Protein AF-A0ABD5T4C9-F1 (afdb_monomer_lite)

Secondary structure (DSSP, 8-state):
-----------SPPPTTS-SS---THHHHHHHHHHHGGG-TTS-----PPPSS-HHHHHT-SEES-HHHHHHHHHT--GGGS--SSEEEEE-TTS-EEEE-TTS--TTS-SEEEETTEEEETTTTEEE-HHHHHHHHHTSSSSTT----HHHHHHHHHHHHHTT---PEE--------S-S---TTS---HHHHHHHHTTT-S--TTS-HHHHHHHHHHHHHHHHHHHHHHHHTT--HHHHHHHHHHHHHHHHTT-S-TT-HHHHHHHHHHHHHHHTT----HHHHHHHHT--HHHHHHHHHHHHHHSGGGGT--GGGGS--GGGGHHHHHHHTT-TT-HHHHHHHHHHHHHS---TTS-HHHHHHHHHHHHHHH-TT----HHHHHHHTTS-HHHHHHHHHHHH---

Organism: NCBI:txid1526114

InterPro domains:
  IPR000812 Transcription factor TFIIB [PR00685] (267-286)
  IPR000812 Transcription factor TFIIB [PR00685] (326-344)
  IPR000812 Transcription factor TFIIB [PR00685] (359-375)
  IPR000812 Transcription factor TFIIB [PR00685] (392-406)
  IPR000812 Transcription factor TFIIB [PTHR11618] (221-402)
  IPR013150 Transcription factor TFIIB, cyclin-like domain [PF00382] (320-403)
  IPR036915 Cyclin-like superfamily [SSF47954] (230-308)
  IPR036915 Cyclin-like superfamily [SSF47954] (320-403)

Structure (mmCIF, N/CA/C/O backbone):
data_AF-A0ABD5T4C9-F1
#
_entry.id   AF-A0ABD5T4C9-F1
#
loop_
_atom_site.group_PDB
_atom_site.id
_atom_site.type_symbol
_atom_site.label_atom_id
_atom_site.label_alt_id
_atom_site.label_comp_id
_atom_site.label_asym_id
_atom_site.label_entity_id
_atom_site.label_seq_id
_atom_site.pdbx_PDB_ins_code
_atom_site.Cartn_x
_atom_site.Cartn_y
_atom_site.Cartn_z
_atom_site.occupancy
_atom_site.B_iso_or_equiv
_atom_site.auth_seq_id
_atom_site.auth_comp_id
_atom_site.auth_asym_id
_atom_site.auth_atom_id
_atom_site.pdbx_PDB_model_num
ATOM 1 N N . MET A 1 1 ? 26.851 -26.178 -22.116 1.00 41.12 1 MET A N 1
ATOM 2 C CA . MET A 1 1 ? 27.928 -26.749 -22.956 1.00 41.12 1 MET A CA 1
ATOM 3 C C . MET A 1 1 ? 27.397 -26.965 -24.368 1.00 41.12 1 MET A C 1
ATOM 5 O O . MET A 1 1 ? 26.832 -28.011 -24.641 1.00 41.12 1 MET A O 1
ATOM 9 N N . TYR A 1 2 ? 27.491 -25.952 -25.228 1.00 26.88 2 TYR A N 1
ATOM 10 C CA . TYR A 1 2 ? 28.411 -25.995 -26.364 1.00 26.88 2 TYR A CA 1
ATOM 11 C C . TYR A 1 2 ? 28.770 -24.563 -26.750 1.00 26.88 2 TYR A C 1
ATOM 13 O O . TYR A 1 2 ? 27.918 -23.743 -27.073 1.00 26.88 2 TYR A O 1
ATOM 21 N N . ASP A 1 3 ? 30.064 -24.333 -26.636 1.00 40.03 3 ASP A N 1
ATOM 22 C CA . ASP A 1 3 ? 30.852 -23.213 -27.096 1.00 40.03 3 ASP A CA 1
ATOM 23 C C . ASP A 1 3 ? 30.907 -23.247 -28.636 1.00 40.03 3 ASP A C 1
ATOM 25 O O . ASP A 1 3 ? 31.167 -24.302 -29.229 1.00 40.03 3 ASP A O 1
ATOM 29 N N . ARG A 1 4 ? 30.614 -22.132 -29.307 1.00 34.62 4 ARG A N 1
ATOM 30 C CA . ARG A 1 4 ? 30.875 -21.981 -30.747 1.00 34.62 4 ARG A CA 1
ATOM 31 C C . ARG A 1 4 ? 31.739 -20.748 -30.956 1.00 34.62 4 ARG A C 1
ATOM 33 O O . ARG A 1 4 ? 31.255 -19.692 -31.353 1.00 34.62 4 ARG A O 1
ATOM 40 N N . ASN A 1 5 ? 33.036 -20.945 -30.736 1.00 37.22 5 ASN A N 1
ATOM 41 C CA . ASN A 1 5 ? 34.108 -20.095 -31.238 1.00 37.22 5 ASN A CA 1
ATOM 42 C C . ASN A 1 5 ? 33.865 -19.744 -32.714 1.00 37.22 5 ASN A C 1
ATOM 44 O O . ASN A 1 5 ? 33.895 -20.611 -33.593 1.00 37.22 5 ASN A O 1
ATOM 48 N N . ARG A 1 6 ? 33.613 -18.462 -32.993 1.00 39.16 6 ARG A N 1
ATOM 49 C CA . ARG A 1 6 ? 33.669 -17.917 -34.352 1.00 39.16 6 ARG A CA 1
ATOM 50 C C . ARG A 1 6 ? 35.143 -17.749 -34.720 1.00 39.16 6 ARG A C 1
ATOM 52 O O . ARG A 1 6 ? 35.836 -16.926 -34.136 1.00 39.16 6 ARG A O 1
ATOM 59 N N . PHE A 1 7 ? 35.614 -18.529 -35.688 1.00 38.50 7 PHE A N 1
ATOM 60 C CA . PHE A 1 7 ? 36.943 -18.366 -36.275 1.00 38.50 7 PHE A CA 1
ATOM 61 C C . PHE A 1 7 ? 36.871 -17.375 -37.439 1.00 38.50 7 PHE A C 1
ATOM 63 O O . PHE A 1 7 ? 36.056 -17.545 -38.346 1.00 38.50 7 PHE A O 1
ATOM 70 N N . VAL A 1 8 ? 37.747 -16.372 -37.438 1.00 40.69 8 VAL A N 1
ATOM 71 C CA . VAL A 1 8 ? 38.009 -15.520 -38.604 1.00 40.69 8 VAL A CA 1
ATOM 72 C C . VAL A 1 8 ? 39.353 -15.950 -39.181 1.00 40.69 8 VAL A C 1
ATOM 74 O O . VAL A 1 8 ? 40.381 -15.824 -38.523 1.00 40.69 8 VAL A O 1
ATOM 77 N N . ALA A 1 9 ? 39.347 -16.488 -40.400 1.00 37.34 9 ALA A N 1
ATOM 78 C CA . ALA A 1 9 ? 40.564 -16.795 -41.142 1.00 37.34 9 ALA A CA 1
ATOM 79 C C . ALA A 1 9 ? 40.826 -15.671 -42.150 1.00 37.34 9 ALA A C 1
ATOM 81 O O . ALA A 1 9 ? 40.001 -15.417 -43.026 1.00 37.34 9 ALA A O 1
ATOM 82 N N . VAL A 1 10 ? 41.972 -15.004 -42.025 1.00 46.62 10 VAL A N 1
ATOM 83 C CA . VAL A 1 10 ? 42.439 -13.998 -42.986 1.00 46.62 10 VAL A CA 1
ATOM 84 C C . VAL A 1 10 ? 43.487 -14.657 -43.877 1.00 46.62 10 VAL A C 1
ATOM 86 O O . VAL A 1 10 ? 44.472 -15.198 -43.381 1.00 46.62 10 VAL A O 1
ATOM 89 N N . THR A 1 11 ? 43.279 -14.649 -45.193 1.00 41.16 11 THR A N 1
ATOM 90 C CA . THR A 1 11 ? 44.239 -15.196 -46.161 1.00 41.16 11 THR A CA 1
ATOM 91 C C . THR A 1 11 ? 45.181 -14.099 -46.655 1.00 41.16 11 THR A C 1
ATOM 93 O O . THR A 1 11 ? 44.733 -13.170 -47.327 1.00 41.16 11 THR A O 1
ATOM 96 N N . GLY A 1 12 ? 46.475 -14.222 -46.350 1.00 52.56 12 GLY A N 1
ATOM 97 C CA . GLY A 1 12 ? 47.552 -13.340 -46.813 1.00 52.56 12 GLY A CA 1
ATOM 98 C C . GLY A 1 12 ? 48.921 -13.800 -46.297 1.00 52.56 12 GLY A C 1
ATOM 99 O O . GLY A 1 12 ? 48.985 -14.599 -45.362 1.00 52.56 12 GLY A O 1
ATOM 100 N N . ASP A 1 13 ? 50.007 -13.324 -46.915 1.00 59.91 13 ASP A N 1
ATOM 101 C CA . ASP A 1 13 ? 51.371 -13.653 -46.485 1.00 59.91 13 ASP A CA 1
ATOM 102 C C . ASP A 1 13 ? 51.652 -13.086 -45.085 1.00 59.91 13 ASP A C 1
ATOM 104 O O . ASP A 1 13 ? 51.400 -11.914 -44.795 1.00 59.91 13 ASP A O 1
ATOM 108 N N . HIS A 1 14 ? 52.174 -13.938 -44.204 1.00 53.47 14 HIS A N 1
ATOM 109 C CA . HIS A 1 14 ? 52.452 -13.600 -42.813 1.00 53.47 14 HIS A CA 1
ATOM 110 C C . HIS A 1 14 ? 53.600 -12.586 -42.719 1.00 53.47 14 HIS A C 1
ATOM 112 O O . HIS A 1 14 ? 54.727 -12.862 -43.135 1.00 53.47 14 HIS A O 1
ATOM 118 N N . LEU A 1 15 ? 53.329 -11.415 -42.139 1.00 61.78 15 LEU A N 1
ATOM 119 C CA . LEU A 1 15 ? 54.334 -10.372 -41.941 1.00 61.78 15 LEU A CA 1
ATOM 120 C C . LEU A 1 15 ? 55.406 -10.845 -40.940 1.00 61.78 15 LEU A C 1
ATOM 122 O O . LEU A 1 15 ? 55.096 -11.369 -39.864 1.00 61.78 15 LEU A O 1
ATOM 126 N N . GLU A 1 16 ? 56.685 -10.663 -41.280 1.00 57.56 16 GLU A N 1
ATOM 127 C CA . GLU A 1 16 ? 57.795 -10.994 -40.381 1.00 57.56 16 GLU A CA 1
ATOM 128 C C . GLU A 1 16 ? 57.679 -10.198 -39.072 1.00 57.56 16 GLU A C 1
ATOM 130 O O . GLU A 1 16 ? 57.516 -8.979 -39.085 1.00 57.56 16 GLU A O 1
ATOM 135 N N . ARG A 1 17 ? 57.839 -10.901 -37.939 1.00 52.91 17 ARG A N 1
ATOM 136 C CA . ARG A 1 17 ? 57.728 -10.411 -36.545 1.00 52.91 17 ARG A CA 1
ATOM 137 C C . ARG A 1 17 ? 56.309 -10.300 -35.968 1.00 52.91 17 ARG A C 1
ATOM 139 O O . ARG A 1 17 ? 56.179 -9.844 -34.833 1.00 52.91 17 ARG A O 1
ATOM 146 N N . THR A 1 18 ? 55.282 -10.764 -36.674 1.00 49.31 18 THR A N 1
ATOM 147 C CA . THR A 1 18 ? 53.936 -10.957 -36.095 1.00 49.31 18 THR A CA 1
ATOM 148 C C . THR A 1 18 ? 53.818 -12.349 -35.441 1.00 49.31 18 THR A C 1
ATOM 150 O O . THR A 1 18 ? 54.514 -13.268 -35.878 1.00 49.31 18 THR A O 1
ATOM 153 N N . PRO A 1 19 ? 53.024 -12.536 -34.366 1.00 55.25 19 PRO A N 1
ATOM 154 C CA . PRO A 1 19 ? 52.881 -13.837 -33.707 1.00 55.25 19 PRO A CA 1
ATOM 155 C C . PRO A 1 19 ? 52.179 -14.865 -34.607 1.00 55.25 19 PRO A C 1
ATOM 157 O O . PRO A 1 19 ? 51.154 -14.562 -35.208 1.00 55.25 19 PRO A O 1
ATOM 160 N N . ALA A 1 20 ? 52.710 -16.090 -34.655 1.00 57.88 20 ALA A N 1
ATOM 161 C CA . ALA A 1 20 ? 52.196 -17.175 -35.501 1.00 57.88 20 ALA A CA 1
ATOM 162 C C . ALA A 1 20 ? 51.073 -18.011 -34.846 1.00 57.88 20 ALA A C 1
ATOM 164 O O . ALA A 1 20 ? 50.560 -18.943 -35.462 1.00 57.88 20 ALA A O 1
ATOM 165 N N . GLU A 1 21 ? 50.699 -17.694 -33.603 1.00 52.97 21 GLU A N 1
ATOM 166 C CA . GLU A 1 21 ? 49.638 -18.363 -32.847 1.00 52.97 21 GLU A CA 1
ATOM 167 C C . GLU A 1 21 ? 48.502 -17.377 -32.553 1.00 52.97 21 GLU A C 1
ATOM 169 O O . GLU A 1 21 ? 48.738 -16.224 -32.185 1.00 52.97 21 GLU A O 1
ATOM 174 N N . ILE A 1 22 ? 47.260 -17.833 -32.725 1.00 54.00 22 ILE A N 1
ATOM 175 C CA . ILE A 1 22 ? 46.065 -17.051 -32.401 1.00 54.00 22 ILE A CA 1
ATOM 176 C C . ILE A 1 22 ? 45.846 -17.145 -30.890 1.00 54.00 22 ILE A C 1
ATOM 178 O O . ILE A 1 22 ? 45.484 -18.202 -30.375 1.00 54.00 22 ILE A O 1
ATOM 182 N N . THR A 1 23 ? 46.047 -16.040 -30.177 1.00 54.28 23 THR A N 1
ATOM 183 C CA . THR A 1 23 ? 45.624 -15.913 -28.776 1.00 54.28 23 THR A CA 1
ATOM 184 C C . THR A 1 23 ? 44.095 -15.849 -28.724 1.00 54.28 23 THR A C 1
ATOM 186 O O . THR A 1 23 ? 43.500 -15.098 -29.498 1.00 54.28 23 THR A O 1
ATOM 189 N N . SER A 1 24 ? 43.448 -16.605 -27.824 1.00 52.41 24 SER A N 1
ATOM 190 C CA . SER A 1 24 ? 41.998 -16.491 -27.590 1.00 52.41 24 SER A CA 1
ATOM 191 C C . SER A 1 24 ? 41.605 -15.030 -27.370 1.00 52.41 24 SER A C 1
ATOM 193 O O . SER A 1 24 ? 42.239 -14.320 -26.582 1.00 52.41 24 SER A O 1
ATOM 195 N N . GLY A 1 25 ? 40.557 -14.599 -28.080 1.00 46.34 25 GLY A N 1
ATOM 196 C CA . GLY A 1 25 ? 40.079 -13.214 -28.123 1.00 46.34 25 GLY A CA 1
ATOM 197 C C . GLY A 1 25 ? 39.742 -12.621 -26.757 1.00 46.34 25 GLY A C 1
ATOM 198 O O . GLY A 1 25 ? 39.713 -11.404 -26.634 1.00 46.34 25 GLY A O 1
ATOM 199 N N . ASP A 1 26 ? 39.586 -13.455 -25.729 1.00 53.69 26 ASP A N 1
ATOM 200 C CA . ASP A 1 26 ? 39.309 -13.066 -24.347 1.00 53.69 26 ASP A CA 1
ATOM 201 C C . ASP A 1 26 ? 40.321 -12.063 -23.798 1.00 53.69 26 ASP A C 1
ATOM 203 O O . ASP A 1 26 ? 39.951 -11.158 -23.064 1.00 53.69 26 ASP A O 1
ATOM 207 N N . ARG A 1 27 ? 41.608 -12.164 -24.160 1.00 48.03 27 ARG A N 1
ATOM 208 C CA . ARG A 1 27 ? 42.608 -11.223 -23.631 1.00 48.03 27 ARG A CA 1
ATOM 209 C C . ARG A 1 27 ? 42.515 -9.843 -24.278 1.00 48.03 27 ARG A C 1
ATOM 211 O O . ARG A 1 27 ? 42.666 -8.852 -23.579 1.00 48.03 27 ARG A O 1
ATOM 218 N N . LEU A 1 28 ? 42.243 -9.795 -25.583 1.00 46.97 28 LEU A N 1
ATOM 219 C CA . LEU A 1 28 ? 42.035 -8.551 -26.328 1.00 46.97 28 LEU A CA 1
ATOM 220 C C . LEU A 1 28 ? 40.697 -7.907 -25.940 1.00 46.97 28 LEU A C 1
ATOM 222 O O . LEU A 1 28 ? 40.636 -6.697 -25.786 1.00 46.97 28 LEU A O 1
ATOM 226 N N . LEU A 1 29 ? 39.649 -8.716 -25.749 1.00 47.28 29 LEU A N 1
ATOM 227 C CA . LEU A 1 29 ? 38.352 -8.278 -25.237 1.00 47.28 29 LEU A CA 1
ATOM 228 C C . LEU A 1 29 ? 38.482 -7.730 -23.818 1.00 47.28 29 LEU A C 1
ATOM 230 O O . LEU A 1 29 ? 38.033 -6.622 -23.594 1.00 47.28 29 LEU A O 1
ATOM 234 N N . ASN A 1 30 ? 39.175 -8.420 -22.908 1.00 50.69 30 ASN A N 1
ATOM 235 C CA . ASN A 1 30 ? 39.406 -7.927 -21.547 1.00 50.69 30 ASN A CA 1
ATOM 236 C C . ASN A 1 30 ? 40.303 -6.677 -21.515 1.00 50.69 30 ASN A C 1
ATOM 238 O O . ASN A 1 30 ? 40.123 -5.819 -20.657 1.00 50.69 30 ASN A O 1
ATOM 242 N N . GLU A 1 31 ? 41.281 -6.558 -22.422 1.00 49.88 31 GLU A N 1
ATOM 243 C CA . GLU A 1 31 ? 42.115 -5.354 -22.551 1.00 49.88 31 GLU A CA 1
ATOM 244 C C . GLU A 1 31 ? 41.306 -4.176 -23.129 1.00 49.88 31 GLU A C 1
ATOM 246 O O . GLU A 1 31 ? 41.387 -3.080 -22.584 1.00 49.88 31 GLU A O 1
ATOM 251 N N . LEU A 1 32 ? 40.457 -4.399 -24.142 1.00 47.56 32 LEU A N 1
ATOM 252 C CA . LEU A 1 32 ? 39.535 -3.392 -24.689 1.00 47.56 32 LEU A CA 1
ATOM 253 C C . LEU A 1 32 ? 38.435 -3.009 -23.693 1.00 47.56 32 LEU A C 1
ATOM 255 O O . LEU A 1 32 ? 38.072 -1.844 -23.599 1.00 47.56 32 LEU A O 1
ATOM 259 N N . GLU A 1 33 ? 37.916 -3.964 -22.930 1.00 45.28 33 GLU A N 1
ATOM 260 C CA . GLU A 1 33 ? 36.950 -3.733 -21.861 1.00 45.28 33 GLU A CA 1
ATOM 261 C C . GLU A 1 33 ? 37.620 -2.940 -20.733 1.00 45.28 33 GLU A C 1
ATOM 263 O O . GLU A 1 33 ? 37.086 -1.933 -20.296 1.00 45.28 33 GLU A O 1
ATOM 268 N N . ALA A 1 34 ? 38.855 -3.253 -20.341 1.00 51.44 34 ALA A N 1
ATOM 269 C CA . ALA A 1 34 ? 39.591 -2.435 -19.377 1.00 51.44 34 ALA A CA 1
ATOM 270 C C . ALA A 1 34 ? 39.925 -1.020 -19.901 1.00 51.44 34 ALA A C 1
ATOM 272 O O . ALA A 1 34 ? 39.903 -0.060 -19.128 1.00 51.44 34 ALA A O 1
ATOM 273 N N . GLU A 1 35 ? 40.226 -0.874 -21.194 1.00 41.91 35 GLU A N 1
ATOM 274 C CA . GLU A 1 35 ? 40.602 0.399 -21.824 1.00 41.91 35 GLU A CA 1
ATOM 275 C C . GLU A 1 35 ? 39.385 1.296 -22.126 1.00 41.91 35 GLU A C 1
ATOM 277 O O . GLU A 1 35 ? 39.465 2.514 -21.963 1.00 41.91 35 GLU A O 1
ATOM 282 N N . TYR A 1 36 ? 38.235 0.713 -22.481 1.00 41.19 36 TYR A N 1
ATOM 283 C CA . TYR A 1 36 ? 37.038 1.441 -22.921 1.00 41.19 36 TYR A CA 1
ATOM 284 C C . TYR A 1 36 ? 35.813 1.313 -21.998 1.00 41.19 36 TYR A C 1
ATOM 286 O O . TYR A 1 36 ? 34.901 2.131 -22.128 1.00 41.19 36 TYR A O 1
ATOM 294 N N . ALA A 1 37 ? 35.773 0.401 -21.013 1.00 37.88 37 ALA A N 1
ATOM 295 C CA . ALA A 1 37 ? 34.649 0.332 -20.060 1.00 37.88 37 ALA A CA 1
ATOM 296 C C . ALA A 1 37 ? 34.523 1.608 -19.218 1.00 37.88 37 ALA A C 1
ATOM 298 O O . ALA A 1 37 ? 33.428 1.966 -18.794 1.00 37.88 37 ALA A O 1
ATOM 299 N N . SER A 1 38 ? 35.616 2.353 -19.030 1.00 36.34 38 SER A N 1
ATOM 300 C CA . SER A 1 38 ? 35.589 3.634 -18.313 1.00 36.34 38 SER A CA 1
ATOM 301 C C . SER A 1 38 ? 35.089 4.825 -19.146 1.00 36.34 38 SER A C 1
ATOM 303 O O . SER A 1 38 ? 34.844 5.888 -18.578 1.00 36.34 38 SER A O 1
ATOM 305 N N . VAL A 1 39 ? 34.879 4.662 -20.461 1.00 32.00 39 VAL A N 1
ATOM 306 C CA . VAL A 1 39 ? 34.369 5.726 -21.353 1.00 32.00 39 VAL A CA 1
ATOM 307 C C . VAL A 1 39 ? 32.834 5.697 -21.474 1.00 32.00 39 VAL A C 1
ATOM 309 O O . VAL A 1 39 ? 32.239 6.649 -21.971 1.00 32.00 39 VAL A O 1
ATOM 312 N N . SER A 1 40 ? 32.162 4.664 -20.954 1.00 33.25 40 SER A N 1
ATOM 313 C CA . SER A 1 40 ? 30.691 4.550 -20.989 1.00 33.25 40 SER A CA 1
ATOM 314 C C . SER A 1 40 ? 29.979 4.965 -19.693 1.00 33.25 40 SER A C 1
ATOM 316 O O . SER A 1 40 ? 28.759 4.882 -19.615 1.00 33.25 40 SER A O 1
ATOM 318 N N . SER A 1 41 ? 30.696 5.491 -18.695 1.00 29.70 41 SER A N 1
ATOM 319 C CA . SER A 1 41 ? 30.136 5.823 -17.372 1.00 29.70 41 SER A CA 1
ATOM 320 C C . SER A 1 41 ? 29.087 6.952 -17.349 1.00 29.70 41 SER A C 1
ATOM 322 O O . SER A 1 41 ? 28.572 7.277 -16.283 1.00 29.70 41 SER A O 1
ATOM 324 N N . GLU A 1 42 ? 28.729 7.528 -18.500 1.00 30.14 42 GLU A N 1
ATOM 325 C CA . GLU A 1 42 ? 27.687 8.559 -18.626 1.00 30.14 42 GLU A CA 1
ATOM 326 C C . GLU A 1 42 ? 26.520 8.183 -19.556 1.00 30.14 42 GLU A C 1
ATOM 328 O O . GLU A 1 42 ? 25.694 9.042 -19.861 1.00 30.14 42 GLU A O 1
ATOM 333 N N . THR A 1 43 ? 26.415 6.930 -20.009 1.00 31.94 43 THR A N 1
ATOM 334 C CA . THR A 1 43 ? 25.206 6.455 -20.707 1.00 31.94 43 THR A CA 1
ATOM 335 C C . THR A 1 43 ? 24.672 5.252 -19.939 1.00 31.94 43 THR A C 1
ATOM 337 O O . THR A 1 43 ? 25.426 4.296 -19.768 1.00 31.94 43 THR A O 1
ATOM 340 N N . PRO A 1 44 ? 23.431 5.277 -19.421 1.00 29.20 44 PRO A N 1
ATOM 341 C CA . PRO A 1 44 ? 22.874 4.111 -18.757 1.00 29.20 44 PRO A CA 1
ATOM 342 C C . PRO A 1 44 ? 22.858 2.970 -19.769 1.00 29.20 44 PRO A C 1
ATOM 344 O O . PRO A 1 44 ? 22.235 3.091 -20.823 1.00 29.20 44 PRO A O 1
ATOM 347 N N . ASP A 1 45 ? 23.567 1.894 -19.450 1.00 29.80 45 ASP A N 1
ATOM 348 C CA . ASP A 1 45 ? 23.542 0.639 -20.187 1.00 29.80 45 ASP A CA 1
ATOM 349 C C . ASP A 1 45 ? 22.120 0.068 -20.068 1.00 29.80 45 ASP A C 1
ATOM 351 O O . ASP A 1 45 ? 21.771 -0.629 -19.114 1.00 29.80 45 ASP A O 1
ATOM 355 N N . ARG A 1 46 ? 21.224 0.505 -20.959 1.00 42.22 46 ARG A N 1
ATOM 356 C CA . ARG A 1 46 ? 19.862 -0.016 -21.054 1.00 42.22 46 ARG A CA 1
ATOM 357 C C . ARG A 1 46 ? 19.915 -1.200 -21.999 1.00 42.22 46 ARG A C 1
ATOM 359 O O . ARG A 1 46 ? 20.075 -1.053 -23.208 1.00 42.22 46 ARG A O 1
ATOM 366 N N . THR A 1 47 ? 19.793 -2.378 -21.405 1.00 33.50 47 THR A N 1
ATOM 367 C CA . THR A 1 47 ? 19.560 -3.647 -22.080 1.00 33.50 47 THR A CA 1
ATOM 368 C C . THR A 1 47 ? 18.476 -3.476 -23.147 1.00 33.50 47 THR A C 1
ATOM 370 O O . THR A 1 47 ? 17.325 -3.168 -22.846 1.00 33.50 47 THR A O 1
ATOM 373 N N . ILE A 1 48 ? 18.851 -3.670 -24.412 1.00 38.62 48 ILE A N 1
ATOM 374 C CA . ILE A 1 48 ? 17.911 -3.857 -25.520 1.00 38.62 48 ILE A CA 1
ATOM 375 C C . ILE A 1 48 ? 17.191 -5.179 -25.225 1.00 38.62 48 ILE A C 1
ATOM 377 O O . ILE A 1 48 ? 17.696 -6.253 -25.547 1.00 38.62 48 ILE A O 1
ATOM 381 N N . ALA A 1 49 ? 16.069 -5.120 -24.508 1.00 42.72 49 ALA A N 1
ATOM 382 C CA . ALA A 1 49 ? 15.232 -6.286 -24.271 1.00 42.72 49 ALA A CA 1
ATOM 383 C C . ALA A 1 49 ? 14.603 -6.715 -25.604 1.00 42.72 49 ALA A C 1
ATOM 385 O O . ALA A 1 49 ? 14.068 -5.879 -26.335 1.00 42.72 49 ALA A O 1
ATOM 386 N N . GLU A 1 50 ? 14.689 -8.006 -25.936 1.00 46.22 50 GLU A N 1
ATOM 387 C CA . GLU A 1 50 ? 13.995 -8.537 -27.110 1.00 46.22 50 GLU A CA 1
ATOM 388 C C . GLU A 1 50 ? 12.478 -8.374 -26.910 1.00 46.22 50 GLU A C 1
ATOM 390 O O . GLU A 1 50 ? 11.976 -8.718 -25.834 1.00 46.22 50 GLU A O 1
ATOM 395 N N . PRO A 1 51 ? 11.746 -7.845 -27.907 1.00 52.28 51 PRO A N 1
ATOM 396 C CA . PRO A 1 51 ? 10.315 -7.615 -27.779 1.00 52.28 51 PRO A CA 1
ATOM 397 C C . PRO A 1 51 ? 9.561 -8.930 -27.542 1.00 52.28 51 PRO A C 1
ATOM 399 O O . PRO A 1 51 ? 9.833 -9.940 -28.195 1.00 52.28 51 PRO A O 1
ATOM 402 N N . GLN A 1 52 ? 8.606 -8.921 -26.610 1.00 56.19 52 GLN A N 1
ATOM 403 C CA . GLN A 1 52 ? 7.839 -10.100 -26.191 1.00 56.19 52 GLN A CA 1
ATOM 404 C C . GLN A 1 52 ? 6.751 -10.477 -27.198 1.00 56.19 52 GLN A C 1
ATOM 406 O O . GLN A 1 52 ? 6.415 -11.656 -27.331 1.00 56.19 52 GLN A O 1
ATOM 411 N N . ARG A 1 53 ? 6.209 -9.485 -27.913 1.00 67.38 53 ARG A N 1
ATOM 412 C CA . ARG A 1 53 ? 5.312 -9.687 -29.056 1.00 67.38 53 ARG A CA 1
ATOM 413 C C . ARG A 1 53 ? 5.962 -9.262 -30.351 1.00 67.38 53 ARG A C 1
ATOM 415 O O . ARG A 1 53 ? 6.659 -8.249 -30.423 1.00 67.38 53 ARG A O 1
ATOM 422 N N . SER A 1 54 ? 5.685 -10.025 -31.399 1.00 77.88 54 SER A N 1
ATOM 423 C CA . SER A 1 54 ? 6.096 -9.638 -32.737 1.00 77.88 54 SER A CA 1
ATOM 424 C C . SER A 1 54 ? 5.368 -8.370 -33.177 1.00 77.88 54 SER A C 1
ATOM 426 O O . SER A 1 54 ? 4.245 -8.072 -32.763 1.00 77.88 54 SER A O 1
ATOM 428 N N . ARG A 1 55 ? 6.013 -7.628 -34.070 1.00 77.25 55 ARG A N 1
ATOM 429 C CA . ARG A 1 55 ? 5.448 -6.432 -34.685 1.00 77.25 55 ARG A CA 1
ATOM 430 C C . ARG A 1 55 ? 4.061 -6.672 -35.295 1.00 77.25 55 ARG A C 1
ATOM 432 O O . ARG A 1 55 ? 3.194 -5.820 -35.140 1.00 77.25 55 ARG A O 1
ATOM 439 N N . ASP A 1 56 ? 3.844 -7.813 -35.949 1.00 78.31 56 ASP A N 1
ATOM 440 C CA . ASP A 1 56 ? 2.555 -8.144 -36.572 1.00 78.31 56 ASP A CA 1
ATOM 441 C C . ASP A 1 56 ? 1.451 -8.338 -35.520 1.00 78.31 56 ASP A C 1
ATOM 443 O O . ASP A 1 56 ? 0.355 -7.809 -35.681 1.00 78.31 56 ASP A O 1
ATOM 447 N N . GLU A 1 57 ? 1.756 -9.000 -34.400 1.00 77.62 57 GLU A N 1
ATOM 448 C CA . GLU A 1 57 ? 0.812 -9.177 -33.286 1.00 77.62 57 GLU A CA 1
ATOM 449 C C . GLU A 1 57 ? 0.445 -7.838 -32.629 1.00 77.62 57 GLU A C 1
ATOM 451 O O . GLU A 1 57 ? -0.712 -7.613 -32.289 1.00 77.62 57 GLU A O 1
ATOM 456 N N . LEU A 1 58 ? 1.403 -6.917 -32.487 1.00 80.00 58 LEU A N 1
ATOM 457 C CA . LEU A 1 58 ? 1.151 -5.581 -31.928 1.00 80.00 58 LEU A CA 1
ATOM 458 C C . LEU A 1 58 ? 0.351 -4.680 -32.877 1.00 80.00 58 LEU A C 1
ATOM 460 O O . LEU A 1 58 ? -0.359 -3.784 -32.418 1.00 80.00 58 LEU A O 1
ATOM 464 N N . HIS A 1 59 ? 0.436 -4.911 -34.189 1.00 81.75 59 HIS A N 1
ATOM 465 C CA . HIS A 1 59 ? -0.369 -4.202 -35.184 1.00 81.75 59 HIS A CA 1
ATOM 466 C C . HIS A 1 59 ? -1.860 -4.565 -35.131 1.00 81.75 59 HIS A C 1
ATOM 468 O O . HIS A 1 59 ? -2.687 -3.778 -35.587 1.00 81.75 59 HIS A O 1
ATOM 474 N N . GLU A 1 60 ? -2.218 -5.718 -34.562 1.00 81.00 60 GLU A N 1
ATOM 475 C CA . GLU A 1 60 ? -3.614 -6.146 -34.404 1.00 81.00 60 GLU A CA 1
ATOM 476 C C . GLU A 1 60 ? -4.277 -5.587 -33.132 1.00 81.00 60 GLU A C 1
ATOM 478 O O . GLU A 1 60 ? -5.491 -5.705 -32.958 1.00 81.00 60 GLU A O 1
ATOM 483 N N . ILE A 1 61 ? -3.501 -4.958 -32.244 1.00 81.50 61 ILE A N 1
ATOM 484 C CA . ILE A 1 61 ? -3.956 -4.510 -30.926 1.00 81.50 61 ILE A CA 1
ATOM 485 C C . ILE A 1 61 ? -4.171 -2.996 -30.931 1.00 81.50 61 ILE A C 1
ATOM 487 O O . ILE A 1 61 ? -3.227 -2.212 -31.009 1.00 81.50 61 ILE A O 1
ATOM 491 N N . GLU A 1 62 ? -5.424 -2.561 -30.789 1.00 82.12 62 GLU A N 1
ATOM 492 C CA . GLU A 1 62 ? -5.747 -1.131 -30.685 1.00 82.12 62 GLU A CA 1
ATOM 493 C C . GLU A 1 62 ? -5.583 -0.587 -29.256 1.00 82.12 62 GLU A C 1
ATOM 495 O O . GLU A 1 62 ? -5.129 0.548 -29.069 1.00 82.12 62 GLU A O 1
ATOM 500 N N . THR A 1 63 ? -5.931 -1.384 -28.242 1.00 81.00 63 THR A N 1
ATOM 501 C CA . THR A 1 63 ? -5.853 -1.028 -26.817 1.00 81.00 63 THR A CA 1
ATOM 502 C C . THR A 1 63 ? -5.245 -2.168 -25.999 1.00 81.00 63 THR A C 1
ATOM 504 O O . THR A 1 63 ? -5.422 -3.341 -26.321 1.00 81.00 63 THR A O 1
ATOM 507 N N . THR A 1 64 ? -4.499 -1.833 -24.947 1.00 74.19 64 THR A N 1
ATOM 508 C CA . THR A 1 64 ? -3.827 -2.801 -24.070 1.00 74.19 64 THR A CA 1
ATOM 509 C C . THR A 1 64 ? -3.823 -2.330 -22.619 1.00 74.19 64 THR A C 1
ATOM 511 O O . THR A 1 64 ? -3.709 -1.138 -22.345 1.00 74.19 64 THR A O 1
ATOM 514 N N . SER A 1 65 ? -3.917 -3.272 -21.682 1.00 70.00 65 SER A N 1
ATOM 515 C CA . SER A 1 65 ? -3.686 -3.039 -20.252 1.00 70.00 65 SER A CA 1
ATOM 516 C C . SER A 1 65 ? -2.272 -3.424 -19.808 1.00 70.00 65 SER A C 1
ATOM 518 O O . SER A 1 65 ? -1.939 -3.287 -18.631 1.00 70.00 65 SER A O 1
ATOM 520 N N . ASP A 1 66 ? -1.451 -3.945 -20.724 1.00 69.69 66 ASP A N 1
ATOM 521 C CA . ASP A 1 66 ? -0.060 -4.307 -20.478 1.00 69.69 66 ASP A CA 1
ATOM 522 C C . ASP A 1 66 ? 0.863 -3.206 -21.006 1.00 69.69 66 ASP A C 1
ATOM 524 O O . ASP A 1 66 ? 0.865 -2.869 -22.188 1.00 69.69 66 ASP A O 1
ATOM 528 N N . ILE A 1 67 ? 1.667 -2.627 -20.117 1.00 71.19 67 ILE A N 1
ATOM 529 C CA . ILE A 1 67 ? 2.610 -1.575 -20.495 1.00 71.19 67 ILE A CA 1
ATOM 530 C C . ILE A 1 67 ? 3.752 -2.122 -21.367 1.00 71.19 67 ILE A C 1
ATOM 532 O O . ILE A 1 67 ? 4.352 -1.360 -22.121 1.00 71.19 67 ILE A O 1
ATOM 536 N N . GLN A 1 68 ? 4.038 -3.430 -21.310 1.00 69.69 68 GLN A N 1
ATOM 537 C CA . GLN A 1 68 ? 5.064 -4.052 -22.152 1.00 69.69 68 GLN A CA 1
ATOM 538 C C . GLN A 1 68 ? 4.703 -3.988 -23.636 1.00 69.69 68 GLN A C 1
ATOM 540 O O . GLN A 1 68 ? 5.581 -3.725 -24.447 1.00 69.69 68 GLN A O 1
ATOM 545 N N . ASP A 1 69 ? 3.419 -4.074 -23.991 1.00 74.94 69 ASP A N 1
ATOM 546 C CA . ASP A 1 69 ? 2.968 -3.902 -25.379 1.00 74.94 69 ASP A CA 1
ATOM 547 C C . ASP A 1 69 ? 3.318 -2.511 -25.936 1.00 74.94 69 ASP A C 1
ATOM 549 O O . ASP A 1 69 ? 3.588 -2.352 -27.127 1.00 74.94 69 ASP A O 1
ATOM 553 N N . ILE A 1 70 ? 3.335 -1.489 -25.072 1.00 75.00 70 ILE A N 1
ATOM 554 C CA . ILE A 1 70 ? 3.730 -0.126 -25.441 1.00 75.00 70 ILE A CA 1
ATOM 555 C C . ILE A 1 70 ? 5.240 -0.062 -25.684 1.00 75.00 70 ILE A C 1
ATOM 557 O O . ILE A 1 70 ? 5.668 0.474 -26.706 1.00 75.00 70 ILE A O 1
ATOM 561 N N . PHE A 1 71 ? 6.045 -0.626 -24.779 1.00 75.00 71 PHE A N 1
ATOM 562 C CA . PHE A 1 71 ? 7.505 -0.654 -24.916 1.00 75.00 71 PHE A CA 1
ATOM 563 C C . PHE A 1 71 ? 7.963 -1.486 -26.117 1.00 75.00 71 PHE A C 1
ATOM 565 O O . PHE A 1 71 ? 8.822 -1.039 -26.876 1.00 75.00 71 PHE A O 1
ATOM 572 N N . ASP A 1 72 ? 7.351 -2.644 -26.350 1.00 77.38 72 ASP A N 1
ATOM 573 C CA . ASP A 1 72 ? 7.655 -3.502 -27.493 1.00 77.38 72 ASP A CA 1
ATOM 574 C C . ASP A 1 72 ? 7.303 -2.826 -28.819 1.00 77.38 72 ASP A C 1
ATOM 576 O O . ASP A 1 72 ? 8.057 -2.942 -29.788 1.00 77.38 72 ASP A O 1
ATOM 580 N N . ALA A 1 73 ? 6.185 -2.094 -28.871 1.00 84.12 73 ALA A N 1
ATOM 581 C CA . ALA A 1 73 ? 5.803 -1.327 -30.053 1.00 84.12 73 ALA A CA 1
ATOM 582 C C . ALA A 1 73 ? 6.794 -0.185 -30.333 1.00 84.12 73 ALA A C 1
ATOM 584 O O . ALA A 1 73 ? 7.167 0.044 -31.485 1.00 84.12 73 ALA A O 1
ATOM 585 N N . ILE A 1 74 ? 7.274 0.501 -29.289 1.00 82.88 74 ILE A N 1
ATOM 586 C CA . ILE A 1 74 ? 8.300 1.548 -29.409 1.00 82.88 74 ILE A CA 1
ATOM 587 C C . ILE A 1 74 ? 9.624 0.955 -29.905 1.00 82.88 74 ILE A C 1
ATOM 589 O O . ILE A 1 74 ? 10.171 1.444 -30.892 1.00 82.88 74 ILE A O 1
ATOM 593 N N . ASN A 1 75 ? 10.102 -0.126 -29.284 1.00 80.44 75 ASN A N 1
ATOM 594 C CA . ASN A 1 75 ? 11.368 -0.778 -29.636 1.00 80.44 75 ASN A CA 1
ATOM 595 C C . ASN A 1 75 ? 11.375 -1.343 -31.063 1.00 80.44 75 ASN A C 1
ATOM 597 O O . ASN A 1 75 ? 12.424 -1.421 -31.696 1.00 80.44 75 ASN A O 1
ATOM 601 N N . GLN A 1 76 ? 10.210 -1.733 -31.584 1.00 83.06 76 GLN A N 1
ATOM 602 C CA . GLN A 1 76 ? 10.060 -2.259 -32.944 1.00 83.06 76 GLN A CA 1
ATOM 603 C C . GLN A 1 76 ? 9.718 -1.188 -33.988 1.00 83.06 76 GLN A C 1
ATOM 605 O O . GLN A 1 76 ? 9.551 -1.516 -35.169 1.00 83.06 76 GLN A O 1
ATOM 610 N N . THR A 1 77 ? 9.620 0.081 -33.577 1.00 88.25 77 THR A N 1
ATOM 611 C CA . THR A 1 77 ? 9.379 1.204 -34.484 1.00 88.25 77 THR A CA 1
ATOM 612 C C . THR A 1 77 ? 10.644 1.508 -35.279 1.00 88.25 77 THR A C 1
ATOM 614 O O . THR A 1 77 ? 11.673 1.883 -34.721 1.00 88.25 77 THR A O 1
ATOM 617 N N . ARG A 1 78 ? 10.556 1.384 -36.604 1.00 88.19 78 ARG A N 1
ATOM 618 C CA . ARG A 1 78 ? 11.666 1.628 -37.531 1.00 88.19 78 ARG A CA 1
ATOM 619 C C . ARG A 1 78 ? 11.644 3.056 -38.075 1.00 88.19 78 ARG A C 1
ATOM 621 O O . ARG A 1 78 ? 10.583 3.686 -38.109 1.00 88.19 78 ARG A O 1
ATOM 628 N N . PRO A 1 79 ? 12.765 3.550 -38.631 1.00 85.88 79 PRO A N 1
ATOM 629 C CA . PRO A 1 79 ? 12.814 4.829 -39.339 1.00 85.88 79 PRO A CA 1
ATOM 630 C C . PRO A 1 79 ? 11.766 4.998 -40.442 1.00 85.88 79 PRO A C 1
ATOM 632 O O . PRO A 1 79 ? 11.276 6.104 -40.651 1.00 85.88 79 PRO A O 1
ATOM 635 N N . SER A 1 80 ? 11.374 3.914 -41.115 1.00 86.69 80 SER A N 1
ATOM 636 C CA . SER A 1 80 ? 10.324 3.933 -42.142 1.00 86.69 80 SER A CA 1
ATOM 637 C C . SER A 1 80 ? 8.911 4.147 -41.597 1.00 86.69 80 SER A C 1
ATOM 639 O O . SER A 1 80 ? 8.017 4.517 -42.356 1.00 86.69 80 SER A O 1
ATOM 641 N N . ASP A 1 81 ? 8.695 3.881 -40.309 1.00 88.56 81 ASP A N 1
ATOM 642 C CA . ASP A 1 81 ? 7.363 3.850 -39.701 1.00 88.56 81 ASP A CA 1
ATOM 643 C C . ASP A 1 81 ? 6.917 5.232 -39.218 1.00 88.56 81 ASP A C 1
ATOM 645 O O . ASP A 1 81 ? 5.741 5.443 -38.920 1.00 88.56 81 ASP A O 1
ATOM 649 N N . ILE A 1 82 ? 7.848 6.188 -39.150 1.00 92.94 82 ILE A N 1
ATOM 650 C CA . ILE A 1 82 ? 7.605 7.511 -38.586 1.00 92.94 82 ILE A CA 1
ATOM 651 C C . ILE A 1 82 ? 8.098 8.630 -39.491 1.00 92.94 82 ILE A C 1
ATOM 653 O O . ILE A 1 82 ? 9.071 8.514 -40.231 1.00 92.94 82 ILE A O 1
ATOM 657 N N . ARG A 1 83 ? 7.437 9.781 -39.391 1.00 93.06 83 ARG A N 1
ATOM 658 C CA . ARG A 1 83 ? 7.899 11.025 -40.011 1.00 93.06 83 ARG A CA 1
ATOM 659 C C . ARG A 1 83 ? 8.894 11.735 -39.091 1.00 93.06 83 ARG A C 1
ATOM 661 O O . ARG A 1 83 ? 8.549 12.102 -37.964 1.00 93.06 83 ARG A O 1
ATOM 668 N N . MET A 1 84 ? 10.100 11.973 -39.601 1.00 92.12 84 MET A N 1
ATOM 669 C CA . MET A 1 84 ? 11.141 12.767 -38.937 1.00 92.12 84 MET A CA 1
ATOM 670 C C . MET A 1 84 ? 11.020 14.252 -39.312 1.00 92.12 84 MET A C 1
ATOM 672 O O . MET A 1 84 ? 10.676 14.581 -40.450 1.00 92.12 84 MET A O 1
ATOM 676 N N . ARG A 1 85 ? 11.310 15.157 -38.368 1.00 91.50 85 ARG A N 1
ATOM 677 C CA . ARG A 1 85 ? 11.470 16.602 -38.632 1.00 91.50 85 ARG A CA 1
ATOM 678 C C . ARG A 1 85 ? 12.888 16.947 -39.067 1.00 91.50 85 ARG A C 1
ATOM 680 O O . ARG A 1 85 ? 13.086 17.929 -39.783 1.00 91.50 85 ARG A O 1
ATOM 687 N N . SER A 1 86 ? 13.864 16.157 -38.633 1.00 90.75 86 SER A N 1
ATOM 688 C CA . SER A 1 86 ? 15.254 16.286 -39.054 1.00 90.75 86 SER A CA 1
ATOM 689 C C . SER A 1 86 ? 15.364 16.166 -40.573 1.00 90.75 86 SER A C 1
ATOM 691 O O . SER A 1 86 ? 14.751 15.298 -41.194 1.00 90.75 86 SER A O 1
ATOM 693 N N . THR A 1 87 ? 16.139 17.055 -41.193 1.00 91.00 87 THR A N 1
ATOM 694 C CA . THR A 1 87 ? 16.216 17.147 -42.659 1.00 91.00 87 THR A CA 1
ATOM 695 C C . THR A 1 87 ? 17.307 16.228 -43.185 1.00 91.00 87 THR A C 1
ATOM 697 O O . THR A 1 87 ? 18.452 16.343 -42.761 1.00 91.00 87 THR A O 1
ATOM 700 N N . GLN A 1 88 ? 16.993 15.337 -44.127 1.00 90.31 88 GLN A N 1
ATOM 701 C CA . GLN A 1 88 ? 18.007 14.498 -44.769 1.00 90.31 88 GLN A CA 1
ATOM 702 C C . GLN A 1 88 ? 18.971 15.370 -45.586 1.00 90.31 88 GLN A C 1
ATOM 704 O O . GLN A 1 88 ? 18.555 16.097 -46.486 1.00 90.31 88 GLN A O 1
ATOM 709 N N . THR A 1 89 ? 20.265 15.299 -45.283 1.00 88.00 89 THR A N 1
ATOM 710 C CA . THR A 1 89 ? 21.306 16.113 -45.931 1.00 88.00 89 THR A CA 1
ATOM 711 C C . THR A 1 89 ? 22.219 15.306 -46.838 1.00 88.00 89 THR A C 1
ATOM 713 O O . THR A 1 89 ? 22.774 15.862 -47.788 1.00 88.00 89 THR A O 1
ATOM 716 N N . ARG A 1 90 ? 22.413 14.011 -46.555 1.00 83.56 90 ARG A N 1
ATOM 717 C CA . ARG A 1 90 ? 23.248 13.116 -47.367 1.00 83.56 90 ARG A CA 1
ATOM 718 C C . ARG A 1 90 ? 22.680 11.707 -47.410 1.00 83.56 90 ARG A C 1
ATOM 720 O O . ARG A 1 90 ? 22.145 11.213 -46.421 1.00 83.56 90 ARG A O 1
ATOM 727 N N . GLU A 1 91 ? 22.895 11.064 -48.543 1.00 85.12 91 GLU A N 1
ATOM 728 C CA . GLU A 1 91 ? 22.698 9.637 -48.770 1.00 85.12 91 GLU A CA 1
ATOM 729 C C . GLU A 1 91 ? 24.053 9.050 -49.164 1.00 85.12 91 GLU A C 1
ATOM 731 O O . GLU A 1 91 ? 24.773 9.632 -49.982 1.00 85.12 91 GLU A O 1
ATOM 736 N N . HIS A 1 92 ? 24.434 7.947 -48.531 1.00 77.12 92 HIS A N 1
ATOM 737 C CA . HIS A 1 92 ? 25.709 7.280 -48.770 1.00 77.12 92 HIS A CA 1
ATOM 738 C C . HIS A 1 92 ? 25.486 6.005 -49.585 1.00 77.12 92 HIS A C 1
ATOM 740 O O . HIS A 1 92 ? 24.432 5.378 -49.523 1.00 77.12 92 HIS A O 1
ATOM 746 N N . GLY A 1 93 ? 26.494 5.601 -50.362 1.00 66.19 93 GLY A N 1
ATOM 747 C CA . GLY A 1 93 ? 26.404 4.425 -51.240 1.00 66.19 93 GLY A CA 1
ATOM 748 C C . GLY A 1 93 ? 26.311 3.077 -50.510 1.00 66.19 93 GLY A C 1
ATOM 749 O O . GLY A 1 93 ? 26.150 2.054 -51.168 1.00 66.19 93 GLY A O 1
ATOM 750 N N . ASP A 1 94 ? 26.428 3.075 -49.181 1.00 69.12 94 ASP A N 1
ATOM 751 C CA . ASP A 1 94 ? 26.274 1.920 -48.291 1.00 69.12 94 ASP A CA 1
ATOM 752 C C . ASP A 1 94 ? 24.847 1.774 -47.727 1.00 69.12 94 ASP A C 1
ATOM 754 O O . ASP A 1 94 ? 24.596 0.867 -46.939 1.00 69.12 94 ASP A O 1
ATOM 758 N N . GLY A 1 95 ? 23.910 2.640 -48.137 1.00 69.44 95 GLY A N 1
ATOM 759 C CA . GLY A 1 95 ? 22.526 2.633 -47.658 1.00 69.44 95 GLY A CA 1
ATOM 760 C C . GLY A 1 95 ? 22.307 3.415 -46.361 1.00 69.44 95 GLY A C 1
ATOM 761 O O . GLY A 1 95 ? 21.192 3.416 -45.845 1.00 69.44 95 GLY A O 1
ATOM 762 N N . THR A 1 96 ? 23.331 4.105 -45.842 1.00 75.31 96 THR A N 1
ATOM 763 C CA . THR A 1 96 ? 23.177 4.988 -44.681 1.00 75.31 96 THR A CA 1
ATOM 764 C C . THR A 1 96 ? 22.710 6.383 -45.070 1.00 75.31 96 THR A C 1
ATOM 766 O O . THR A 1 96 ? 23.103 6.960 -46.091 1.00 75.31 96 THR A O 1
ATOM 769 N N . TYR A 1 97 ? 21.912 6.982 -44.192 1.00 82.56 97 TYR A N 1
ATOM 770 C CA . TYR A 1 97 ? 21.393 8.333 -44.372 1.00 82.56 97 TYR A CA 1
ATOM 771 C C . TYR A 1 97 ? 21.935 9.255 -43.285 1.00 82.56 97 TYR A C 1
ATOM 773 O O . TYR A 1 97 ? 22.133 8.859 -42.137 1.00 82.56 97 TYR A O 1
ATOM 781 N N . SER A 1 98 ? 22.218 10.505 -43.646 1.00 86.56 98 SER A N 1
ATOM 782 C CA . SER A 1 98 ? 22.588 11.551 -42.690 1.00 86.56 98 SER A CA 1
ATOM 783 C C . SER A 1 98 ? 21.540 12.650 -42.684 1.00 86.56 98 SER A C 1
ATOM 785 O O . SER A 1 98 ? 21.076 13.081 -43.739 1.00 86.56 98 SER A O 1
ATOM 787 N N . TYR A 1 99 ? 21.228 13.121 -41.486 1.00 90.38 99 TYR A N 1
ATOM 788 C CA . TYR A 1 99 ? 20.218 14.118 -41.202 1.00 90.38 99 TYR A CA 1
ATOM 789 C C . TYR A 1 99 ? 20.816 15.274 -40.394 1.00 90.38 99 TYR A C 1
ATOM 791 O O . TYR A 1 99 ? 21.721 15.089 -39.564 1.00 90.38 99 TYR A O 1
ATOM 799 N N . ASP A 1 100 ? 20.280 16.466 -40.637 1.00 90.06 100 ASP A N 1
ATOM 800 C CA . ASP A 1 100 ? 20.464 17.636 -39.792 1.00 90.06 100 ASP A CA 1
ATOM 801 C C . ASP A 1 100 ? 19.389 17.616 -38.694 1.00 90.06 100 ASP A C 1
ATOM 803 O O . ASP A 1 100 ? 18.201 17.743 -39.022 1.00 90.06 100 ASP A O 1
ATOM 807 N N . PRO A 1 101 ? 19.767 17.371 -37.424 1.00 91.88 101 PRO A N 1
ATOM 808 C CA . PRO A 1 101 ? 18.813 17.245 -36.329 1.00 91.88 101 PRO A CA 1
ATOM 809 C C . PRO A 1 101 ? 18.056 18.555 -36.097 1.00 91.88 101 PRO A C 1
ATOM 811 O O . PRO A 1 101 ? 18.665 19.610 -35.932 1.00 91.88 101 PRO A O 1
ATOM 814 N N . SER A 1 102 ? 16.725 18.504 -36.022 1.00 92.12 102 SER A N 1
ATOM 815 C CA . SER A 1 102 ? 15.917 19.729 -35.891 1.00 92.12 102 SER A CA 1
ATOM 816 C C . SER A 1 102 ? 16.048 20.429 -34.530 1.00 92.12 102 SER A C 1
ATOM 818 O O . SER A 1 102 ? 15.665 21.590 -34.406 1.00 92.12 102 SER A O 1
ATOM 820 N N . TRP A 1 103 ? 16.565 19.737 -33.510 1.00 90.31 103 TRP A N 1
ATOM 821 C CA . TRP A 1 103 ? 16.679 20.239 -32.135 1.00 90.31 103 TRP A CA 1
ATOM 822 C C . TRP A 1 103 ? 18.020 20.917 -31.828 1.00 90.31 103 TRP A C 1
ATOM 824 O O . TRP A 1 103 ? 18.156 21.579 -30.801 1.00 90.31 103 TRP A O 1
ATOM 834 N N . VAL A 1 104 ? 19.028 20.785 -32.699 1.00 88.44 104 VAL A N 1
ATOM 835 C CA . VAL A 1 104 ? 20.359 21.352 -32.452 1.00 88.44 104 VAL A CA 1
ATOM 836 C C . VAL A 1 104 ? 21.022 21.819 -33.739 1.00 88.44 104 VAL A C 1
ATOM 838 O O . VAL A 1 104 ? 21.039 21.124 -34.747 1.00 88.44 104 VAL A O 1
ATOM 841 N N . HIS A 1 105 ? 21.661 22.988 -33.697 1.00 81.88 105 HIS A N 1
ATOM 842 C CA . HIS A 1 105 ? 22.372 23.506 -34.860 1.00 81.88 105 HIS A CA 1
ATOM 843 C C . HIS A 1 105 ? 23.630 22.683 -35.178 1.00 81.88 105 HIS A C 1
ATOM 845 O O . HIS A 1 105 ? 24.567 22.643 -34.370 1.00 81.88 105 HIS A O 1
ATOM 851 N N . SER A 1 106 ? 23.684 22.066 -36.362 1.00 82.25 106 SER A N 1
ATOM 852 C CA . SER A 1 106 ? 24.843 21.325 -36.864 1.00 82.25 106 SER A CA 1
ATOM 853 C C . SER A 1 106 ? 25.525 22.035 -38.033 1.00 82.25 106 SER A C 1
ATOM 855 O O . SER A 1 106 ? 25.008 22.041 -39.144 1.00 82.25 106 SER A O 1
ATOM 857 N N . GLU A 1 107 ? 26.753 22.521 -37.835 1.00 77.62 107 GLU A N 1
ATOM 858 C CA . GLU A 1 107 ? 27.543 23.137 -38.919 1.00 77.62 107 GLU A CA 1
ATOM 859 C C . GLU A 1 107 ? 27.769 22.192 -40.111 1.00 77.62 107 GLU A C 1
ATOM 861 O O . GLU A 1 107 ? 27.800 22.627 -41.259 1.00 77.62 107 GLU A O 1
ATOM 866 N N . SER A 1 108 ? 27.909 20.886 -39.855 1.00 80.75 108 SER A N 1
ATOM 867 C CA . SER A 1 108 ? 28.076 19.886 -40.913 1.00 80.75 108 SER A CA 1
ATOM 868 C C . SER A 1 108 ? 26.755 19.384 -41.500 1.00 80.75 108 S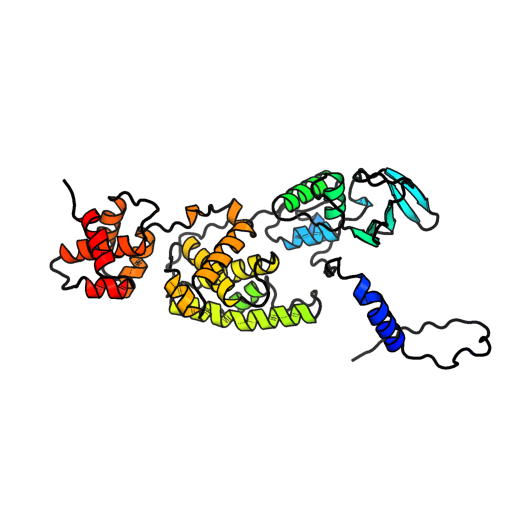ER A C 1
ATOM 870 O O . SER A 1 108 ? 26.785 18.718 -42.533 1.00 80.75 108 SER A O 1
ATOM 872 N N . GLY A 1 109 ? 25.620 19.634 -40.831 1.00 85.38 109 GLY A N 1
ATOM 873 C CA . GLY A 1 109 ? 24.305 19.078 -41.175 1.00 85.38 109 GLY A CA 1
ATOM 874 C C . GLY A 1 109 ? 24.188 17.547 -41.101 1.00 85.38 109 GLY A C 1
ATOM 875 O O . GLY A 1 109 ? 23.255 16.988 -41.659 1.00 85.38 109 GLY A O 1
ATOM 876 N N . THR A 1 110 ? 25.139 16.834 -40.485 1.00 87.00 110 THR A N 1
ATOM 877 C CA . THR A 1 110 ? 25.196 15.353 -40.511 1.00 87.00 110 THR A CA 1
ATOM 878 C C . THR A 1 110 ? 25.292 14.726 -39.119 1.00 87.00 110 THR A C 1
ATOM 880 O O . THR A 1 110 ? 26.003 13.732 -38.943 1.00 87.00 110 THR A O 1
ATOM 883 N N . ARG A 1 111 ? 24.711 15.358 -38.096 1.00 86.44 111 ARG A N 1
ATOM 884 C CA . ARG A 1 111 ? 24.860 14.911 -36.698 1.00 86.44 111 ARG A CA 1
ATOM 885 C C . ARG A 1 111 ? 23.973 13.730 -36.341 1.00 86.44 111 ARG A C 1
ATOM 887 O O . ARG A 1 111 ? 24.339 12.985 -35.438 1.00 86.44 111 ARG A O 1
ATOM 894 N N . LEU A 1 112 ? 22.879 13.540 -37.064 1.00 88.12 112 LEU A N 1
ATOM 895 C CA . LEU A 1 112 ? 22.018 12.380 -36.926 1.00 88.12 112 LEU A CA 1
ATOM 896 C C . LEU A 1 112 ? 22.270 11.438 -38.106 1.00 88.12 112 LEU A C 1
ATOM 898 O O . LEU A 1 112 ? 22.271 11.860 -39.261 1.00 88.12 112 LEU A O 1
ATOM 902 N N . GLY A 1 113 ? 22.554 10.176 -37.821 1.00 85.00 113 GLY A N 1
ATOM 903 C CA . GLY A 1 113 ? 22.670 9.115 -38.813 1.00 85.00 113 GLY A CA 1
ATOM 904 C C . GLY A 1 113 ? 21.535 8.116 -38.657 1.00 85.00 113 GLY A C 1
ATOM 905 O O . GLY A 1 113 ? 21.080 7.885 -37.542 1.00 85.00 113 GLY A O 1
ATOM 906 N N . VAL A 1 114 ? 21.115 7.517 -39.764 1.00 80.94 114 VAL A N 1
ATOM 907 C CA . VAL A 1 114 ? 20.267 6.323 -39.764 1.00 80.94 114 VAL A CA 1
ATOM 908 C C . VAL A 1 114 ? 21.041 5.213 -40.459 1.00 80.94 114 VAL A C 1
ATOM 910 O O . VAL A 1 114 ? 21.482 5.389 -41.600 1.00 80.94 114 VAL A O 1
ATOM 913 N N . LEU A 1 115 ? 21.242 4.113 -39.740 1.00 76.19 115 LEU A N 1
ATOM 914 C CA . LEU A 1 115 ? 21.867 2.886 -40.223 1.00 76.19 115 LEU A CA 1
ATOM 915 C C . LEU A 1 115 ? 20.901 1.742 -39.924 1.00 76.19 115 LEU A C 1
ATOM 917 O O . LEU A 1 115 ? 20.590 1.500 -38.759 1.00 76.19 115 LEU A O 1
ATOM 921 N N . ASP A 1 116 ? 20.430 1.076 -40.977 1.00 72.56 116 ASP A N 1
ATOM 922 C CA . ASP A 1 116 ? 19.359 0.080 -40.908 1.00 72.56 116 ASP A CA 1
ATOM 923 C C . ASP A 1 116 ? 18.138 0.628 -40.143 1.00 72.56 116 ASP A C 1
ATOM 925 O O . ASP A 1 116 ? 17.509 1.590 -40.590 1.00 72.56 116 ASP A O 1
ATOM 929 N N . ASP A 1 117 ? 17.846 0.061 -38.971 1.00 70.25 117 ASP A N 1
ATOM 930 C CA . ASP A 1 117 ? 16.711 0.423 -38.120 1.00 70.25 117 ASP A CA 1
ATOM 931 C C . ASP A 1 117 ? 17.117 1.271 -36.895 1.00 70.25 117 ASP A C 1
ATOM 933 O O . ASP A 1 117 ? 16.329 1.431 -35.966 1.00 70.25 117 ASP A O 1
ATOM 937 N N . VAL A 1 118 ? 18.340 1.820 -36.869 1.00 73.94 118 VAL A N 1
ATOM 938 C CA . VAL A 1 118 ? 18.896 2.522 -35.700 1.00 73.94 118 VAL A CA 1
ATOM 939 C C . VAL A 1 118 ? 19.210 3.984 -36.012 1.00 73.94 118 VAL A C 1
ATOM 941 O O . VAL A 1 118 ? 19.880 4.306 -36.999 1.00 73.94 118 VAL A O 1
ATOM 944 N N . TRP A 1 119 ? 18.789 4.882 -35.117 1.00 83.44 119 TRP A N 1
ATOM 945 C CA . TRP A 1 119 ? 19.205 6.282 -35.119 1.00 83.44 119 TRP A CA 1
ATOM 946 C C . TRP A 1 119 ? 20.462 6.466 -34.279 1.00 83.44 119 TRP A C 1
ATOM 948 O O . TRP A 1 119 ? 20.541 6.029 -33.135 1.00 83.44 119 TRP A O 1
ATOM 958 N N . ILE A 1 120 ? 21.455 7.149 -34.838 1.00 82.81 120 ILE A N 1
ATOM 959 C CA . ILE A 1 120 ? 22.736 7.385 -34.174 1.00 82.81 120 ILE A CA 1
ATOM 960 C C . ILE A 1 120 ? 23.012 8.881 -34.150 1.00 82.81 120 ILE A C 1
ATOM 962 O O . ILE A 1 120 ? 23.258 9.509 -35.186 1.00 82.81 120 ILE A O 1
ATOM 966 N N . TYR A 1 121 ? 23.037 9.455 -32.954 1.00 83.06 121 TYR A N 1
ATOM 967 C CA . TYR A 1 121 ? 23.529 10.801 -32.731 1.00 83.06 121 TYR A CA 1
ATOM 968 C C . TYR A 1 121 ? 25.056 10.783 -32.606 1.00 83.06 121 TYR A C 1
ATOM 970 O O . TYR A 1 121 ? 25.644 10.339 -31.620 1.00 83.06 121 TYR A O 1
ATOM 978 N N . ARG A 1 122 ? 25.733 11.265 -33.651 1.00 79.75 122 ARG A N 1
ATOM 979 C CA . ARG A 1 122 ? 27.186 11.104 -33.825 1.00 79.75 122 ARG A CA 1
ATOM 980 C C . ARG A 1 122 ? 28.009 11.876 -32.799 1.00 79.75 122 ARG A C 1
ATOM 982 O O . ARG A 1 122 ? 29.138 11.496 -32.502 1.00 79.75 122 ARG A O 1
ATOM 989 N N . LYS A 1 123 ? 27.472 12.972 -32.254 1.00 75.00 123 LYS A N 1
ATOM 990 C CA . LYS A 1 123 ? 28.148 13.732 -31.200 1.00 75.00 123 LYS A CA 1
ATOM 991 C C . LYS A 1 123 ? 27.930 13.011 -29.868 1.00 75.00 123 LYS A C 1
ATOM 993 O O . LYS A 1 123 ? 26.908 13.191 -29.227 1.00 75.00 123 LYS A O 1
ATOM 998 N N . GLY A 1 124 ? 28.909 12.203 -29.474 1.00 67.19 124 GLY A N 1
ATOM 999 C CA . GLY A 1 124 ? 28.815 11.341 -28.292 1.00 67.19 124 GLY A CA 1
ATOM 1000 C C . GLY A 1 124 ? 28.433 9.895 -28.606 1.00 67.19 124 GLY A C 1
ATOM 1001 O O . GLY A 1 124 ? 28.387 9.100 -27.681 1.00 67.19 124 GLY A O 1
ATOM 1002 N N . MET A 1 125 ? 28.226 9.553 -29.888 1.00 73.88 125 MET A N 1
ATOM 1003 C CA . MET A 1 125 ? 27.924 8.190 -30.356 1.00 73.88 125 MET A CA 1
ATOM 1004 C C . MET A 1 125 ? 26.745 7.544 -29.617 1.00 73.88 125 MET A C 1
ATOM 1006 O O . MET A 1 125 ? 26.813 6.396 -29.193 1.00 73.88 125 MET A O 1
ATOM 1010 N N . ILE A 1 126 ? 25.661 8.303 -29.471 1.00 74.88 126 ILE A N 1
ATOM 1011 C CA . ILE A 1 126 ? 24.475 7.888 -28.724 1.00 74.88 126 ILE A CA 1
ATOM 1012 C C . ILE A 1 126 ? 23.499 7.220 -29.693 1.00 74.88 126 ILE A C 1
ATOM 1014 O O . ILE A 1 126 ? 23.114 7.827 -30.695 1.00 74.88 126 ILE A O 1
ATOM 1018 N N . ALA A 1 127 ? 23.106 5.980 -29.406 1.00 76.75 127 ALA A N 1
ATOM 1019 C CA . ALA A 1 127 ? 21.991 5.336 -30.088 1.00 76.75 127 ALA A CA 1
ATOM 1020 C C . ALA A 1 127 ? 20.677 5.891 -29.524 1.00 76.75 127 ALA A C 1
ATOM 1022 O O . ALA A 1 127 ? 20.498 5.928 -28.310 1.00 76.75 127 ALA A O 1
ATOM 1023 N N . LEU A 1 128 ? 19.790 6.342 -30.406 1.00 81.81 128 LEU A N 1
ATOM 1024 C CA . LEU A 1 128 ? 18.468 6.846 -30.051 1.00 81.81 128 LEU A CA 1
ATOM 1025 C C . LEU A 1 128 ? 17.422 5.823 -30.492 1.00 81.81 128 LEU A C 1
ATOM 1027 O O . LEU A 1 128 ? 17.510 5.290 -31.602 1.00 81.81 128 LEU A O 1
ATOM 1031 N N . ASP A 1 129 ? 16.419 5.585 -29.652 1.00 85.62 129 ASP A N 1
ATOM 1032 C CA . ASP A 1 129 ? 15.203 4.893 -30.074 1.00 85.62 129 ASP A CA 1
ATOM 1033 C C . ASP A 1 129 ? 14.214 5.874 -30.735 1.00 85.62 129 ASP A C 1
ATOM 1035 O O . ASP A 1 129 ? 14.427 7.095 -30.793 1.00 85.62 129 ASP A O 1
ATOM 1039 N N . ALA A 1 130 ? 13.112 5.335 -31.257 1.00 88.56 130 ALA A N 1
ATOM 1040 C CA . ALA A 1 130 ? 12.098 6.131 -31.938 1.00 88.56 130 ALA A CA 1
ATOM 1041 C C . ALA A 1 130 ? 11.442 7.169 -31.006 1.00 88.56 130 ALA A C 1
ATOM 1043 O O . ALA A 1 130 ? 11.123 8.281 -31.439 1.00 88.56 130 ALA A O 1
ATOM 1044 N N . LEU A 1 131 ? 11.250 6.824 -29.729 1.00 87.31 131 LEU A N 1
ATOM 1045 C CA . LEU A 1 131 ? 10.594 7.685 -28.747 1.00 87.31 131 LEU A CA 1
ATOM 1046 C C . LEU A 1 131 ? 11.482 8.863 -28.356 1.00 87.31 131 LEU A C 1
ATOM 1048 O O . LEU A 1 131 ? 11.023 10.002 -28.359 1.00 87.31 131 LEU A O 1
ATOM 1052 N N . GLN A 1 132 ? 12.751 8.601 -28.069 1.00 87.62 132 GLN A N 1
ATOM 1053 C CA . GLN A 1 132 ? 13.752 9.580 -27.680 1.00 87.62 132 GLN A CA 1
ATOM 1054 C C . GLN A 1 132 ? 14.041 10.550 -28.826 1.00 87.62 132 GLN A C 1
ATOM 1056 O O . GLN A 1 132 ? 14.105 11.758 -28.605 1.00 87.62 132 GLN A O 1
ATOM 1061 N N . LEU A 1 133 ? 14.131 10.054 -30.066 1.00 92.94 133 LEU A N 1
ATOM 1062 C CA . LEU A 1 133 ? 14.230 10.911 -31.246 1.00 92.94 133 LEU A CA 1
ATOM 1063 C C . LEU A 1 133 ? 13.040 11.872 -31.342 1.00 92.94 133 LEU A C 1
ATOM 1065 O O . LEU A 1 133 ? 13.225 13.075 -31.521 1.00 92.94 133 LEU A O 1
ATOM 1069 N N . VAL A 1 134 ? 11.813 11.352 -31.246 1.00 94.75 134 VAL A N 1
ATOM 1070 C CA . VAL A 1 134 ? 10.613 12.191 -31.333 1.00 94.75 134 VAL A CA 1
ATOM 1071 C C . VAL A 1 134 ? 10.547 13.170 -30.165 1.00 94.75 134 VAL A C 1
ATOM 1073 O O . VAL A 1 134 ? 10.232 14.337 -30.386 1.00 94.75 134 VAL A O 1
ATOM 1076 N N . ALA A 1 135 ? 10.910 12.744 -28.956 1.00 90.69 135 ALA A N 1
ATOM 1077 C CA . ALA A 1 135 ? 10.961 13.604 -27.782 1.00 90.69 135 ALA A CA 1
ATOM 1078 C C . ALA A 1 135 ? 11.952 14.768 -27.959 1.00 90.69 135 ALA A C 1
ATOM 1080 O O . ALA A 1 135 ? 11.615 15.903 -27.621 1.00 90.69 135 ALA A O 1
ATOM 1081 N N . LEU A 1 136 ? 13.127 14.527 -28.554 1.00 93.94 136 LEU A N 1
ATOM 1082 C CA . LEU A 1 136 ? 14.086 15.584 -28.906 1.00 93.94 136 LEU A CA 1
ATOM 1083 C C . LEU A 1 136 ? 13.510 16.547 -29.948 1.00 93.94 136 LEU A C 1
ATOM 1085 O O . LEU A 1 136 ? 13.606 17.763 -29.803 1.00 93.94 136 LEU A O 1
ATOM 1089 N N . GLU A 1 137 ? 12.885 16.022 -31.003 1.00 94.94 137 GLU A N 1
ATOM 1090 C CA . GLU A 1 137 ? 12.329 16.843 -32.085 1.00 94.94 137 GLU A CA 1
ATOM 1091 C C . GLU A 1 137 ? 11.080 17.651 -31.688 1.00 94.94 137 GLU A C 1
ATOM 1093 O O . GLU A 1 137 ? 10.761 18.650 -32.345 1.00 94.94 137 GLU A O 1
ATOM 1098 N N . GLU A 1 138 ? 10.353 17.213 -30.660 1.00 93.44 138 GLU A N 1
ATOM 1099 C CA . GLU A 1 138 ? 9.242 17.955 -30.051 1.00 93.44 138 GLU A CA 1
ATOM 1100 C C . GLU A 1 138 ? 9.694 18.883 -28.911 1.00 93.44 138 GLU A C 1
ATOM 1102 O O . GLU A 1 138 ? 8.917 19.731 -28.481 1.00 93.44 138 GLU A O 1
ATOM 1107 N N . GLY A 1 139 ? 10.947 18.780 -28.455 1.00 92.88 139 GLY A N 1
ATOM 1108 C CA . GLY A 1 139 ? 11.454 19.553 -27.317 1.00 92.88 139 GLY A CA 1
ATOM 1109 C C . GLY A 1 139 ? 10.887 19.103 -25.968 1.00 92.88 139 GLY A C 1
ATOM 1110 O O . GLY A 1 139 ? 10.859 19.896 -25.031 1.00 92.88 139 GLY A O 1
ATOM 1111 N N . ILE A 1 140 ? 10.428 17.851 -25.885 1.00 88.00 140 ILE A N 1
ATOM 1112 C CA . ILE A 1 140 ? 9.939 17.211 -24.657 1.00 88.00 140 ILE A CA 1
ATOM 1113 C C . ILE A 1 140 ? 11.115 16.911 -23.719 1.00 88.00 140 ILE A C 1
ATOM 1115 O O . ILE A 1 140 ? 11.005 17.091 -22.512 1.00 88.00 140 ILE A O 1
ATOM 1119 N N . ILE A 1 141 ? 12.261 16.507 -24.276 1.00 83.56 141 ILE A N 1
ATOM 1120 C CA . ILE A 1 141 ? 13.522 16.357 -23.537 1.00 83.56 141 ILE A CA 1
ATOM 1121 C C . ILE A 1 141 ? 14.560 17.362 -24.032 1.00 83.56 141 ILE A C 1
ATOM 1123 O O . ILE A 1 141 ? 14.542 17.773 -25.195 1.00 83.56 141 ILE A O 1
ATOM 1127 N N . ALA A 1 142 ? 15.467 17.777 -23.146 1.00 83.12 142 ALA A N 1
ATOM 1128 C CA . ALA A 1 142 ? 16.373 18.889 -23.417 1.00 83.12 142 ALA A CA 1
ATOM 1129 C C . ALA A 1 142 ? 17.671 18.460 -24.115 1.00 83.12 142 ALA A C 1
ATOM 1131 O O . ALA A 1 142 ? 18.313 19.280 -24.776 1.00 83.12 142 ALA A O 1
ATOM 1132 N N . ASN A 1 143 ? 18.095 17.205 -23.945 1.00 85.75 143 ASN A N 1
ATOM 1133 C CA . ASN A 1 143 ? 19.327 16.684 -24.538 1.00 85.75 143 ASN A CA 1
ATOM 1134 C C . ASN A 1 143 ? 19.280 15.172 -24.791 1.00 85.75 143 ASN A C 1
ATOM 1136 O O . ASN A 1 143 ? 18.427 14.456 -24.279 1.00 85.75 143 ASN A O 1
ATOM 1140 N N . GLU A 1 144 ? 20.237 14.682 -25.578 1.00 83.06 144 GLU A N 1
ATOM 1141 C CA . GLU A 1 144 ? 20.263 13.317 -26.115 1.00 83.06 144 GLU A CA 1
ATOM 1142 C C . GLU A 1 144 ? 20.613 12.234 -25.081 1.00 83.06 144 GLU A C 1
ATOM 1144 O O . GLU A 1 144 ? 20.635 11.055 -25.419 1.00 83.06 144 GLU A O 1
ATOM 1149 N N . ARG A 1 145 ? 20.911 12.608 -23.831 1.00 78.31 145 ARG A N 1
ATOM 1150 C CA . ARG A 1 145 ? 21.146 11.660 -22.727 1.00 78.31 145 ARG A CA 1
ATOM 1151 C C . ARG A 1 145 ? 19.927 11.481 -21.828 1.00 78.31 145 ARG A C 1
ATOM 1153 O O . ARG A 1 145 ? 19.916 10.578 -20.998 1.00 78.31 145 ARG A O 1
ATOM 1160 N N . GLU A 1 146 ? 18.924 12.337 -21.978 1.00 75.62 146 GLU A N 1
ATOM 1161 C CA . GLU A 1 146 ? 17.659 12.230 -21.262 1.00 75.62 146 GLU A CA 1
ATOM 1162 C C . GLU A 1 146 ? 16.719 11.258 -21.978 1.00 75.62 146 GLU A C 1
ATOM 1164 O O . GLU A 1 146 ? 16.808 11.048 -23.191 1.00 75.62 146 GLU A O 1
ATOM 1169 N N . TYR A 1 147 ? 15.802 10.674 -21.213 1.00 76.31 147 TYR A N 1
ATOM 1170 C CA . TYR A 1 147 ? 14.709 9.862 -21.726 1.00 76.31 147 TYR A CA 1
ATOM 1171 C C . TYR A 1 147 ? 13.401 10.425 -21.168 1.00 76.31 147 TYR A C 1
ATOM 1173 O O . TYR A 1 147 ? 13.383 10.816 -20.001 1.00 76.31 147 TYR A O 1
ATOM 1181 N N . PRO A 1 148 ? 12.322 10.510 -21.961 1.00 65.25 148 PRO A N 1
ATOM 1182 C CA . PRO A 1 148 ? 11.067 11.055 -21.465 1.00 65.25 148 PRO A CA 1
ATOM 1183 C C . PRO A 1 148 ? 10.481 10.135 -20.377 1.00 65.25 148 PRO A C 1
ATOM 1185 O O . PRO A 1 148 ? 10.410 8.919 -20.554 1.00 65.25 148 PRO A O 1
ATOM 1188 N N . GLU A 1 149 ? 10.066 10.710 -19.246 1.00 64.88 149 GLU A N 1
ATOM 1189 C CA . GLU A 1 149 ? 9.548 9.993 -18.069 1.00 64.88 149 GLU A CA 1
ATOM 1190 C C . GLU A 1 149 ? 8.188 10.561 -17.631 1.00 64.88 149 GLU A C 1
ATOM 1192 O O . GLU A 1 149 ? 7.858 11.715 -17.903 1.00 64.88 149 GLU A O 1
ATOM 1197 N N . GLY A 1 150 ? 7.363 9.755 -16.954 1.00 72.50 150 GLY A N 1
ATOM 1198 C CA . GLY A 1 150 ? 6.070 10.200 -16.419 1.00 72.50 150 GLY A CA 1
ATOM 1199 C C . GLY A 1 150 ? 5.148 10.809 -17.485 1.00 72.50 150 GLY A C 1
ATOM 1200 O O . GLY A 1 150 ? 4.756 10.137 -18.437 1.00 72.50 150 GLY A O 1
ATOM 1201 N N . ARG A 1 151 ? 4.790 12.091 -17.328 1.00 67.12 151 ARG A N 1
ATOM 1202 C CA . ARG A 1 151 ? 3.948 12.815 -18.298 1.00 67.12 151 ARG A CA 1
ATOM 1203 C C . ARG A 1 151 ? 4.640 12.976 -19.651 1.00 67.12 151 ARG A C 1
ATOM 1205 O O . ARG A 1 151 ? 4.002 12.773 -20.682 1.00 67.12 151 ARG A O 1
ATOM 1212 N N . ASP A 1 152 ? 5.928 13.294 -19.631 1.00 64.81 152 ASP A N 1
ATOM 1213 C CA . ASP A 1 152 ? 6.731 13.553 -20.825 1.00 64.81 152 ASP A CA 1
ATOM 1214 C C . ASP A 1 152 ? 6.855 12.275 -21.668 1.00 64.81 152 ASP A C 1
ATOM 1216 O O . ASP A 1 152 ? 6.821 12.326 -22.898 1.00 64.81 152 ASP A O 1
ATOM 1220 N N . PHE A 1 153 ? 6.897 11.104 -21.014 1.00 80.50 153 PHE A N 1
ATOM 1221 C CA . PHE A 1 153 ? 6.816 9.799 -21.680 1.00 80.50 153 PHE A CA 1
ATOM 1222 C C . PHE A 1 153 ? 5.531 9.662 -22.500 1.00 80.50 153 PHE A C 1
ATOM 1224 O O . PHE A 1 153 ? 5.583 9.378 -23.696 1.00 80.50 153 PHE A O 1
ATOM 1231 N N . TRP A 1 154 ? 4.369 9.900 -21.890 1.00 79.44 154 TRP A N 1
ATOM 1232 C CA . TRP A 1 154 ? 3.085 9.760 -22.581 1.00 79.44 154 TRP A CA 1
ATOM 1233 C C . TRP A 1 154 ? 2.873 10.816 -23.666 1.00 79.44 154 TRP A C 1
ATOM 1235 O O . TRP A 1 154 ? 2.289 10.510 -24.710 1.00 79.44 154 TRP A O 1
ATOM 1245 N N . GLU A 1 155 ? 3.383 12.031 -23.460 1.00 79.62 155 GLU A N 1
ATOM 1246 C CA . GLU A 1 155 ? 3.409 13.073 -24.486 1.00 79.62 155 GLU A CA 1
ATOM 1247 C C . GLU A 1 155 ? 4.244 12.631 -25.696 1.00 79.62 155 GLU A C 1
ATOM 1249 O O . GLU A 1 155 ? 3.771 12.699 -26.836 1.00 79.62 155 GLU A O 1
ATOM 1254 N N . ALA A 1 156 ? 5.432 12.067 -25.457 1.00 79.31 156 ALA A N 1
ATOM 1255 C CA . ALA A 1 156 ? 6.294 11.531 -26.504 1.00 79.31 156 ALA A CA 1
ATOM 1256 C C . ALA A 1 156 ? 5.654 10.332 -27.224 1.00 79.31 156 ALA A C 1
ATOM 1258 O O . ALA A 1 156 ? 5.695 10.271 -28.453 1.00 79.31 156 ALA A O 1
ATOM 1259 N N . VAL A 1 157 ? 4.988 9.417 -26.505 1.00 85.12 157 VAL A N 1
ATOM 1260 C CA . VAL A 1 157 ? 4.253 8.284 -27.105 1.00 85.12 157 VAL A CA 1
ATOM 1261 C C . VAL A 1 157 ? 3.107 8.791 -27.983 1.00 85.12 157 VAL A C 1
ATOM 1263 O O . VAL A 1 157 ? 2.870 8.276 -29.079 1.00 85.12 157 VAL A O 1
ATOM 1266 N N . GLY A 1 158 ? 2.400 9.828 -27.529 1.00 87.56 158 GLY A N 1
ATOM 1267 C CA . GLY A 1 158 ? 1.368 10.509 -28.305 1.00 87.56 158 GLY A CA 1
ATOM 1268 C C . GLY A 1 158 ? 1.916 11.114 -29.598 1.00 87.56 158 GLY A C 1
ATOM 1269 O O . GLY A 1 158 ? 1.355 10.878 -30.672 1.00 87.56 158 GLY A O 1
ATOM 1270 N N . ALA A 1 159 ? 3.034 11.837 -29.511 1.00 91.94 159 ALA A N 1
ATOM 1271 C CA . ALA A 1 159 ? 3.709 12.428 -30.662 1.00 91.94 159 ALA A CA 1
ATOM 1272 C C . ALA A 1 159 ? 4.223 11.362 -31.643 1.00 91.94 159 ALA A C 1
ATOM 1274 O O . ALA A 1 159 ? 4.041 11.495 -32.856 1.00 91.94 159 ALA A O 1
ATOM 1275 N N . LEU A 1 160 ? 4.803 10.277 -31.127 1.00 93.25 160 LEU A N 1
ATOM 1276 C CA . LEU A 1 160 ? 5.316 9.159 -31.911 1.00 93.25 160 LEU A CA 1
ATOM 1277 C C . LEU A 1 160 ? 4.188 8.464 -32.692 1.00 93.25 160 LEU A C 1
ATOM 1279 O O . LEU A 1 160 ? 4.303 8.266 -33.904 1.00 93.25 160 LEU A O 1
ATOM 1283 N N . ARG A 1 161 ? 3.042 8.219 -32.041 1.00 93.12 161 ARG A N 1
ATOM 1284 C CA . ARG A 1 161 ? 1.823 7.716 -32.698 1.00 93.12 161 ARG A CA 1
ATOM 1285 C C . ARG A 1 161 ? 1.319 8.678 -33.777 1.00 93.12 161 ARG A C 1
ATOM 1287 O O . ARG A 1 161 ? 1.010 8.263 -34.891 1.00 93.12 161 ARG A O 1
ATOM 1294 N N . GLY A 1 162 ? 1.288 9.979 -33.481 1.00 91.50 162 GLY A N 1
ATOM 1295 C CA . GLY A 1 162 ? 0.891 11.021 -34.437 1.00 91.50 162 GLY A CA 1
ATOM 1296 C C . GLY A 1 162 ? 1.788 11.103 -35.680 1.00 91.50 162 GLY A C 1
ATOM 1297 O O . GLY A 1 162 ? 1.357 11.589 -36.728 1.00 91.50 162 GLY A O 1
ATOM 1298 N N . ARG A 1 163 ? 3.022 10.596 -35.588 1.00 93.00 163 ARG A N 1
ATOM 1299 C CA . ARG A 1 163 ? 4.007 10.566 -36.678 1.00 93.00 163 ARG A CA 1
ATOM 1300 C C . ARG A 1 163 ? 3.969 9.295 -37.520 1.00 93.00 163 ARG A C 1
ATOM 1302 O O . ARG A 1 163 ? 4.661 9.268 -38.537 1.00 93.00 163 ARG A O 1
ATOM 1309 N N . GLY A 1 164 ? 3.142 8.314 -37.160 1.00 89.81 164 GLY A N 1
ATOM 1310 C CA . GLY A 1 164 ? 2.899 7.106 -37.952 1.00 89.81 164 GLY A CA 1
ATOM 1311 C C . GLY A 1 164 ? 3.147 5.788 -37.219 1.00 89.81 164 GLY A C 1
ATOM 1312 O O . GLY A 1 164 ? 2.715 4.753 -37.723 1.00 89.81 164 GLY A O 1
ATOM 1313 N N . ALA A 1 165 ? 3.769 5.808 -36.033 1.00 91.38 165 ALA A N 1
ATOM 1314 C CA . ALA A 1 165 ? 4.037 4.584 -35.283 1.00 91.38 165 ALA A CA 1
ATOM 1315 C C . ALA A 1 165 ? 2.732 3.935 -34.804 1.00 91.38 165 ALA A C 1
ATOM 1317 O O . ALA A 1 165 ? 1.870 4.592 -34.209 1.00 91.38 165 ALA A O 1
ATOM 1318 N N . HIS A 1 166 ? 2.601 2.629 -35.022 1.00 89.62 166 HIS A N 1
ATOM 1319 C CA . HIS A 1 166 ? 1.474 1.870 -34.502 1.00 89.62 166 HIS A CA 1
ATOM 1320 C C . HIS A 1 166 ? 1.765 1.414 -33.073 1.00 89.62 166 HIS A C 1
ATOM 1322 O O . HIS A 1 166 ? 2.419 0.400 -32.852 1.00 89.62 166 HIS A O 1
ATOM 1328 N N . ILE A 1 167 ? 1.273 2.184 -32.106 1.00 88.19 167 ILE A N 1
ATOM 1329 C CA . ILE A 1 167 ? 1.430 1.902 -30.679 1.00 88.19 167 ILE A CA 1
ATOM 1330 C C . ILE A 1 167 ? 0.028 1.781 -30.071 1.00 88.19 167 ILE A C 1
ATOM 1332 O O . ILE A 1 167 ? -0.719 2.774 -30.144 1.00 88.19 167 ILE A O 1
ATOM 1336 N N . PRO A 1 168 ? -0.331 0.632 -29.458 1.00 85.19 168 PRO A N 1
ATOM 1337 C CA . PRO A 1 168 ? -1.614 0.454 -28.781 1.00 85.19 168 PRO A CA 1
ATOM 1338 C C . PRO A 1 168 ? -1.897 1.581 -27.779 1.00 85.19 168 PRO A C 1
ATOM 1340 O O . PRO A 1 168 ? -0.985 2.259 -27.295 1.00 85.19 168 PRO A O 1
ATOM 1343 N N . LYS A 1 169 ? -3.164 1.845 -27.464 1.00 82.94 169 LYS A N 1
ATOM 1344 C CA . LYS A 1 169 ? -3.506 2.762 -26.367 1.00 82.94 169 LYS A CA 1
ATOM 1345 C C . LYS A 1 169 ? -3.479 2.007 -25.048 1.00 82.94 169 LYS A C 1
ATOM 1347 O O . LYS A 1 169 ? -4.107 0.961 -24.933 1.00 82.94 169 LYS A O 1
ATOM 1352 N N . PHE A 1 170 ? -2.781 2.555 -24.062 1.00 74.50 170 PHE A N 1
ATOM 1353 C CA . PHE A 1 170 ? -2.792 1.994 -22.722 1.00 74.50 170 PHE A CA 1
ATOM 1354 C C . PHE A 1 170 ? -4.100 2.362 -22.014 1.00 74.50 170 PHE A C 1
ATOM 1356 O O . PHE A 1 170 ? -4.400 3.545 -21.848 1.00 74.50 170 PHE A O 1
ATOM 1363 N N . GLU A 1 171 ? -4.869 1.359 -21.608 1.00 72.75 171 GLU A N 1
ATOM 1364 C CA . GLU A 1 171 ? -6.037 1.504 -20.745 1.00 72.75 171 GLU A CA 1
ATOM 1365 C C . GLU A 1 171 ? -5.733 0.785 -19.435 1.00 72.75 171 GLU A C 1
ATOM 1367 O O . GLU A 1 171 ? -5.556 -0.435 -19.407 1.00 72.75 171 GLU A O 1
ATOM 1372 N N . SER A 1 172 ? -5.655 1.530 -18.329 1.00 52.09 172 SER A N 1
ATOM 1373 C CA . SER A 1 172 ? -5.570 0.884 -17.027 1.00 52.09 172 SER A CA 1
ATOM 1374 C C . SER A 1 172 ? -6.839 0.064 -16.846 1.00 52.09 172 SER A C 1
ATOM 1376 O O . SER A 1 172 ? -7.948 0.594 -16.936 1.00 52.09 172 SER A O 1
ATOM 1378 N N . SER A 1 173 ? -6.691 -1.234 -16.587 1.00 41.50 173 SER A N 1
ATOM 1379 C CA . SER A 1 173 ? -7.788 -2.058 -16.100 1.00 41.50 173 SER A CA 1
ATOM 1380 C C . SER A 1 173 ? -8.182 -1.537 -14.716 1.00 41.50 173 SER A C 1
ATOM 1382 O O . SER A 1 173 ? -7.755 -2.063 -13.689 1.00 41.50 173 SER A O 1
ATOM 1384 N N . ASN A 1 174 ? -8.966 -0.461 -14.685 1.00 37.78 174 ASN A N 1
ATOM 1385 C CA . ASN A 1 174 ? -9.794 -0.103 -13.552 1.00 37.78 174 ASN A CA 1
ATOM 1386 C C . ASN A 1 174 ? -10.933 -1.119 -13.547 1.00 37.78 174 ASN A C 1
ATOM 1388 O O . ASN A 1 174 ? -12.053 -0.812 -13.943 1.00 37.78 174 ASN A O 1
ATOM 1392 N N . GLU A 1 175 ? -10.638 -2.350 -13.136 1.00 29.70 175 GLU A N 1
ATOM 1393 C CA . GLU A 1 175 ? -11.635 -3.083 -12.376 1.00 29.70 175 GLU A CA 1
ATOM 1394 C C . GLU A 1 175 ? -11.646 -2.415 -10.999 1.00 29.70 175 GLU A C 1
ATOM 1396 O O . GLU A 1 175 ? -10.715 -2.630 -10.216 1.00 29.70 175 GLU A O 1
ATOM 1401 N N . PRO A 1 176 ? -12.638 -1.557 -10.686 1.00 30.62 176 PRO A N 1
ATOM 1402 C CA . PRO A 1 176 ? -12.946 -1.322 -9.289 1.00 30.62 176 PRO A CA 1
ATOM 1403 C C . PRO A 1 176 ? -13.144 -2.696 -8.654 1.00 30.62 176 PRO A C 1
ATOM 1405 O O . PRO A 1 176 ? -13.805 -3.555 -9.244 1.00 30.62 176 PRO A O 1
ATOM 1408 N N . LEU A 1 177 ? -12.526 -2.907 -7.490 1.00 35.22 177 LEU A N 1
ATOM 1409 C CA . LEU A 1 177 ? -12.761 -4.084 -6.664 1.00 35.22 177 LEU A CA 1
ATOM 1410 C C . LEU A 1 177 ? -14.273 -4.293 -6.602 1.00 35.22 177 LEU A C 1
ATOM 1412 O O . LEU A 1 177 ? -14.990 -3.484 -6.017 1.00 35.22 177 LEU A O 1
ATOM 1416 N N . SER A 1 178 ? -14.766 -5.327 -7.282 1.00 29.41 178 SER A N 1
ATOM 1417 C CA . SER A 1 178 ? -16.181 -5.647 -7.253 1.00 29.41 178 SER A CA 1
ATOM 1418 C C . SER A 1 178 ? -16.549 -5.914 -5.799 1.00 29.41 178 SER A C 1
ATOM 1420 O O . SER A 1 178 ? -16.008 -6.843 -5.190 1.00 29.41 178 SER A O 1
ATOM 1422 N N . GLU A 1 179 ? -17.460 -5.104 -5.258 1.00 37.75 179 GLU A N 1
ATOM 1423 C CA . GLU A 1 179 ? -18.250 -5.422 -4.073 1.00 37.75 179 GLU A CA 1
ATOM 1424 C C . GLU A 1 179 ? -18.946 -6.768 -4.296 1.00 37.75 179 GLU A C 1
ATOM 1426 O O . GLU A 1 179 ? -20.054 -6.817 -4.814 1.00 37.75 179 GLU A O 1
ATOM 1431 N N . SER A 1 180 ? -18.277 -7.871 -3.964 1.00 34.62 180 SER A N 1
ATOM 1432 C CA . SER A 1 180 ? -18.889 -9.144 -3.568 1.00 34.62 180 SER A CA 1
ATOM 1433 C C . SER A 1 180 ? -17.832 -10.242 -3.489 1.00 34.62 180 SER A C 1
ATOM 1435 O O . SER A 1 180 ? -17.691 -11.074 -4.381 1.00 34.62 180 SER A O 1
ATOM 1437 N N . SER A 1 181 ? -17.136 -10.298 -2.369 1.00 30.38 181 SER A N 1
ATOM 1438 C CA . SER A 1 181 ? -17.001 -11.553 -1.639 1.00 30.38 181 SER A CA 1
ATOM 1439 C C . SER A 1 181 ? -16.575 -11.171 -0.243 1.00 30.38 181 SER A C 1
ATOM 1441 O O . SER A 1 181 ? -15.593 -10.444 -0.096 1.00 30.38 181 SER A O 1
ATOM 1443 N N . GLU A 1 182 ? -17.325 -11.632 0.750 1.00 37.09 182 GLU A N 1
ATOM 1444 C CA . GLU A 1 182 ? -16.870 -11.712 2.132 1.00 37.09 182 GLU A CA 1
ATOM 1445 C C . GLU A 1 182 ? -15.379 -12.054 2.123 1.00 37.09 182 GLU A C 1
ATOM 1447 O O . GLU A 1 182 ? -14.965 -13.096 1.608 1.00 37.09 182 GLU A O 1
ATOM 1452 N N . THR A 1 183 ? -14.563 -11.095 2.553 1.00 44.19 183 THR A N 1
ATOM 1453 C CA . THR A 1 183 ? -13.116 -11.212 2.606 1.00 44.19 183 THR A CA 1
ATOM 1454 C C . THR A 1 183 ? -12.812 -12.226 3.689 1.00 44.19 183 THR A C 1
ATOM 1456 O O . THR A 1 183 ? -12.620 -11.843 4.835 1.00 44.19 183 THR A O 1
ATOM 1459 N N . ASP A 1 184 ? -12.844 -13.514 3.341 1.00 51.47 184 ASP A N 1
ATOM 1460 C CA . ASP A 1 184 ? -12.408 -14.596 4.211 1.00 51.47 184 ASP A CA 1
ATOM 1461 C C . ASP A 1 184 ? -10.919 -14.377 4.506 1.00 51.47 184 ASP A C 1
ATOM 1463 O O . ASP A 1 184 ? -10.079 -14.600 3.626 1.00 51.47 184 ASP A O 1
ATOM 1467 N N . PRO A 1 185 ? -10.553 -13.910 5.713 1.00 51.84 185 PRO A N 1
ATOM 1468 C CA . PRO A 1 185 ? -9.156 -13.747 6.084 1.00 51.84 185 PRO A CA 1
ATOM 1469 C C . PRO A 1 185 ? -8.470 -15.115 6.233 1.00 51.84 185 PRO A C 1
ATOM 1471 O O . PRO A 1 185 ? -7.251 -15.170 6.323 1.00 51.84 185 PRO A O 1
ATOM 1474 N N . GLY A 1 186 ? -9.242 -16.212 6.270 1.00 53.84 186 GLY A N 1
ATOM 1475 C CA . GLY A 1 186 ? -8.762 -17.590 6.296 1.00 53.84 186 GLY A CA 1
ATOM 1476 C C . GLY A 1 186 ? -8.511 -18.201 4.915 1.00 53.84 186 GLY A C 1
ATOM 1477 O O . GLY A 1 186 ? -8.056 -19.344 4.841 1.00 53.84 186 GLY A O 1
ATOM 1478 N N . ALA A 1 187 ? -8.776 -17.475 3.823 1.00 70.62 187 ALA A N 1
ATOM 1479 C CA . ALA A 1 187 ? -8.439 -17.945 2.487 1.00 70.62 187 ALA A CA 1
ATOM 1480 C C . ALA A 1 187 ? -6.912 -17.975 2.305 1.00 70.62 187 ALA A C 1
ATOM 1482 O O . ALA A 1 187 ? -6.231 -16.963 2.451 1.00 70.62 187 ALA A O 1
ATOM 1483 N N . GLU A 1 188 ? -6.369 -19.142 1.958 1.00 84.88 188 GLU A N 1
ATOM 1484 C CA . GLU A 1 188 ? -4.924 -19.348 1.842 1.00 84.88 188 GLU A CA 1
ATOM 1485 C C . GLU A 1 188 ? -4.306 -18.461 0.744 1.00 84.88 188 GLU A C 1
ATOM 1487 O O . GLU A 1 188 ? -4.715 -18.487 -0.427 1.00 84.88 188 GLU A O 1
ATOM 1492 N N . ILE A 1 189 ? -3.282 -17.677 1.100 1.00 88.88 189 ILE A N 1
ATOM 1493 C CA . ILE A 1 189 ? -2.598 -16.803 0.147 1.00 88.88 189 ILE A CA 1
ATOM 1494 C C . ILE A 1 189 ? -1.737 -17.653 -0.792 1.00 88.88 189 ILE A C 1
ATOM 1496 O O . ILE A 1 189 ? -0.706 -18.207 -0.419 1.00 88.88 189 ILE A O 1
ATOM 1500 N N . ASN A 1 190 ? -2.120 -17.718 -2.071 1.00 91.12 190 ASN A N 1
ATOM 1501 C CA . ASN A 1 190 ? -1.309 -18.411 -3.076 1.00 91.12 190 ASN A CA 1
ATOM 1502 C C . ASN A 1 190 ? 0.082 -17.762 -3.254 1.00 91.12 190 ASN A C 1
ATOM 1504 O O . ASN A 1 190 ? 0.242 -16.777 -3.986 1.00 91.12 190 ASN A O 1
ATOM 1508 N N . LYS A 1 191 ? 1.096 -18.392 -2.653 1.00 91.06 191 LYS A N 1
ATOM 1509 C CA . LYS A 1 191 ? 2.503 -17.972 -2.684 1.00 91.06 191 LYS A CA 1
ATOM 1510 C C . LYS A 1 191 ? 3.047 -17.743 -4.095 1.00 91.06 191 LYS A C 1
ATOM 1512 O O . LYS A 1 191 ? 3.769 -16.780 -4.343 1.00 91.06 191 LYS A O 1
ATOM 1517 N N . TRP A 1 192 ? 2.686 -18.595 -5.053 1.00 87.19 192 TRP A N 1
ATOM 1518 C CA . TRP A 1 192 ? 3.193 -18.488 -6.427 1.00 87.19 192 TRP A CA 1
ATOM 1519 C C . TRP A 1 192 ? 2.551 -17.347 -7.195 1.00 87.19 192 TRP A C 1
ATOM 1521 O O . TRP A 1 192 ? 3.189 -16.791 -8.084 1.00 87.19 192 TRP A O 1
ATOM 1531 N N . LYS A 1 193 ? 1.326 -16.960 -6.838 1.00 89.38 193 LYS A N 1
ATOM 1532 C CA . LYS A 1 193 ? 0.680 -15.777 -7.405 1.00 89.38 193 LYS A CA 1
ATOM 1533 C C . LYS A 1 193 ? 1.344 -14.488 -6.912 1.00 89.38 193 LYS A C 1
ATOM 1535 O O . LYS A 1 193 ? 1.552 -13.592 -7.725 1.00 89.38 193 LYS A O 1
ATOM 1540 N N . VAL A 1 194 ? 1.722 -14.421 -5.631 1.00 91.12 194 VAL A N 1
ATOM 1541 C CA . VAL A 1 194 ? 2.502 -13.303 -5.065 1.00 91.12 194 VAL A CA 1
ATOM 1542 C C . VAL A 1 194 ? 3.864 -13.207 -5.757 1.00 91.12 194 VAL A C 1
ATOM 1544 O O . VAL A 1 194 ? 4.146 -12.195 -6.392 1.00 91.12 194 VAL A O 1
ATOM 1547 N N . ALA A 1 195 ? 4.648 -14.291 -5.756 1.00 88.31 195 ALA A N 1
ATOM 1548 C CA . ALA A 1 195 ? 5.971 -14.323 -6.386 1.00 88.31 195 ALA A CA 1
ATOM 1549 C C . ALA A 1 195 ? 5.926 -13.953 -7.876 1.00 88.31 195 ALA A C 1
ATOM 1551 O O . ALA A 1 195 ? 6.746 -13.173 -8.352 1.00 88.31 195 ALA A O 1
ATOM 1552 N N . LYS A 1 196 ? 4.928 -14.466 -8.610 1.00 86.50 196 LYS A N 1
ATOM 1553 C CA . LYS A 1 196 ? 4.708 -14.130 -10.022 1.00 86.50 196 LYS A CA 1
ATOM 1554 C C . LYS A 1 196 ? 4.463 -12.633 -10.210 1.00 86.50 196 LYS A C 1
ATOM 1556 O O . LYS A 1 196 ? 4.998 -12.063 -11.148 1.00 86.50 196 LYS A O 1
ATOM 1561 N N . LYS A 1 197 ? 3.682 -11.987 -9.338 1.00 87.88 197 LYS A N 1
ATOM 1562 C CA . LYS A 1 197 ? 3.424 -10.539 -9.416 1.00 87.88 197 LYS A CA 1
ATOM 1563 C C . LYS A 1 197 ? 4.664 -9.704 -9.098 1.00 87.88 197 LYS A C 1
ATOM 1565 O O . LYS A 1 197 ? 4.912 -8.750 -9.824 1.00 87.88 197 LYS A O 1
ATOM 1570 N N . ILE A 1 198 ? 5.458 -10.094 -8.097 1.00 86.62 198 ILE A N 1
ATOM 1571 C CA . ILE A 1 198 ? 6.749 -9.439 -7.809 1.00 86.62 198 ILE A CA 1
ATOM 1572 C C . ILE A 1 198 ? 7.683 -9.570 -9.015 1.00 86.62 198 ILE A C 1
ATOM 1574 O O . ILE A 1 198 ? 8.321 -8.605 -9.417 1.00 86.62 198 ILE A O 1
ATOM 1578 N N . ASN A 1 199 ? 7.689 -10.739 -9.658 1.00 83.69 199 ASN A N 1
ATOM 1579 C CA . ASN A 1 199 ? 8.428 -10.986 -10.890 1.00 83.69 199 ASN A CA 1
ATOM 1580 C C . ASN A 1 199 ? 7.668 -10.528 -12.161 1.00 83.69 199 ASN A C 1
ATOM 1582 O O . ASN A 1 199 ? 7.847 -11.094 -13.241 1.00 83.69 199 ASN A O 1
ATOM 1586 N N . TYR A 1 200 ? 6.845 -9.478 -12.033 1.00 77.88 200 TYR A N 1
ATOM 1587 C CA . TYR A 1 200 ? 6.174 -8.743 -13.113 1.00 77.88 200 TYR A CA 1
ATOM 1588 C C . TYR A 1 200 ? 5.332 -9.604 -14.059 1.00 77.88 200 TYR A C 1
ATOM 1590 O O . TYR A 1 200 ? 5.186 -9.302 -15.237 1.00 77.88 200 TYR A O 1
ATOM 1598 N N . GLY A 1 201 ? 4.759 -10.682 -13.540 1.00 68.94 201 GLY A N 1
ATOM 1599 C CA . GLY A 1 201 ? 3.852 -11.538 -14.287 1.00 68.94 201 GLY A CA 1
ATOM 1600 C C . GLY A 1 201 ? 4.475 -12.817 -14.830 1.00 68.94 201 GLY A C 1
ATOM 1601 O O . GLY A 1 201 ? 3.707 -13.658 -15.276 1.00 68.94 201 GLY A O 1
ATOM 1602 N N . ASP A 1 202 ? 5.782 -13.056 -14.703 1.00 59.31 202 ASP A N 1
ATOM 1603 C CA . ASP A 1 202 ? 6.412 -14.296 -15.181 1.00 59.31 202 ASP A CA 1
ATOM 1604 C C . ASP A 1 202 ? 7.179 -15.042 -14.091 1.00 59.31 202 ASP A C 1
ATOM 1606 O O . ASP A 1 202 ? 7.622 -14.469 -13.105 1.00 59.31 202 ASP A O 1
ATOM 1610 N N . ARG A 1 203 ? 7.315 -16.370 -14.220 1.00 52.88 203 ARG A N 1
ATOM 1611 C CA . ARG A 1 203 ? 8.083 -17.172 -13.241 1.00 52.88 203 ARG A CA 1
ATOM 1612 C C . ARG A 1 203 ? 9.584 -17.110 -13.498 1.00 52.88 203 ARG A C 1
ATOM 1614 O O . ARG A 1 203 ? 10.339 -17.157 -12.540 1.00 52.88 203 ARG A O 1
ATOM 1621 N N . VAL A 1 204 ? 9.977 -17.018 -14.766 1.00 56.06 204 VAL A N 1
ATOM 1622 C CA . VAL A 1 204 ? 11.364 -16.944 -15.230 1.00 56.06 204 VAL A CA 1
ATOM 1623 C C . VAL A 1 204 ? 11.375 -16.053 -16.460 1.00 56.06 204 VAL A C 1
ATOM 1625 O O . VAL A 1 204 ? 10.730 -16.382 -17.455 1.00 56.06 204 VAL A O 1
ATOM 1628 N N . ARG A 1 205 ? 12.103 -14.937 -16.407 1.00 59.44 205 ARG A N 1
ATOM 1629 C CA . ARG A 1 205 ? 12.226 -14.024 -17.549 1.00 59.44 205 ARG A CA 1
ATOM 1630 C C . ARG A 1 205 ? 13.439 -14.385 -18.383 1.00 59.44 205 ARG A C 1
ATOM 1632 O O . ARG A 1 205 ? 14.507 -13.804 -18.231 1.00 59.44 205 ARG A O 1
ATOM 1639 N N . THR A 1 206 ? 13.295 -15.381 -19.252 1.00 55.34 206 THR A N 1
ATOM 1640 C CA . THR A 1 206 ? 14.401 -15.857 -20.105 1.00 55.34 206 THR A CA 1
ATOM 1641 C C . THR A 1 206 ? 14.929 -14.796 -21.073 1.00 55.34 206 THR A C 1
ATOM 1643 O O . THR A 1 206 ? 16.033 -14.957 -21.578 1.00 55.34 206 THR A O 1
ATOM 1646 N N . TYR A 1 207 ? 14.144 -13.742 -21.304 1.00 54.06 207 TYR A N 1
ATOM 1647 C CA . TYR A 1 207 ? 14.430 -12.590 -22.160 1.00 54.06 207 TYR A CA 1
ATOM 1648 C C . TYR A 1 207 ? 15.198 -11.460 -21.450 1.00 54.06 207 TYR A C 1
ATOM 1650 O O . TYR A 1 207 ? 15.643 -10.516 -22.094 1.00 54.06 207 TYR A O 1
ATOM 1658 N N . VAL A 1 208 ? 15.365 -11.539 -20.126 1.00 52.91 208 VAL A N 1
ATOM 1659 C CA . VAL A 1 208 ? 16.175 -10.597 -19.344 1.00 52.91 208 VAL A CA 1
ATOM 1660 C C . VAL A 1 208 ? 17.594 -11.153 -19.211 1.00 52.91 208 VAL A C 1
ATOM 1662 O O . VAL A 1 208 ? 17.778 -12.373 -19.125 1.00 52.91 208 VAL A O 1
ATOM 1665 N N . HIS A 1 209 ? 18.601 -10.269 -19.182 1.00 64.19 209 HIS A N 1
ATOM 1666 C CA . HIS A 1 209 ? 19.991 -10.672 -18.974 1.00 64.19 209 HIS A CA 1
ATOM 1667 C C . HIS A 1 209 ? 20.079 -11.614 -17.757 1.00 64.19 209 HIS A C 1
ATOM 1669 O O . HIS A 1 209 ? 19.475 -11.315 -16.722 1.00 64.19 209 HIS A O 1
ATOM 1675 N N . PRO A 1 210 ? 20.796 -12.754 -17.842 1.00 64.62 210 PRO A N 1
ATOM 1676 C CA . PRO A 1 210 ? 20.767 -13.776 -16.797 1.00 64.62 210 PRO A CA 1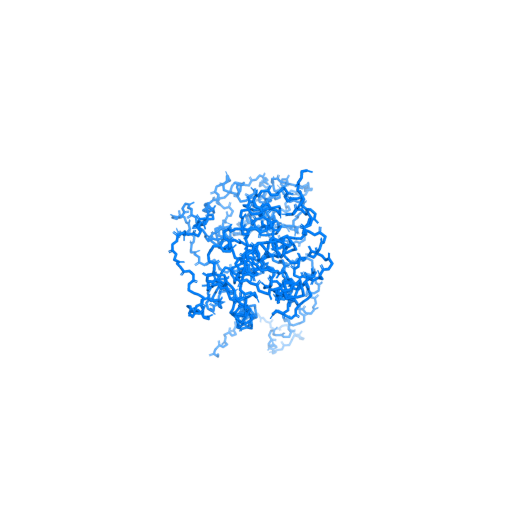
ATOM 1677 C C . PRO A 1 210 ? 21.025 -13.235 -15.390 1.00 64.62 210 PRO A C 1
ATOM 1679 O O . PRO A 1 210 ? 20.380 -13.676 -14.449 1.00 64.62 210 PRO A O 1
ATOM 1682 N N . TYR A 1 211 ? 21.909 -12.242 -15.255 1.00 70.62 211 TYR A N 1
ATOM 1683 C CA . TYR A 1 211 ? 22.175 -11.583 -13.976 1.00 70.62 211 TYR A CA 1
ATOM 1684 C C . TYR A 1 211 ? 20.929 -10.906 -13.381 1.00 70.62 211 TYR A C 1
ATOM 1686 O O . TYR A 1 211 ? 20.588 -11.160 -12.227 1.00 70.62 211 TYR A O 1
ATOM 1694 N N . ASP A 1 212 ? 20.227 -10.088 -14.167 1.00 67.06 212 ASP A N 1
ATOM 1695 C CA . ASP A 1 212 ? 19.050 -9.344 -13.711 1.00 67.06 212 ASP A CA 1
ATOM 1696 C C . ASP A 1 212 ? 17.859 -10.275 -13.496 1.00 67.06 212 ASP A C 1
ATOM 1698 O O . ASP A 1 212 ? 17.121 -10.127 -12.524 1.00 67.06 212 ASP A O 1
ATOM 1702 N N . ARG A 1 213 ? 17.704 -11.287 -14.357 1.00 71.19 213 ARG A N 1
ATOM 1703 C CA . ARG A 1 213 ? 16.714 -12.352 -14.178 1.00 71.19 213 ARG A CA 1
ATOM 1704 C C . ARG A 1 213 ? 16.931 -13.062 -12.844 1.00 71.19 213 ARG A C 1
ATOM 1706 O O . ARG A 1 213 ? 16.003 -13.153 -12.045 1.00 71.19 213 ARG A O 1
ATOM 1713 N N . ASP A 1 214 ? 18.149 -13.535 -12.592 1.00 74.12 214 ASP A N 1
ATOM 1714 C CA . ASP A 1 214 ? 18.479 -14.280 -11.377 1.00 74.12 214 ASP A CA 1
ATOM 1715 C C . ASP A 1 214 ? 18.367 -13.388 -10.124 1.00 74.12 214 ASP A C 1
ATOM 1717 O O . ASP A 1 214 ? 18.007 -13.873 -9.049 1.00 74.12 214 ASP A O 1
ATOM 1721 N N . TYR A 1 215 ? 18.648 -12.084 -10.246 1.00 81.69 215 TYR A N 1
ATOM 1722 C CA . TYR A 1 215 ? 18.405 -11.099 -9.191 1.00 81.69 215 TYR A CA 1
ATOM 1723 C C . TYR A 1 215 ? 16.908 -10.947 -8.892 1.00 81.69 215 TYR A C 1
ATOM 1725 O O . TYR A 1 215 ? 16.504 -11.091 -7.740 1.00 81.69 215 TYR A O 1
ATOM 1733 N N . GLN A 1 216 ? 16.078 -10.716 -9.913 1.00 80.12 216 GLN A N 1
ATOM 1734 C CA . GLN A 1 216 ? 14.632 -10.529 -9.754 1.00 80.12 216 GLN A CA 1
ATOM 1735 C C . GLN A 1 216 ? 13.929 -11.791 -9.245 1.00 80.12 216 GLN A C 1
ATOM 1737 O O . GLN A 1 216 ? 13.048 -11.707 -8.393 1.00 80.12 216 GLN A O 1
ATOM 1742 N N . GLU A 1 217 ? 14.337 -12.974 -9.707 1.00 81.88 217 GLU A N 1
ATOM 1743 C CA . GLU A 1 217 ? 13.812 -14.246 -9.203 1.00 81.88 217 GLU A CA 1
ATOM 1744 C C . GLU A 1 217 ? 14.148 -14.451 -7.725 1.00 81.88 217 GLU A C 1
ATOM 1746 O O . GLU A 1 217 ? 13.282 -14.839 -6.939 1.00 81.88 217 GLU A O 1
ATOM 1751 N N . ARG A 1 218 ? 15.390 -14.153 -7.325 1.00 86.12 218 ARG A N 1
ATOM 1752 C CA . ARG A 1 218 ? 15.806 -14.222 -5.920 1.00 86.12 218 ARG A CA 1
ATOM 1753 C C . ARG A 1 218 ? 15.005 -13.252 -5.062 1.00 86.12 218 ARG A C 1
ATOM 1755 O O . ARG A 1 218 ? 14.475 -13.662 -4.036 1.00 86.12 218 ARG A O 1
ATOM 1762 N N . LEU A 1 219 ? 14.866 -12.015 -5.526 1.00 87.31 219 LEU A N 1
ATOM 1763 C CA . LEU A 1 219 ? 14.108 -10.970 -4.851 1.00 87.31 219 LEU A CA 1
ATOM 1764 C C . LEU A 1 219 ? 12.631 -11.353 -4.690 1.00 87.31 219 LEU A C 1
ATOM 1766 O O . LEU A 1 219 ? 12.058 -11.207 -3.615 1.00 87.31 219 LEU A O 1
ATOM 1770 N N . ALA A 1 220 ? 12.016 -11.923 -5.729 1.00 89.88 220 ALA A N 1
ATOM 1771 C CA . ALA A 1 220 ? 10.647 -12.418 -5.652 1.00 89.88 220 ALA A CA 1
ATOM 1772 C C . ALA A 1 220 ? 10.499 -13.535 -4.611 1.00 89.88 220 ALA A C 1
ATOM 1774 O O . ALA A 1 220 ? 9.515 -13.553 -3.872 1.00 89.88 220 ALA A O 1
ATOM 1775 N N . LEU A 1 221 ? 11.459 -14.459 -4.521 1.00 89.44 221 LEU A N 1
ATOM 1776 C CA . LEU A 1 221 ? 11.445 -15.523 -3.514 1.00 89.44 221 LEU A CA 1
ATOM 1777 C C . LEU A 1 221 ? 11.657 -15.000 -2.088 1.00 89.44 221 LEU A C 1
ATOM 1779 O O . LEU A 1 221 ? 11.065 -15.558 -1.165 1.00 89.44 221 LEU A O 1
ATOM 1783 N N . GLU A 1 222 ? 12.468 -13.957 -1.930 1.00 91.69 222 GLU A N 1
ATOM 1784 C CA . GLU A 1 222 ? 12.788 -13.304 -0.657 1.00 91.69 222 GLU A CA 1
ATOM 1785 C C . GLU A 1 222 ? 11.613 -12.483 -0.115 1.00 91.69 222 GLU A C 1
ATOM 1787 O O . GLU A 1 222 ? 11.222 -12.659 1.033 1.00 91.69 222 GLU A O 1
ATOM 1792 N N . LEU A 1 223 ? 10.979 -11.660 -0.952 1.00 93.75 223 LEU A N 1
ATOM 1793 C CA . LEU A 1 223 ? 9.912 -10.752 -0.516 1.00 93.75 223 LEU A CA 1
ATOM 1794 C C . LEU A 1 223 ? 8.530 -11.397 -0.449 1.00 93.75 223 LEU A C 1
ATOM 1796 O O . LEU A 1 223 ? 7.642 -10.899 0.238 1.00 93.75 223 LEU A O 1
ATOM 1800 N N . THR A 1 224 ? 8.317 -12.502 -1.161 1.00 95.50 224 THR A N 1
ATOM 1801 C CA . THR A 1 224 ? 7.041 -13.224 -1.101 1.00 95.50 224 THR A CA 1
ATOM 1802 C C . THR A 1 224 ? 6.638 -13.626 0.326 1.00 95.50 224 THR A C 1
ATOM 1804 O O . THR A 1 224 ? 5.500 -13.330 0.685 1.00 95.50 224 THR A O 1
ATOM 1807 N N . PRO A 1 225 ? 7.485 -14.302 1.134 1.00 95.62 225 PRO A N 1
ATOM 1808 C CA . PRO A 1 225 ? 7.134 -14.607 2.519 1.00 95.62 225 PRO A CA 1
ATOM 1809 C C . PRO A 1 225 ? 6.904 -13.337 3.339 1.00 95.62 225 PRO A C 1
ATOM 1811 O O . PRO A 1 225 ? 5.903 -13.287 4.030 1.00 95.62 225 PRO A O 1
ATOM 1814 N N . VAL A 1 226 ? 7.712 -12.283 3.164 1.00 95.75 226 VAL A N 1
ATOM 1815 C CA . VAL A 1 226 ? 7.507 -10.997 3.860 1.00 95.75 226 VAL A CA 1
ATOM 1816 C C . VAL A 1 226 ? 6.097 -10.452 3.605 1.00 95.75 226 VAL A C 1
ATOM 1818 O O . VAL A 1 226 ? 5.368 -10.167 4.545 1.00 95.75 226 VAL A O 1
ATOM 1821 N N . ILE A 1 227 ? 5.655 -10.381 2.343 1.00 96.94 227 ILE A N 1
ATOM 1822 C CA . ILE A 1 227 ? 4.300 -9.905 2.008 1.00 96.94 227 ILE A CA 1
ATOM 1823 C C . ILE A 1 227 ? 3.215 -10.784 2.646 1.00 96.94 227 ILE A C 1
ATOM 1825 O O . ILE A 1 227 ? 2.221 -10.254 3.140 1.00 96.94 227 ILE A O 1
ATOM 1829 N N . ILE A 1 228 ? 3.369 -12.108 2.589 1.00 95.81 228 ILE A N 1
ATOM 1830 C CA . ILE A 1 228 ? 2.380 -13.057 3.122 1.00 95.81 228 ILE A CA 1
ATOM 1831 C C . ILE A 1 228 ? 2.296 -12.927 4.641 1.00 95.81 228 ILE A C 1
ATOM 1833 O O . ILE A 1 228 ? 1.213 -12.668 5.160 1.00 95.81 228 ILE A O 1
ATOM 1837 N N . ASP A 1 229 ? 3.436 -13.015 5.321 1.00 94.88 229 ASP A N 1
ATOM 1838 C CA . ASP A 1 229 ? 3.536 -12.973 6.776 1.00 94.88 229 ASP A CA 1
ATOM 1839 C C . ASP A 1 229 ? 3.005 -11.638 7.316 1.00 94.88 229 ASP A C 1
ATOM 1841 O O . ASP A 1 229 ? 2.254 -11.620 8.292 1.00 94.88 229 ASP A O 1
ATOM 1845 N N . THR A 1 230 ? 3.303 -10.515 6.649 1.00 96.06 230 THR A N 1
ATOM 1846 C CA . THR A 1 230 ? 2.747 -9.206 7.013 1.00 96.06 230 THR A CA 1
ATOM 1847 C C . THR A 1 230 ? 1.229 -9.145 6.824 1.00 96.06 230 THR A C 1
ATOM 1849 O O . THR A 1 230 ? 0.516 -8.669 7.708 1.00 96.06 230 THR A O 1
ATOM 1852 N N . VAL A 1 231 ? 0.698 -9.614 5.690 1.00 95.94 231 VAL A N 1
ATOM 1853 C CA . VAL A 1 231 ? -0.754 -9.588 5.421 1.00 95.94 231 VAL A CA 1
ATOM 1854 C C . VAL A 1 231 ? -1.515 -10.462 6.415 1.00 95.94 231 VAL A C 1
ATOM 1856 O O . VAL A 1 231 ? -2.545 -10.027 6.935 1.00 95.94 231 VAL A O 1
ATOM 1859 N N . GLU A 1 232 ? -0.998 -11.651 6.718 1.00 93.25 232 GLU A N 1
ATOM 1860 C CA . GLU A 1 232 ? -1.585 -12.565 7.699 1.00 93.25 232 GLU A CA 1
ATOM 1861 C C . GLU A 1 232 ? -1.519 -11.981 9.116 1.00 93.25 232 GLU A C 1
ATOM 1863 O O . GLU A 1 232 ? -2.541 -11.938 9.806 1.00 93.25 232 GLU A O 1
ATOM 1868 N N . SER A 1 233 ? -0.366 -11.436 9.524 1.00 93.31 233 SER A N 1
ATOM 1869 C CA . SER A 1 233 ? -0.180 -10.811 10.846 1.00 93.31 233 SER A CA 1
ATOM 1870 C C . SER A 1 233 ? -1.111 -9.618 11.074 1.00 93.31 233 SER A C 1
ATOM 1872 O O . SER A 1 233 ? -1.555 -9.375 12.195 1.00 93.31 233 SER A O 1
ATOM 1874 N N . LEU A 1 234 ? -1.451 -8.888 10.007 1.00 92.69 234 LEU A N 1
ATOM 1875 C CA . LEU A 1 234 ? -2.363 -7.742 10.049 1.00 92.69 234 LEU A CA 1
ATOM 1876 C C . LEU A 1 234 ? -3.834 -8.115 9.794 1.00 92.69 234 LEU A C 1
ATOM 1878 O O . LEU A 1 234 ? -4.696 -7.223 9.723 1.00 92.69 234 LEU A O 1
ATOM 1882 N N . TYR A 1 235 ? -4.151 -9.410 9.676 1.00 91.06 235 TYR A N 1
ATOM 1883 C CA . TYR A 1 235 ? -5.497 -9.926 9.405 1.00 91.06 235 TYR A CA 1
ATOM 1884 C C . TYR A 1 235 ? -6.130 -9.267 8.169 1.00 91.06 235 TYR A C 1
ATOM 1886 O O . TYR A 1 235 ? -7.277 -8.803 8.202 1.00 91.06 235 TYR A O 1
ATOM 1894 N N . LEU A 1 236 ? -5.339 -9.127 7.107 1.00 91.56 236 LEU A N 1
ATOM 1895 C CA . LEU A 1 236 ? -5.748 -8.566 5.824 1.00 91.56 236 LEU A CA 1
ATOM 1896 C C . LEU A 1 236 ? -6.086 -9.695 4.846 1.00 91.56 236 LEU A C 1
ATOM 1898 O O . LEU A 1 236 ? -5.678 -10.840 5.015 1.00 91.56 236 LEU A O 1
ATOM 1902 N N . SER A 1 237 ? -6.868 -9.380 3.817 1.00 91.25 237 SER A N 1
ATOM 1903 C CA . SER A 1 237 ? -7.296 -10.393 2.853 1.00 91.25 237 SER A CA 1
ATOM 1904 C C . SER A 1 237 ? -6.191 -10.758 1.853 1.00 91.25 237 SER A C 1
ATOM 1906 O O . SER A 1 237 ? -5.314 -9.934 1.565 1.00 91.25 237 SER A O 1
ATOM 1908 N N . PRO A 1 238 ? -6.268 -11.934 1.201 1.00 91.81 238 PRO A N 1
ATOM 1909 C CA . PRO A 1 238 ? -5.325 -12.307 0.142 1.00 91.81 238 PRO A CA 1
ATOM 1910 C C . PRO A 1 238 ? -5.281 -11.318 -1.029 1.00 91.81 238 PRO A C 1
ATOM 1912 O O . PRO A 1 238 ? -4.253 -11.182 -1.694 1.00 91.81 238 PRO A O 1
ATOM 1915 N N . ALA A 1 239 ? -6.386 -10.608 -1.286 1.00 91.56 239 ALA A N 1
ATOM 1916 C CA . ALA A 1 239 ? -6.439 -9.567 -2.309 1.00 91.56 239 ALA A CA 1
ATOM 1917 C C . ALA A 1 239 ? -5.422 -8.451 -2.027 1.00 91.56 239 ALA A C 1
ATOM 1919 O O . ALA A 1 239 ? -4.745 -8.004 -2.956 1.00 91.56 239 ALA A O 1
ATOM 1920 N N . VAL A 1 240 ? -5.244 -8.081 -0.753 1.00 94.94 240 VAL A N 1
ATOM 1921 C CA . VAL A 1 240 ? -4.238 -7.099 -0.334 1.00 94.94 240 VAL A CA 1
ATOM 1922 C C . VAL A 1 240 ? -2.833 -7.613 -0.639 1.00 94.94 240 VAL A C 1
ATOM 1924 O O . VAL A 1 240 ? -2.066 -6.884 -1.251 1.00 94.94 240 VAL A O 1
ATOM 1927 N N . ALA A 1 241 ? -2.504 -8.879 -0.349 1.00 96.06 241 ALA A N 1
ATOM 1928 C CA . ALA A 1 241 ? -1.191 -9.450 -0.692 1.00 96.06 241 ALA A CA 1
ATOM 1929 C C . ALA A 1 241 ? -0.884 -9.376 -2.195 1.00 96.06 241 ALA A C 1
ATOM 1931 O O . ALA A 1 241 ? 0.211 -8.983 -2.607 1.00 96.06 241 ALA A O 1
ATOM 1932 N N . TYR A 1 242 ? -1.860 -9.728 -3.035 1.00 94.44 242 TYR A N 1
ATOM 1933 C CA . TYR A 1 242 ? -1.692 -9.655 -4.485 1.00 94.44 242 TYR A CA 1
ATOM 1934 C C . TYR A 1 242 ? -1.524 -8.219 -4.969 1.00 94.44 242 TYR A C 1
ATOM 1936 O O . TYR A 1 242 ? -0.711 -7.972 -5.860 1.00 94.44 242 TYR A O 1
ATOM 1944 N N . ARG A 1 243 ? -2.271 -7.279 -4.392 1.00 93.06 243 ARG A N 1
ATOM 1945 C CA . ARG A 1 243 ? -2.175 -5.870 -4.755 1.00 93.06 243 ARG A CA 1
ATOM 1946 C C . ARG A 1 243 ? -0.854 -5.256 -4.290 1.00 93.06 243 ARG A C 1
ATOM 1948 O O . ARG A 1 243 ? -0.202 -4.594 -5.089 1.00 93.06 243 ARG A O 1
ATOM 1955 N N . THR A 1 244 ? -0.396 -5.572 -3.080 1.00 95.56 244 THR A N 1
ATOM 1956 C CA . THR A 1 244 ? 0.930 -5.201 -2.561 1.00 95.56 244 THR A CA 1
ATOM 1957 C C . THR A 1 244 ? 2.042 -5.643 -3.507 1.00 95.56 244 THR A C 1
ATOM 1959 O O . THR A 1 244 ? 2.880 -4.831 -3.886 1.00 95.56 244 THR A O 1
ATOM 1962 N N . ALA A 1 245 ? 2.033 -6.907 -3.943 1.00 94.00 245 ALA A N 1
ATOM 1963 C CA . ALA A 1 245 ? 3.046 -7.437 -4.858 1.00 94.00 245 ALA A CA 1
ATOM 1964 C C . ALA A 1 245 ? 3.070 -6.701 -6.207 1.00 94.00 245 ALA A C 1
ATOM 1966 O O . ALA A 1 245 ? 4.134 -6.449 -6.767 1.00 94.00 245 ALA A O 1
ATOM 1967 N N . GLU A 1 246 ? 1.896 -6.340 -6.724 1.00 89.94 246 GLU A N 1
ATOM 1968 C CA . GLU A 1 246 ? 1.769 -5.582 -7.968 1.00 89.94 246 GLU A CA 1
ATOM 1969 C C . GLU A 1 246 ? 2.263 -4.138 -7.827 1.00 89.94 246 GLU A C 1
ATOM 1971 O O . GLU A 1 246 ? 2.997 -3.653 -8.686 1.00 89.94 246 GLU A O 1
ATOM 1976 N N . LEU A 1 247 ? 1.887 -3.454 -6.745 1.00 88.31 247 LEU A N 1
ATOM 1977 C CA . LEU A 1 247 ? 2.326 -2.088 -6.454 1.00 88.31 247 LEU A CA 1
ATOM 1978 C C . LEU A 1 247 ? 3.837 -2.023 -6.212 1.00 88.31 247 LEU A C 1
ATOM 1980 O O . LEU A 1 247 ? 4.505 -1.130 -6.732 1.00 88.31 247 LEU A O 1
ATOM 1984 N N . TYR A 1 248 ? 4.383 -3.005 -5.493 1.00 90.75 248 TYR A N 1
ATOM 1985 C CA . TYR A 1 248 ? 5.822 -3.161 -5.316 1.00 90.75 248 TYR A CA 1
ATOM 1986 C C . TYR A 1 248 ? 6.531 -3.319 -6.668 1.00 90.75 248 TYR A C 1
ATOM 1988 O O . TYR A 1 248 ? 7.469 -2.575 -6.948 1.00 90.75 248 TYR A O 1
ATOM 1996 N N . ALA A 1 249 ? 6.059 -4.225 -7.534 1.00 87.12 249 ALA A N 1
ATOM 1997 C CA . ALA A 1 249 ? 6.659 -4.438 -8.851 1.00 87.12 249 ALA A CA 1
ATOM 1998 C C . ALA A 1 249 ? 6.602 -3.170 -9.719 1.00 87.12 249 ALA A C 1
ATOM 2000 O O . ALA A 1 249 ? 7.599 -2.807 -10.337 1.00 87.12 249 ALA A O 1
ATOM 2001 N N . LYS A 1 250 ? 5.479 -2.437 -9.712 1.00 82.69 250 LYS A N 1
ATOM 2002 C CA . LYS A 1 250 ? 5.353 -1.146 -10.416 1.00 82.69 250 LYS A CA 1
ATOM 2003 C C . LYS A 1 250 ? 6.363 -0.116 -9.908 1.00 82.69 250 LYS A C 1
ATOM 2005 O O . LYS A 1 250 ? 7.049 0.509 -10.713 1.00 82.69 250 LYS A O 1
ATOM 2010 N N . GLY A 1 251 ? 6.492 0.031 -8.589 1.00 79.44 251 GLY A N 1
ATOM 2011 C CA . GLY A 1 251 ? 7.480 0.928 -7.986 1.00 79.44 251 GLY A CA 1
ATOM 2012 C C . GLY A 1 251 ? 8.919 0.514 -8.303 1.00 79.44 251 GLY A C 1
ATOM 2013 O O . GLY A 1 251 ? 9.754 1.358 -8.626 1.00 79.44 251 GLY A O 1
ATOM 2014 N N . HIS A 1 252 ? 9.212 -0.786 -8.271 1.00 83.25 252 HIS A N 1
ATOM 2015 C CA . HIS A 1 252 ? 10.525 -1.305 -8.639 1.00 83.25 252 HIS A CA 1
ATOM 2016 C C . HIS A 1 252 ? 10.841 -1.035 -10.123 1.00 83.25 252 HIS A C 1
ATOM 2018 O O . HIS A 1 252 ? 11.948 -0.588 -10.417 1.00 83.25 252 HIS A O 1
ATOM 2024 N N . ALA A 1 253 ? 9.901 -1.241 -11.057 1.00 78.31 253 ALA A N 1
ATOM 2025 C CA . ALA A 1 253 ? 10.104 -0.924 -12.483 1.00 78.31 253 ALA A CA 1
ATOM 2026 C C . ALA A 1 253 ? 10.397 0.559 -12.710 1.00 78.31 253 ALA A C 1
ATOM 2028 O O . ALA A 1 253 ? 11.240 0.902 -13.532 1.00 78.31 253 ALA A O 1
ATOM 2029 N N . ALA A 1 254 ? 9.707 1.428 -11.973 1.00 71.50 254 ALA A N 1
ATOM 2030 C CA . ALA A 1 254 ? 9.870 2.872 -12.065 1.00 71.50 254 ALA A CA 1
ATOM 2031 C C . ALA A 1 254 ? 11.156 3.392 -11.384 1.00 71.50 254 ALA A C 1
ATOM 2033 O O . ALA A 1 254 ? 11.372 4.597 -11.327 1.00 71.50 254 ALA A O 1
ATOM 2034 N N . GLY A 1 255 ? 12.012 2.521 -10.827 1.00 70.94 255 GLY A N 1
ATOM 2035 C CA . GLY A 1 255 ? 13.242 2.941 -10.139 1.00 70.94 255 GLY A CA 1
ATOM 2036 C C . GLY A 1 255 ? 13.003 3.642 -8.791 1.00 70.94 255 GLY A C 1
ATOM 2037 O O . GLY A 1 255 ? 13.913 4.256 -8.220 1.00 70.94 255 GLY A O 1
ATOM 2038 N N . VAL A 1 256 ? 11.786 3.533 -8.245 1.00 64.94 256 VAL A N 1
ATOM 2039 C CA . VAL A 1 256 ? 11.369 4.119 -6.957 1.00 64.94 256 VAL A CA 1
ATOM 2040 C C . VAL A 1 256 ? 12.070 3.449 -5.776 1.00 64.94 256 VAL A C 1
ATOM 2042 O O . VAL A 1 256 ? 12.275 4.060 -4.719 1.00 64.94 256 VAL A O 1
ATOM 2045 N N . VAL A 1 257 ? 12.429 2.178 -5.956 1.00 60.94 257 VAL A N 1
ATOM 2046 C CA . VAL A 1 257 ? 13.031 1.295 -4.958 1.00 60.94 257 VAL A CA 1
ATOM 2047 C C . VAL A 1 257 ? 14.530 1.161 -5.266 1.00 60.94 257 VAL A C 1
ATOM 2049 O O . VAL A 1 257 ? 14.911 0.338 -6.091 1.00 60.94 257 VAL A O 1
ATOM 2052 N N . PRO A 1 258 ? 15.421 1.962 -4.646 1.00 56.19 258 PRO A N 1
ATOM 2053 C CA . PRO A 1 258 ? 16.854 1.705 -4.697 1.00 56.19 258 PRO A CA 1
ATOM 2054 C C . PRO A 1 258 ? 17.112 0.361 -4.013 1.00 56.19 258 PRO A C 1
ATOM 2056 O O . PRO A 1 258 ? 16.513 0.095 -2.969 1.00 56.19 258 PRO A O 1
ATOM 2059 N N . GLY A 1 259 ? 18.005 -0.453 -4.578 1.00 55.91 259 GLY A N 1
ATOM 2060 C CA . GLY A 1 259 ? 18.166 -1.887 -4.290 1.00 55.91 259 GLY A CA 1
ATOM 2061 C C . GLY A 1 259 ? 18.569 -2.321 -2.870 1.00 55.91 259 GLY A C 1
ATOM 2062 O O . GLY A 1 259 ? 19.041 -3.441 -2.725 1.00 55.91 259 GLY A O 1
ATOM 2063 N N . ALA A 1 260 ? 18.405 -1.477 -1.846 1.00 58.47 260 ALA A N 1
ATOM 2064 C CA . ALA A 1 260 ? 18.721 -1.763 -0.443 1.00 58.47 260 ALA A CA 1
ATOM 2065 C C . ALA A 1 260 ? 17.565 -1.486 0.547 1.00 58.47 260 ALA A C 1
ATOM 2067 O O . ALA A 1 260 ? 17.792 -1.545 1.747 1.00 58.47 260 ALA A O 1
ATOM 2068 N N . ALA A 1 261 ? 16.357 -1.135 0.084 1.00 76.69 261 ALA A N 1
ATOM 2069 C CA . ALA A 1 261 ? 15.221 -0.816 0.966 1.00 76.69 261 ALA A CA 1
ATOM 2070 C C . ALA A 1 261 ? 13.913 -1.444 0.452 1.00 76.69 261 ALA A C 1
ATOM 2072 O O . ALA A 1 261 ? 12.946 -0.736 0.128 1.00 76.69 261 ALA A O 1
ATOM 2073 N N . HIS A 1 262 ? 13.914 -2.767 0.297 1.00 88.56 262 HIS A N 1
ATOM 2074 C CA . HIS A 1 262 ? 12.816 -3.508 -0.323 1.00 88.56 262 HIS A CA 1
ATOM 2075 C C . HIS A 1 262 ? 11.639 -3.691 0.629 1.00 88.56 262 HIS A C 1
ATOM 2077 O O . HIS A 1 262 ? 10.508 -3.436 0.233 1.00 88.56 262 HIS A O 1
ATOM 2083 N N . GLU A 1 263 ? 11.905 -4.001 1.889 1.00 91.25 263 GLU A N 1
ATOM 2084 C CA . GLU A 1 263 ? 10.952 -4.188 2.984 1.00 91.25 263 GLU A CA 1
ATOM 2085 C C . GLU A 1 263 ? 10.190 -2.890 3.257 1.00 91.25 263 GLU A C 1
ATOM 2087 O O . GLU A 1 263 ? 8.960 -2.860 3.251 1.00 91.25 263 GLU A O 1
ATOM 2092 N N . SER A 1 264 ? 10.913 -1.769 3.331 1.00 90.19 264 SER A N 1
ATOM 2093 C CA . SER A 1 264 ? 10.327 -0.425 3.394 1.00 90.19 264 SER A CA 1
ATOM 2094 C C . SER A 1 264 ? 9.378 -0.142 2.216 1.00 90.19 264 SER A C 1
ATOM 2096 O O . SER A 1 264 ? 8.348 0.520 2.363 1.00 90.19 264 SER A O 1
ATOM 2098 N N . SER A 1 265 ? 9.718 -0.640 1.024 1.00 91.00 265 SER A N 1
ATOM 2099 C CA . SER A 1 265 ? 8.906 -0.463 -0.187 1.00 91.00 265 SER A CA 1
ATOM 2100 C C . SER A 1 265 ? 7.709 -1.417 -0.220 1.00 91.00 265 SER A C 1
ATOM 2102 O O . SER A 1 265 ? 6.640 -1.033 -0.694 1.00 91.00 265 SER A O 1
ATOM 2104 N N . VAL A 1 266 ? 7.852 -2.621 0.338 1.00 94.44 266 VAL A N 1
ATOM 2105 C CA . VAL A 1 266 ? 6.757 -3.564 0.589 1.00 94.44 266 VAL A CA 1
ATOM 2106 C C . VAL A 1 266 ? 5.765 -2.967 1.584 1.00 94.44 266 VAL A C 1
ATOM 2108 O O . VAL A 1 266 ? 4.575 -2.927 1.280 1.00 94.44 266 VAL A O 1
ATOM 2111 N N . GLY A 1 267 ? 6.228 -2.424 2.713 1.00 94.12 267 GLY A N 1
ATOM 2112 C CA . GLY A 1 267 ? 5.372 -1.754 3.695 1.00 94.12 267 GLY A CA 1
ATOM 2113 C C . GLY A 1 267 ? 4.608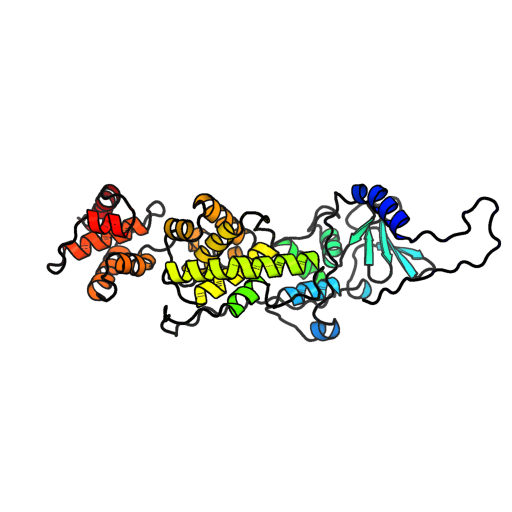 -0.574 3.086 1.00 94.12 267 GLY A C 1
ATOM 2114 O O . GLY A 1 267 ? 3.418 -0.390 3.340 1.00 94.12 267 GLY A O 1
ATOM 2115 N N . ALA A 1 268 ? 5.257 0.190 2.204 1.00 90.88 268 ALA A N 1
ATOM 2116 C CA . ALA A 1 268 ? 4.624 1.292 1.489 1.00 90.88 268 ALA A CA 1
ATOM 2117 C C . ALA A 1 268 ? 3.547 0.811 0.505 1.00 90.88 268 ALA A C 1
ATOM 2119 O O . ALA A 1 268 ? 2.430 1.331 0.509 1.00 90.88 268 ALA A O 1
ATOM 2120 N N . ALA A 1 269 ? 3.861 -0.202 -0.305 1.00 92.75 269 ALA A N 1
ATOM 2121 C CA . ALA A 1 269 ? 2.918 -0.825 -1.229 1.00 92.75 269 ALA A CA 1
ATOM 2122 C C . ALA A 1 269 ? 1.720 -1.446 -0.490 1.00 92.75 269 ALA A C 1
ATOM 2124 O O . ALA A 1 269 ? 0.580 -1.301 -0.928 1.00 92.75 269 ALA A O 1
ATOM 2125 N N . LEU A 1 270 ? 1.964 -2.075 0.661 1.00 95.50 270 LEU A N 1
ATOM 2126 C CA . LEU A 1 270 ? 0.929 -2.667 1.499 1.00 95.50 270 LEU A CA 1
ATOM 2127 C C . LEU A 1 270 ? 0.026 -1.611 2.115 1.00 95.50 270 LEU A C 1
ATOM 2129 O O . LEU A 1 270 ? -1.190 -1.783 2.135 1.00 95.50 270 LEU A O 1
ATOM 2133 N N . ARG A 1 271 ? 0.598 -0.492 2.573 1.00 91.00 271 ARG A N 1
ATOM 2134 C CA . ARG A 1 271 ? -0.187 0.633 3.083 1.00 91.00 271 ARG A CA 1
ATOM 2135 C C . ARG A 1 271 ? -1.158 1.149 2.023 1.00 91.00 271 ARG A C 1
ATOM 2137 O O . ARG A 1 271 ? -2.316 1.370 2.360 1.00 91.00 271 ARG A O 1
ATOM 2144 N N . ILE A 1 272 ? -0.706 1.306 0.776 1.00 89.62 272 ILE A N 1
ATOM 2145 C CA . ILE A 1 272 ? -1.562 1.714 -0.352 1.00 89.62 272 ILE A CA 1
ATOM 2146 C C . ILE A 1 272 ? -2.650 0.662 -0.585 1.00 89.62 272 ILE A C 1
ATOM 2148 O O . ILE A 1 272 ? -3.830 0.994 -0.544 1.00 89.62 272 ILE A O 1
ATOM 2152 N N . ALA A 1 273 ? -2.270 -0.609 -0.739 1.00 92.25 273 ALA A N 1
ATOM 2153 C CA . ALA A 1 273 ? -3.207 -1.701 -1.000 1.00 92.25 273 ALA A CA 1
ATOM 2154 C C . ALA A 1 273 ? -4.284 -1.844 0.093 1.00 92.25 273 ALA A C 1
ATOM 2156 O O . ALA A 1 273 ? -5.445 -2.106 -0.207 1.00 92.25 273 ALA A O 1
ATOM 2157 N N . ALA A 1 274 ? -3.916 -1.659 1.363 1.00 90.62 274 ALA A N 1
ATOM 2158 C CA . ALA A 1 274 ? -4.845 -1.728 2.485 1.00 90.62 274 ALA A CA 1
ATOM 2159 C C . ALA A 1 274 ? -5.841 -0.555 2.503 1.00 90.62 274 ALA A C 1
ATOM 2161 O O . ALA A 1 274 ? -6.984 -0.751 2.914 1.00 90.62 274 ALA A O 1
ATOM 2162 N N . ILE A 1 275 ? -5.426 0.642 2.062 1.00 86.12 275 ILE A N 1
ATOM 2163 C CA . ILE A 1 275 ? -6.327 1.797 1.900 1.00 86.12 275 ILE A CA 1
ATOM 2164 C C . ILE A 1 275 ? -7.264 1.568 0.715 1.00 86.12 275 ILE A C 1
ATOM 2166 O O . ILE A 1 275 ? -8.469 1.708 0.879 1.00 86.12 275 ILE A O 1
ATOM 2170 N N . GLU A 1 276 ? -6.734 1.148 -0.440 1.00 85.44 276 GLU A N 1
ATOM 2171 C CA . GLU A 1 276 ? -7.541 0.830 -1.631 1.00 85.44 276 GLU A CA 1
ATOM 2172 C C . GLU A 1 276 ? -8.608 -0.238 -1.333 1.00 85.44 276 GLU A C 1
ATOM 2174 O O . GLU A 1 276 ? -9.704 -0.198 -1.886 1.00 85.44 276 GLU A O 1
ATOM 2179 N N . ALA A 1 277 ? -8.305 -1.187 -0.443 1.00 86.25 277 ALA A N 1
ATOM 2180 C CA . ALA A 1 277 ? -9.231 -2.234 -0.022 1.00 86.25 277 ALA A CA 1
ATOM 2181 C C . ALA A 1 277 ? -10.256 -1.793 1.044 1.00 86.25 277 ALA A C 1
ATOM 2183 O O . ALA A 1 277 ? -11.066 -2.617 1.468 1.00 86.25 277 ALA A O 1
ATOM 2184 N N . GLY A 1 278 ? -10.205 -0.546 1.530 1.00 84.75 278 GLY A N 1
ATOM 2185 C CA . GLY A 1 278 ? -11.073 -0.063 2.612 1.00 84.75 278 GLY A CA 1
ATOM 2186 C C . GLY A 1 278 ? -10.803 -0.728 3.969 1.00 84.75 278 GLY A C 1
ATOM 2187 O O . GLY A 1 278 ? -11.654 -0.718 4.855 1.00 84.75 278 GLY A O 1
ATOM 2188 N N . THR A 1 279 ? -9.628 -1.339 4.155 1.00 88.50 279 THR A N 1
ATOM 2189 C CA . THR A 1 279 ? -9.230 -1.997 5.412 1.00 88.50 279 THR A CA 1
ATOM 2190 C C . THR A 1 279 ? -7.880 -1.472 5.902 1.00 88.50 279 THR A C 1
ATOM 2192 O O . THR A 1 279 ? -6.914 -2.236 6.001 1.00 88.50 279 THR A O 1
ATOM 2195 N N . PRO A 1 280 ? -7.772 -0.170 6.202 1.00 89.62 280 PRO A N 1
ATOM 2196 C CA . PRO A 1 280 ? -6.508 0.453 6.557 1.00 89.62 280 PRO A CA 1
ATOM 2197 C C . PRO A 1 280 ? -5.923 -0.131 7.851 1.00 89.62 280 PRO A C 1
ATOM 2199 O O . PRO A 1 280 ? -6.630 -0.631 8.735 1.00 89.62 280 PRO A O 1
ATOM 2202 N N . ARG A 1 281 ? -4.594 -0.059 7.960 1.00 90.25 281 ARG A N 1
ATOM 2203 C CA . ARG A 1 281 ? -3.832 -0.370 9.173 1.00 90.25 281 ARG A CA 1
ATOM 2204 C C . ARG A 1 281 ? -2.951 0.816 9.554 1.00 90.25 281 ARG A C 1
ATOM 2206 O O . ARG A 1 281 ? -2.492 1.523 8.644 1.00 90.25 281 ARG A O 1
ATOM 2213 N N . PRO A 1 282 ? -2.742 1.058 10.859 1.00 88.06 282 PRO A N 1
ATOM 2214 C CA . PRO A 1 282 ? -1.769 2.034 11.312 1.00 88.06 282 PRO A CA 1
ATOM 2215 C C . PRO A 1 282 ? -0.405 1.797 10.661 1.00 88.06 282 PRO A C 1
ATOM 2217 O O . PRO A 1 282 ? 0.019 0.669 10.423 1.00 88.06 282 PRO A O 1
ATOM 2220 N N . LEU A 1 283 ? 0.293 2.894 10.369 1.00 86.88 283 LEU A N 1
ATOM 2221 C CA . LEU A 1 283 ? 1.632 2.822 9.789 1.00 86.88 283 LEU A CA 1
ATOM 2222 C C . LEU A 1 283 ? 2.632 2.145 10.741 1.00 86.88 283 LEU A C 1
ATOM 2224 O O . LEU A 1 283 ? 3.568 1.523 10.257 1.00 86.88 283 LEU A O 1
ATOM 2228 N N . ALA A 1 284 ? 2.431 2.288 12.056 1.00 86.25 284 ALA A N 1
ATOM 2229 C CA . ALA A 1 284 ? 3.268 1.670 13.081 1.00 86.25 284 ALA A CA 1
ATOM 2230 C C . ALA A 1 284 ? 3.196 0.139 13.003 1.00 86.25 284 ALA A C 1
ATOM 2232 O O . ALA A 1 284 ? 4.226 -0.483 12.799 1.00 86.25 284 ALA A O 1
ATOM 2233 N N . ASP A 1 285 ? 1.995 -0.445 12.990 1.00 91.19 285 ASP A N 1
ATOM 2234 C CA . ASP A 1 285 ? 1.825 -1.898 12.883 1.00 91.19 285 ASP A CA 1
ATOM 2235 C C . ASP A 1 285 ? 2.467 -2.467 11.613 1.00 91.19 285 ASP A C 1
ATOM 2237 O O . ASP A 1 285 ? 3.111 -3.513 11.636 1.00 91.19 285 ASP A O 1
ATOM 2241 N N . ILE A 1 286 ? 2.302 -1.768 10.481 1.00 93.62 286 ILE A N 1
ATOM 2242 C CA . ILE A 1 286 ? 2.934 -2.181 9.224 1.00 93.62 286 ILE A CA 1
ATOM 2243 C C . ILE A 1 286 ? 4.454 -2.156 9.389 1.00 93.62 286 ILE A C 1
ATOM 2245 O O . ILE A 1 286 ? 5.112 -3.121 9.016 1.00 93.62 286 ILE A O 1
ATOM 2249 N N . ALA A 1 287 ? 5.001 -1.083 9.958 1.00 91.25 287 ALA A N 1
ATOM 2250 C CA . ALA A 1 287 ? 6.433 -0.935 10.191 1.00 91.25 287 ALA A CA 1
ATOM 2251 C C . ALA A 1 287 ? 6.996 -2.038 11.095 1.00 91.25 287 ALA A C 1
ATOM 2253 O O . ALA A 1 287 ? 8.022 -2.625 10.757 1.00 91.25 287 ALA A O 1
ATOM 2254 N N . ASP A 1 288 ? 6.281 -2.377 12.166 1.00 92.62 288 ASP A N 1
ATOM 2255 C CA . ASP A 1 288 ? 6.674 -3.424 13.105 1.00 92.62 288 ASP A CA 1
ATOM 2256 C C . ASP A 1 288 ? 6.706 -4.803 12.435 1.00 92.62 288 ASP A C 1
ATOM 2258 O O . ASP A 1 288 ? 7.639 -5.573 12.648 1.00 92.62 288 ASP A O 1
ATOM 2262 N N . THR A 1 289 ? 5.730 -5.111 11.573 1.00 95.44 289 THR A N 1
ATOM 2263 C CA . THR A 1 289 ? 5.678 -6.410 10.873 1.00 95.44 289 THR A CA 1
ATOM 2264 C C . THR A 1 289 ? 6.742 -6.597 9.795 1.00 95.44 289 THR A C 1
ATOM 2266 O O . THR A 1 289 ? 7.120 -7.734 9.528 1.00 95.44 289 THR A O 1
ATOM 2269 N N . VAL A 1 290 ? 7.201 -5.519 9.150 1.00 92.75 290 VAL A N 1
ATOM 2270 C CA . VAL A 1 290 ? 8.274 -5.585 8.138 1.00 92.75 290 VAL A CA 1
ATOM 2271 C C . VAL A 1 290 ? 9.650 -5.229 8.713 1.00 92.75 290 VAL A C 1
ATOM 2273 O O . VAL A 1 290 ? 10.613 -5.187 7.958 1.00 92.75 290 VAL A O 1
ATOM 2276 N N . GLU A 1 291 ? 9.738 -4.979 10.024 1.00 91.62 291 GLU A N 1
ATOM 2277 C CA . GLU A 1 291 ? 10.957 -4.606 10.760 1.00 91.62 291 GLU A CA 1
ATOM 2278 C C . GLU A 1 291 ? 11.665 -3.340 10.229 1.00 91.62 291 GLU A C 1
ATOM 2280 O O . GLU A 1 291 ? 12.893 -3.253 10.193 1.00 91.62 291 GLU A O 1
ATOM 2285 N N . GLU A 1 292 ? 10.897 -2.317 9.845 1.00 92.00 292 GLU A N 1
ATOM 2286 C CA . GLU A 1 292 ? 11.420 -1.087 9.229 1.00 92.00 292 GLU A CA 1
ATOM 2287 C C . GLU A 1 292 ? 11.032 0.186 9.987 1.00 92.00 292 GLU A C 1
ATOM 2289 O O . GLU A 1 292 ? 10.119 0.211 10.807 1.00 92.00 292 GLU A O 1
ATOM 2294 N N . ASP A 1 293 ? 11.705 1.300 9.678 1.00 86.69 293 ASP A N 1
ATOM 2295 C CA . ASP A 1 293 ? 11.349 2.598 10.254 1.00 86.69 293 ASP A CA 1
ATOM 2296 C C . ASP A 1 293 ? 10.081 3.186 9.585 1.00 86.69 293 ASP A C 1
ATOM 2298 O O . ASP A 1 293 ? 10.035 3.320 8.352 1.00 86.69 293 ASP A O 1
ATOM 2302 N N . PRO A 1 294 ? 9.071 3.641 10.358 1.00 82.25 294 PRO A N 1
ATOM 2303 C CA . PRO A 1 294 ? 7.852 4.241 9.811 1.00 82.25 294 PRO A CA 1
ATOM 2304 C C . PRO A 1 294 ? 8.101 5.434 8.873 1.00 82.25 294 PRO A C 1
ATOM 2306 O O . PRO A 1 294 ? 7.331 5.672 7.938 1.00 82.25 294 PRO A O 1
ATOM 2309 N N . THR A 1 295 ? 9.168 6.207 9.100 1.00 80.88 295 THR A N 1
ATOM 2310 C CA . THR A 1 295 ? 9.552 7.340 8.243 1.00 80.88 295 THR A CA 1
ATOM 2311 C C . THR A 1 295 ? 10.051 6.847 6.893 1.00 80.88 295 THR A C 1
ATOM 2313 O O . THR A 1 295 ? 9.713 7.437 5.865 1.00 80.88 295 THR A O 1
ATOM 2316 N N . SER A 1 296 ? 10.818 5.756 6.874 1.00 85.19 296 SER A N 1
ATOM 2317 C CA . SER A 1 296 ? 11.285 5.136 5.633 1.00 85.19 296 SER A CA 1
ATOM 2318 C C . SER A 1 296 ? 10.104 4.666 4.784 1.00 85.19 296 SER A C 1
ATOM 2320 O O . SER A 1 296 ? 9.983 5.068 3.622 1.00 85.19 296 SER A O 1
ATOM 2322 N N . ILE A 1 297 ? 9.160 3.942 5.395 1.00 87.19 297 ILE A N 1
ATOM 2323 C CA . ILE A 1 297 ? 7.926 3.497 4.733 1.00 87.19 297 ILE A CA 1
ATOM 2324 C C . ILE A 1 297 ? 7.134 4.692 4.197 1.00 87.19 297 ILE A C 1
ATOM 2326 O O . ILE A 1 297 ? 6.709 4.688 3.043 1.00 87.19 297 ILE A O 1
ATOM 2330 N N . ARG A 1 298 ? 6.972 5.759 4.989 1.00 80.44 298 ARG A N 1
ATOM 2331 C CA . ARG A 1 298 ? 6.266 6.976 4.557 1.00 80.44 298 ARG A CA 1
ATOM 2332 C C . ARG A 1 298 ? 6.922 7.639 3.346 1.00 80.44 298 ARG A C 1
ATOM 2334 O O . ARG A 1 298 ? 6.223 8.045 2.419 1.00 80.44 298 ARG A O 1
ATOM 2341 N N . ASN A 1 299 ? 8.248 7.742 3.340 1.00 80.00 299 ASN A N 1
ATOM 2342 C CA . ASN A 1 299 ? 8.987 8.327 2.224 1.00 80.00 299 ASN A CA 1
ATOM 2343 C C . ASN A 1 299 ? 8.839 7.469 0.959 1.00 80.00 299 ASN A C 1
ATOM 2345 O O . ASN A 1 299 ? 8.616 8.008 -0.125 1.00 80.00 299 ASN A O 1
ATOM 2349 N N . LYS A 1 300 ? 8.911 6.135 1.087 1.00 83.94 300 LYS A N 1
ATOM 2350 C CA . LYS A 1 300 ? 8.668 5.204 -0.028 1.00 83.94 300 LYS A CA 1
ATOM 2351 C C . LYS A 1 300 ? 7.247 5.296 -0.549 1.00 83.94 300 LYS A C 1
ATOM 2353 O O . LYS A 1 300 ? 7.061 5.370 -1.753 1.00 83.94 300 LYS A O 1
ATOM 2358 N N . PHE A 1 301 ? 6.269 5.367 0.340 1.00 81.19 301 PHE A N 1
ATOM 2359 C CA . PHE A 1 301 ? 4.863 5.545 0.004 1.00 81.19 301 PHE A CA 1
ATOM 2360 C C . PHE A 1 301 ? 4.635 6.796 -0.846 1.00 81.19 301 PHE A C 1
ATOM 2362 O O . PHE A 1 301 ? 4.080 6.701 -1.937 1.00 81.19 301 PHE A O 1
ATOM 2369 N N . GLN A 1 302 ? 5.141 7.953 -0.404 1.00 76.94 302 GLN A N 1
ATOM 2370 C CA . GLN A 1 302 ? 5.034 9.204 -1.163 1.00 76.94 302 GLN A CA 1
ATOM 2371 C C . GLN A 1 302 ? 5.715 9.101 -2.528 1.00 76.94 302 GLN A C 1
ATOM 2373 O O . GLN A 1 302 ? 5.217 9.631 -3.520 1.00 76.94 302 GLN A O 1
ATOM 2378 N N . ARG A 1 303 ? 6.852 8.403 -2.583 1.00 75.81 303 ARG A N 1
ATOM 2379 C CA . ARG A 1 303 ? 7.609 8.219 -3.815 1.00 75.81 303 ARG A CA 1
ATOM 2380 C C . ARG A 1 303 ? 6.897 7.286 -4.797 1.00 75.81 303 ARG A C 1
ATOM 2382 O O . ARG A 1 303 ? 6.764 7.653 -5.956 1.00 75.81 303 ARG A O 1
ATOM 2389 N N . ILE A 1 304 ? 6.373 6.148 -4.333 1.00 77.75 304 ILE A N 1
ATOM 2390 C CA . ILE A 1 304 ? 5.567 5.217 -5.139 1.00 77.75 304 ILE A CA 1
ATOM 2391 C C . ILE A 1 304 ? 4.346 5.950 -5.686 1.00 77.75 304 ILE A C 1
ATOM 2393 O O . ILE A 1 304 ? 4.101 5.887 -6.885 1.00 77.75 304 ILE A O 1
ATOM 2397 N N . MET A 1 305 ? 3.636 6.703 -4.846 1.00 74.00 305 MET A N 1
ATOM 2398 C CA . MET A 1 305 ? 2.483 7.499 -5.271 1.00 74.00 305 MET A CA 1
ATOM 2399 C C . MET A 1 305 ? 2.837 8.498 -6.374 1.00 74.00 305 MET A C 1
ATOM 2401 O O . MET A 1 305 ? 2.105 8.599 -7.347 1.00 74.00 305 MET A O 1
ATOM 2405 N N . LYS A 1 306 ? 3.958 9.217 -6.241 1.00 70.62 306 LYS A N 1
ATOM 2406 C CA . LYS A 1 306 ? 4.370 10.258 -7.193 1.00 70.62 306 LYS A CA 1
ATOM 2407 C C . LYS A 1 306 ? 4.890 9.697 -8.521 1.00 70.62 306 LYS A C 1
ATOM 2409 O O . LYS A 1 306 ? 4.660 10.296 -9.564 1.00 70.62 306 LYS A O 1
ATOM 2414 N N . GLU A 1 307 ? 5.667 8.619 -8.465 1.00 68.56 307 GLU A N 1
ATOM 2415 C CA . GLU A 1 307 ? 6.437 8.099 -9.605 1.00 68.56 307 GLU A CA 1
ATOM 2416 C C . GLU A 1 307 ? 5.707 6.973 -10.352 1.00 68.56 307 GLU A C 1
ATOM 2418 O O . GLU A 1 307 ? 6.017 6.702 -11.509 1.00 68.56 307 GLU A O 1
ATOM 2423 N N . THR A 1 308 ? 4.708 6.339 -9.735 1.00 64.94 308 THR A N 1
ATOM 2424 C CA . THR A 1 308 ? 3.757 5.480 -10.450 1.00 64.94 308 THR A CA 1
ATOM 2425 C C . THR A 1 308 ? 2.513 6.307 -10.772 1.00 64.94 308 THR A C 1
ATOM 2427 O O . THR A 1 308 ? 2.096 7.121 -9.954 1.00 64.94 308 THR A O 1
ATOM 2430 N N . SER A 1 309 ? 1.883 6.116 -11.936 1.00 59.69 309 SER A N 1
ATOM 2431 C CA . SER A 1 309 ? 0.675 6.854 -12.373 1.00 59.69 309 SER A CA 1
ATOM 2432 C C . SER A 1 309 ? -0.544 6.742 -11.434 1.00 59.69 309 SER A C 1
ATOM 2434 O O . SER A 1 309 ? -1.624 7.211 -11.768 1.00 59.69 309 SER A O 1
ATOM 2436 N N . LEU A 1 310 ? -0.385 6.156 -10.243 1.00 56.88 310 LEU A N 1
ATOM 2437 C CA . LEU A 1 310 ? -1.347 6.201 -9.147 1.00 56.88 310 LEU A CA 1
ATOM 2438 C C . LEU A 1 310 ? -1.672 7.634 -8.721 1.00 56.88 310 LEU A C 1
ATOM 2440 O O . LEU A 1 310 ? -2.815 7.877 -8.356 1.00 56.88 310 LEU A O 1
ATOM 2444 N N . SER A 1 311 ? -0.738 8.590 -8.831 1.00 51.28 311 SER A N 1
ATOM 2445 C CA . SER A 1 311 ? -1.036 10.008 -8.555 1.00 51.28 311 SER A CA 1
ATOM 2446 C C . SER A 1 311 ? -2.054 10.625 -9.526 1.00 51.28 311 SER A C 1
ATOM 2448 O O . SER A 1 311 ? -2.596 11.685 -9.224 1.00 51.28 311 SER A O 1
ATOM 2450 N N . GLU A 1 312 ? -2.296 10.024 -10.697 1.00 47.69 312 GLU A N 1
ATOM 2451 C CA . GLU A 1 312 ? -3.298 10.517 -11.656 1.00 47.69 312 GLU A CA 1
ATOM 2452 C C . GLU A 1 312 ? -4.712 10.013 -11.320 1.00 47.69 312 GLU A C 1
ATOM 2454 O O . GLU A 1 312 ? -5.698 10.585 -11.780 1.00 47.69 312 GLU A O 1
ATOM 2459 N N . THR A 1 313 ? -4.806 8.965 -10.495 1.00 47.09 313 THR A N 1
ATOM 2460 C CA . THR A 1 313 ? -6.060 8.331 -10.057 1.00 47.09 313 THR A CA 1
ATOM 2461 C C . THR A 1 313 ? -6.373 8.528 -8.573 1.00 47.09 313 THR A C 1
ATOM 2463 O O . THR A 1 313 ? -7.529 8.384 -8.192 1.00 47.09 313 THR A O 1
ATOM 2466 N N . LEU A 1 314 ? -5.368 8.829 -7.746 1.00 46.25 314 LEU A N 1
ATOM 2467 C CA . LEU A 1 314 ? -5.483 9.081 -6.310 1.00 46.25 314 LEU A CA 1
ATOM 2468 C C . LEU A 1 314 ? -4.675 10.329 -5.934 1.00 46.25 314 LEU A C 1
ATOM 2470 O O . LEU A 1 314 ? -3.464 10.396 -6.164 1.00 46.25 314 LEU A O 1
ATOM 2474 N N . ASP A 1 315 ? -5.329 11.293 -5.298 1.00 47.94 315 ASP A N 1
ATOM 2475 C CA . ASP A 1 315 ? -4.672 12.415 -4.638 1.00 47.94 315 ASP A CA 1
ATOM 2476 C C . ASP A 1 315 ? -3.996 11.926 -3.336 1.00 47.94 315 ASP A C 1
ATOM 2478 O O . ASP A 1 315 ? -4.442 10.986 -2.679 1.00 47.94 315 ASP A O 1
ATOM 2482 N N . VAL A 1 316 ? -2.906 12.570 -2.906 1.00 48.53 316 VAL A N 1
ATOM 2483 C CA . VAL A 1 316 ? -2.283 12.296 -1.593 1.00 48.53 316 VAL A CA 1
ATOM 2484 C C . VAL A 1 316 ? -3.280 12.546 -0.453 1.00 48.53 316 VAL A C 1
ATOM 2486 O O . VAL A 1 316 ? -3.193 11.905 0.597 1.00 48.53 316 VAL A O 1
ATOM 2489 N N . SER A 1 317 ? -4.234 13.456 -0.662 1.00 47.31 317 SER A N 1
ATOM 2490 C CA . SER A 1 317 ? -5.357 13.687 0.244 1.00 47.31 317 SER A CA 1
ATOM 2491 C C . SER A 1 317 ? -6.378 12.543 0.270 1.00 47.31 317 SER A C 1
ATOM 2493 O O . SER A 1 317 ? -6.965 12.325 1.325 1.00 47.31 317 SER A O 1
ATOM 2495 N N . ASP A 1 318 ? -6.502 11.733 -0.787 1.00 45.91 318 ASP A N 1
ATOM 2496 C CA . ASP A 1 318 ? -7.374 10.541 -0.808 1.00 45.91 318 ASP A CA 1
ATOM 2497 C C . ASP A 1 318 ? -6.837 9.399 0.076 1.00 45.91 318 ASP A C 1
ATOM 2499 O O . ASP A 1 318 ? -7.534 8.434 0.376 1.00 45.91 318 ASP A O 1
ATOM 2503 N N . LEU A 1 319 ? -5.585 9.504 0.534 1.00 51.94 319 LEU A N 1
ATOM 2504 C CA . LEU A 1 319 ? -4.969 8.581 1.494 1.00 51.94 319 LEU A CA 1
ATOM 2505 C C . LEU A 1 319 ? -5.104 9.078 2.944 1.00 51.94 319 LEU A C 1
ATOM 2507 O O . LEU A 1 319 ? -4.592 8.434 3.873 1.00 51.94 319 LEU A O 1
ATOM 2511 N N . ILE A 1 320 ? -5.781 10.216 3.154 1.00 64.75 320 ILE A N 1
ATOM 2512 C CA . ILE A 1 320 ? -6.316 10.588 4.462 1.00 64.75 320 ILE A CA 1
ATOM 2513 C C . ILE A 1 320 ? -7.432 9.595 4.753 1.00 64.75 320 ILE A C 1
ATOM 2515 O O . ILE A 1 320 ? -8.533 9.680 4.227 1.00 64.75 320 ILE A O 1
ATOM 2519 N N . VAL A 1 321 ? -7.098 8.614 5.580 1.00 75.31 321 VAL A N 1
ATOM 2520 C CA . VAL A 1 321 ? -8.043 7.589 5.996 1.00 75.31 321 VAL A CA 1
ATOM 2521 C C . VAL A 1 321 ? -9.078 8.215 6.918 1.00 75.31 321 VAL A C 1
ATOM 2523 O O . VAL A 1 321 ? -8.704 8.812 7.935 1.00 75.31 321 VAL A O 1
ATOM 2526 N N . ASP A 1 322 ? -10.353 8.047 6.577 1.00 81.56 322 ASP A N 1
ATOM 2527 C CA . ASP A 1 322 ? -11.453 8.470 7.431 1.00 81.56 322 ASP A CA 1
ATOM 2528 C C . ASP A 1 322 ? -11.387 7.686 8.756 1.00 81.56 322 ASP A C 1
ATOM 2530 O O . ASP A 1 322 ? -11.140 6.473 8.746 1.00 81.56 322 ASP A O 1
ATOM 2534 N N . PRO A 1 323 ? -11.577 8.332 9.922 1.00 86.69 323 PRO A N 1
ATOM 2535 C CA . PRO A 1 323 ? -11.685 7.626 11.194 1.00 86.69 323 PRO A CA 1
ATOM 2536 C C . PRO A 1 323 ? -12.619 6.406 11.142 1.00 86.69 323 PRO A C 1
ATOM 2538 O O . PRO A 1 323 ? -12.288 5.363 11.703 1.00 86.69 323 PRO A O 1
ATOM 2541 N N . VAL A 1 324 ? -13.743 6.481 10.426 1.00 89.12 324 VAL A N 1
ATOM 2542 C CA . VAL A 1 324 ? -14.709 5.379 10.301 1.00 89.12 324 VAL A CA 1
ATOM 2543 C C . VAL A 1 324 ? -14.054 4.090 9.783 1.00 89.12 324 VAL A C 1
ATOM 2545 O O . VAL A 1 324 ? -14.354 3.005 10.289 1.00 89.12 324 VAL A O 1
ATOM 2548 N N . ASP A 1 325 ? -13.083 4.186 8.875 1.00 87.44 325 ASP A N 1
ATOM 2549 C CA . ASP A 1 325 ? -12.417 3.020 8.280 1.00 87.44 325 ASP A CA 1
ATOM 2550 C C . ASP A 1 325 ? -11.527 2.257 9.279 1.00 87.44 325 ASP A C 1
ATOM 2552 O O . ASP A 1 325 ? -11.211 1.079 9.085 1.00 87.44 325 ASP A O 1
ATOM 2556 N N . TYR A 1 326 ? -11.136 2.892 10.389 1.00 89.81 326 TYR A N 1
ATOM 2557 C CA . TYR A 1 326 ? -10.375 2.252 11.467 1.00 89.81 326 TYR A CA 1
ATOM 2558 C C . TYR A 1 326 ? -11.255 1.609 12.549 1.00 89.81 326 TYR A C 1
ATOM 2560 O O . TYR A 1 326 ? -10.732 0.899 13.416 1.00 89.81 326 TYR A O 1
ATOM 2568 N N . VAL A 1 327 ? -12.581 1.779 12.507 1.00 91.88 327 VAL A N 1
ATOM 2569 C CA . VAL A 1 327 ? -13.502 1.157 13.478 1.00 91.88 327 VAL A CA 1
ATOM 2570 C C . VAL A 1 327 ? -13.353 -0.371 13.525 1.00 91.88 327 VAL A C 1
ATOM 2572 O O . VAL A 1 327 ? -13.212 -0.907 14.629 1.0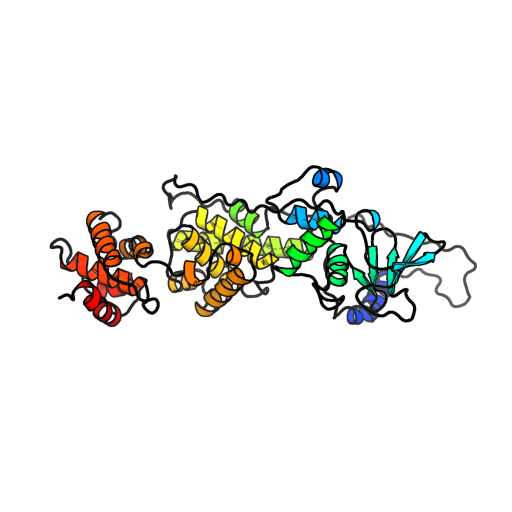0 91.88 327 VAL A O 1
ATOM 2575 N N . PRO A 1 328 ? -13.302 -1.108 12.392 1.00 90.50 328 PRO A N 1
ATOM 2576 C CA . PRO A 1 328 ? -13.110 -2.560 12.417 1.00 90.50 328 PRO A CA 1
ATOM 2577 C C . PRO A 1 328 ? -11.758 -2.982 13.008 1.00 90.50 328 PRO A C 1
ATOM 2579 O O . PRO A 1 328 ? -11.657 -4.039 13.633 1.00 90.50 328 PRO A O 1
ATOM 2582 N N . TYR A 1 329 ? -10.718 -2.166 12.811 1.00 91.56 329 TYR A N 1
ATOM 2583 C CA . TYR A 1 329 ? -9.379 -2.414 13.341 1.00 91.56 329 TYR A CA 1
ATOM 2584 C C . TYR A 1 329 ? -9.361 -2.310 14.874 1.00 91.56 329 TYR A C 1
ATOM 2586 O O . TYR A 1 329 ? -8.942 -3.255 15.546 1.00 91.56 329 TYR A O 1
ATOM 2594 N N . ILE A 1 330 ? -9.894 -1.220 15.435 1.00 91.19 330 ILE A N 1
ATOM 2595 C CA . ILE A 1 330 ? -9.947 -1.023 16.893 1.00 91.19 330 ILE A CA 1
ATOM 2596 C C . ILE A 1 330 ? -10.917 -2.007 17.557 1.00 91.19 330 ILE A C 1
ATOM 2598 O O . ILE A 1 330 ? -10.587 -2.578 18.595 1.00 91.19 330 ILE A O 1
ATOM 2602 N N . ALA A 1 331 ? -12.067 -2.297 16.936 1.00 91.38 331 ALA A N 1
ATOM 2603 C CA . ALA A 1 331 ? -13.004 -3.308 17.437 1.00 91.38 331 ALA A CA 1
ATOM 2604 C C . ALA A 1 331 ? -12.335 -4.678 17.628 1.00 91.38 331 ALA A C 1
ATOM 2606 O O . ALA A 1 331 ? -12.614 -5.374 18.604 1.00 91.38 331 ALA A O 1
ATOM 2607 N N . ARG A 1 332 ? -11.429 -5.059 16.716 1.00 90.56 332 ARG A N 1
ATOM 2608 C CA . ARG A 1 332 ? -10.652 -6.300 16.815 1.00 90.56 332 ARG A CA 1
ATOM 2609 C C . ARG A 1 332 ? -9.697 -6.296 18.000 1.00 90.56 332 ARG A C 1
ATOM 2611 O O . ARG A 1 332 ? -9.703 -7.257 18.761 1.00 90.56 332 ARG A O 1
ATOM 2618 N N . HIS A 1 333 ? -8.942 -5.221 18.193 1.00 90.19 333 HIS A N 1
ATOM 2619 C CA . HIS A 1 333 ? -7.998 -5.107 19.311 1.00 90.19 333 HIS A CA 1
ATOM 2620 C C . HIS A 1 333 ? -8.700 -5.047 20.673 1.00 90.19 333 HIS A C 1
ATOM 2622 O O . HIS A 1 333 ? -8.157 -5.501 21.676 1.00 90.19 333 HIS A O 1
ATOM 2628 N N . LEU A 1 334 ? -9.938 -4.552 20.698 1.00 91.12 334 LEU A N 1
ATOM 2629 C CA . LEU A 1 334 ? -10.807 -4.561 21.873 1.00 91.12 334 LEU A CA 1
ATOM 2630 C C . LEU A 1 334 ? -11.556 -5.890 22.082 1.00 91.12 334 LEU A C 1
ATOM 2632 O O . LEU A 1 334 ? -12.203 -6.059 23.113 1.00 91.12 334 LEU A O 1
ATOM 2636 N N . GLY A 1 335 ? -11.502 -6.826 21.127 1.00 89.81 335 GLY A N 1
ATOM 2637 C CA . GLY A 1 335 ? -12.222 -8.102 21.202 1.00 89.81 335 GLY A CA 1
ATOM 2638 C C . GLY A 1 335 ? -13.746 -7.979 21.073 1.00 89.81 335 GLY A C 1
ATOM 2639 O O . GLY A 1 335 ? -14.471 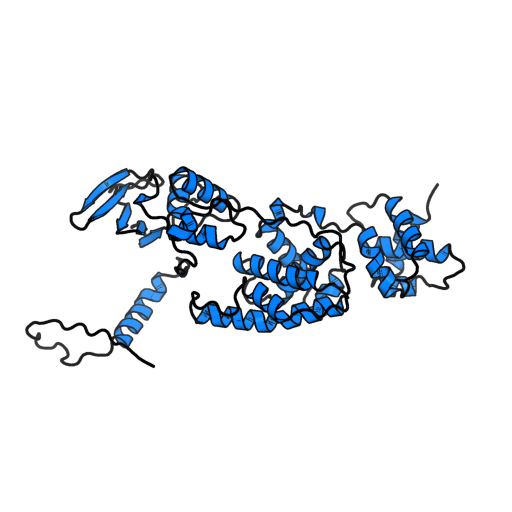-8.820 21.596 1.00 89.81 335 GLY A O 1
ATOM 2640 N N . VAL A 1 336 ? -14.243 -6.938 20.395 1.00 90.75 336 VAL A N 1
ATOM 2641 C CA . VAL A 1 336 ? -15.681 -6.619 20.244 1.00 90.75 336 VAL A CA 1
ATOM 2642 C C . VAL A 1 336 ? -16.147 -6.637 18.783 1.00 90.75 336 VAL A C 1
ATOM 2644 O O . VAL A 1 336 ? -17.086 -5.940 18.406 1.00 90.75 336 VAL A O 1
ATOM 2647 N N . THR A 1 337 ? -15.492 -7.425 17.927 1.00 86.12 337 THR A N 1
ATOM 2648 C CA . THR A 1 337 ? -15.791 -7.495 16.482 1.00 86.12 337 THR A CA 1
ATOM 2649 C C . THR A 1 337 ? -17.240 -7.850 16.172 1.00 86.12 337 THR A C 1
ATOM 2651 O O . THR A 1 337 ? -17.803 -7.331 15.207 1.00 86.12 337 THR A O 1
ATOM 2654 N N . ASP A 1 338 ? -17.848 -8.695 17.002 1.00 87.94 338 ASP A N 1
ATOM 2655 C CA . ASP A 1 338 ? -19.195 -9.225 16.780 1.00 87.94 338 ASP A CA 1
ATOM 2656 C C . ASP A 1 338 ? -20.292 -8.254 17.250 1.00 87.94 338 ASP A C 1
ATOM 2658 O O . ASP A 1 338 ? -21.469 -8.413 16.912 1.00 87.94 338 ASP A O 1
ATOM 2662 N N . ASP A 1 339 ? -19.919 -7.198 17.984 1.00 91.00 339 ASP A N 1
ATOM 2663 C CA . ASP A 1 339 ? -20.861 -6.212 18.496 1.00 91.00 339 ASP A CA 1
ATOM 2664 C C . ASP A 1 339 ? -21.192 -5.149 17.445 1.00 91.00 339 ASP A C 1
ATOM 2666 O O . ASP A 1 339 ? -20.605 -4.068 17.351 1.00 91.00 339 ASP A O 1
ATOM 2670 N N . THR A 1 340 ? -22.153 -5.488 16.594 1.00 90.81 340 THR A N 1
ATOM 2671 C CA . THR A 1 340 ? -22.591 -4.606 15.507 1.00 90.81 340 THR A CA 1
ATOM 2672 C C . THR A 1 340 ? -23.288 -3.348 16.031 1.00 90.81 340 THR A C 1
ATOM 2674 O O . THR A 1 340 ? -23.156 -2.290 15.422 1.00 90.81 340 THR A O 1
ATOM 2677 N N . SER A 1 341 ? -23.973 -3.427 17.179 1.00 90.06 341 SER A N 1
ATOM 2678 C CA . SER A 1 341 ? -24.629 -2.259 17.775 1.00 90.06 341 SER A CA 1
ATOM 2679 C C . SER A 1 341 ? -23.599 -1.230 18.224 1.00 90.06 341 SER A C 1
ATOM 2681 O O . SER A 1 341 ? -23.733 -0.056 17.894 1.00 90.06 341 SER A O 1
ATOM 2683 N N . LEU A 1 342 ? -22.552 -1.672 18.927 1.00 91.44 342 LEU A N 1
ATOM 2684 C CA . LEU A 1 342 ? -21.475 -0.795 19.365 1.00 91.44 342 LEU A CA 1
ATOM 2685 C C . LEU A 1 342 ? -20.753 -0.157 18.178 1.00 91.44 342 LEU A C 1
ATOM 2687 O O . LEU A 1 342 ? -20.537 1.053 18.179 1.00 91.44 342 LEU A O 1
ATOM 2691 N N . ARG A 1 343 ? -20.401 -0.949 17.156 1.00 90.88 343 ARG A N 1
ATOM 2692 C CA . ARG A 1 343 ? -19.725 -0.428 15.957 1.00 90.88 343 ARG A CA 1
ATOM 2693 C C . ARG A 1 343 ? -20.559 0.642 15.257 1.00 90.88 343 ARG A C 1
ATOM 2695 O O . ARG A 1 343 ? -20.014 1.684 14.918 1.00 90.88 343 ARG A O 1
ATOM 2702 N N . ASN A 1 344 ? -21.867 0.426 15.113 1.00 90.69 344 ASN A N 1
ATOM 2703 C CA . ASN A 1 344 ? -22.762 1.421 14.521 1.00 90.69 344 ASN A CA 1
ATOM 2704 C C . ASN A 1 344 ? -22.811 2.709 15.352 1.00 90.69 344 ASN A C 1
ATOM 2706 O O . ASN A 1 344 ? -22.671 3.787 14.786 1.00 90.69 344 ASN A O 1
ATOM 2710 N N . SER A 1 345 ? -22.923 2.612 16.681 1.00 92.00 345 SER A N 1
ATOM 2711 C CA . SER A 1 345 ? -22.885 3.791 17.557 1.00 92.00 345 SER A CA 1
ATOM 2712 C C . SER A 1 345 ? -21.559 4.552 17.463 1.00 92.00 345 SER A C 1
ATOM 2714 O O . SER A 1 345 ? -21.551 5.778 17.473 1.00 92.00 345 SER A O 1
ATOM 2716 N N . VAL A 1 346 ? -20.432 3.845 17.342 1.00 93.31 346 VAL A N 1
ATOM 2717 C CA . VAL A 1 346 ? -19.120 4.472 17.128 1.00 93.31 346 VAL A CA 1
ATOM 2718 C C . VAL A 1 346 ? -19.069 5.183 15.776 1.00 93.31 346 VAL A C 1
ATOM 2720 O O . VAL A 1 346 ? -18.645 6.333 15.727 1.00 93.31 346 VAL A O 1
ATOM 2723 N N . CYS A 1 347 ? -19.535 4.550 14.695 1.00 91.62 347 CYS A N 1
ATOM 2724 C CA . CYS A 1 347 ? -19.610 5.190 13.381 1.00 91.62 347 CYS A CA 1
ATOM 2725 C C . CYS A 1 347 ? -20.498 6.443 13.409 1.00 91.62 347 CYS A C 1
ATOM 2727 O O . CYS A 1 347 ? -20.096 7.472 12.881 1.00 91.62 347 CYS A O 1
ATOM 2729 N N . GLU A 1 348 ? -21.658 6.391 14.071 1.00 90.75 348 GLU A N 1
ATOM 2730 C CA . GLU A 1 348 ? -22.549 7.548 14.232 1.00 90.75 348 GLU A CA 1
ATOM 2731 C C . GLU A 1 348 ? -21.862 8.712 14.958 1.00 90.75 348 GLU A C 1
ATOM 2733 O O . GLU A 1 348 ? -21.964 9.851 14.505 1.00 90.75 348 GLU A O 1
ATOM 2738 N N . LEU A 1 349 ? -21.134 8.434 16.047 1.00 91.19 349 LEU A N 1
ATOM 2739 C CA . LEU A 1 349 ? -20.362 9.450 16.772 1.00 91.19 349 LEU A CA 1
ATOM 2740 C C . LEU A 1 349 ? -19.279 10.081 15.894 1.00 91.19 349 LEU A C 1
ATOM 2742 O O . LEU A 1 349 ? -19.081 11.290 15.956 1.00 91.19 349 LEU A O 1
ATOM 2746 N N . LEU A 1 350 ? -18.586 9.278 15.085 1.00 89.88 350 LEU A N 1
ATOM 2747 C CA . LEU A 1 350 ? -17.563 9.773 14.165 1.00 89.88 350 LEU A CA 1
ATOM 2748 C C . LEU A 1 350 ? -18.202 10.649 13.081 1.00 89.88 350 LEU A C 1
ATOM 2750 O O . LEU A 1 350 ? -17.794 11.784 12.898 1.00 89.88 350 LEU A O 1
ATOM 2754 N N . THR A 1 351 ? -19.261 10.193 12.411 1.00 87.12 351 THR A N 1
ATOM 2755 C CA . THR A 1 351 ? -19.901 10.961 11.326 1.00 87.12 351 THR A CA 1
ATOM 2756 C C . THR A 1 351 ? -20.529 12.286 11.787 1.00 87.12 351 THR A C 1
ATOM 2758 O O . THR A 1 351 ? -20.714 13.187 10.971 1.00 87.12 351 THR A O 1
ATOM 2761 N N . GLN A 1 352 ? -20.878 12.425 13.069 1.00 85.25 352 GLN A N 1
ATOM 2762 C CA . GLN A 1 352 ? -21.447 13.661 13.622 1.00 85.25 352 GLN A CA 1
ATOM 2763 C C . GLN A 1 352 ? -20.407 14.756 13.900 1.00 85.25 352 GLN A C 1
ATOM 2765 O O . GLN A 1 352 ? -20.781 15.926 13.983 1.00 85.25 352 GLN A O 1
ATOM 2770 N N . GLU A 1 353 ? -19.129 14.401 14.027 1.00 81.12 353 GLU A N 1
ATOM 2771 C CA . GLU A 1 353 ? -18.055 15.346 14.327 1.00 81.12 353 GLU A CA 1
ATOM 2772 C C . GLU A 1 353 ? -17.328 15.791 13.050 1.00 81.12 353 GLU A C 1
ATOM 2774 O O . GLU A 1 353 ? -17.021 14.993 12.164 1.00 81.12 353 GLU A O 1
ATOM 2779 N N . GLU A 1 354 ? -16.992 17.082 12.955 1.00 72.62 354 GLU A N 1
ATOM 2780 C CA . GLU A 1 354 ? -16.096 17.554 11.897 1.00 72.62 354 GLU A CA 1
ATOM 2781 C C . GLU A 1 354 ? -14.648 17.169 12.225 1.00 72.62 354 GLU A C 1
ATOM 2783 O O . GLU A 1 354 ? -13.990 17.745 13.100 1.00 72.62 354 GLU A O 1
ATOM 2788 N N . HIS A 1 355 ? -14.120 16.202 11.482 1.00 68.38 355 HIS A N 1
ATOM 2789 C CA . HIS A 1 355 ? -12.729 15.787 11.595 1.00 68.38 355 HIS A CA 1
ATOM 2790 C C . HIS A 1 355 ? -11.815 16.796 10.885 1.00 68.38 355 HIS A C 1
ATOM 2792 O O . HIS A 1 355 ? -11.667 16.809 9.663 1.00 68.38 355 HIS A O 1
ATOM 2798 N N . GLY A 1 356 ? -11.177 17.681 11.652 1.00 55.19 356 GLY A N 1
ATOM 2799 C CA . GLY A 1 356 ? -10.133 18.556 11.118 1.00 55.19 356 GLY A CA 1
ATOM 2800 C C . GLY A 1 356 ? -8.883 17.754 10.736 1.00 55.19 356 GLY A C 1
ATOM 2801 O O . GLY A 1 356 ? -8.379 16.980 11.550 1.00 55.19 356 GLY A O 1
ATOM 2802 N N . GLY A 1 357 ? -8.314 17.997 9.548 1.00 51.28 357 GLY A N 1
ATOM 2803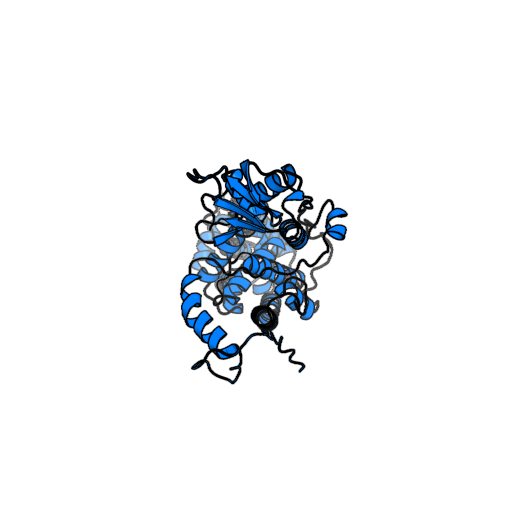 C CA . GLY A 1 357 ? -7.180 17.241 8.976 1.00 51.28 357 GLY A CA 1
ATOM 2804 C C . GLY A 1 357 ? -5.849 17.240 9.757 1.00 51.28 357 GLY A C 1
ATOM 2805 O O . GLY A 1 357 ? -4.843 16.758 9.249 1.00 51.28 357 GLY A O 1
ATOM 2806 N N . GLY A 1 358 ? -5.811 17.783 10.979 1.00 55.53 358 GLY A N 1
ATOM 2807 C CA . GLY A 1 358 ? -4.659 17.726 11.889 1.00 55.53 358 GLY A CA 1
ATOM 2808 C C . GLY A 1 358 ? -4.768 16.675 13.002 1.00 55.53 358 GLY A C 1
ATOM 2809 O O . GLY A 1 358 ? -3.830 16.531 13.786 1.00 55.53 358 GLY A O 1
ATOM 2810 N N . SER A 1 359 ? -5.898 15.973 13.118 1.00 67.25 359 SER A N 1
ATOM 2811 C CA . SER A 1 359 ? -6.130 14.957 14.150 1.00 67.25 359 SER A CA 1
ATOM 2812 C C . SER A 1 359 ? -5.726 13.563 13.664 1.00 67.25 359 SER A C 1
ATOM 2814 O O . SER A 1 359 ? -5.865 13.249 12.487 1.00 67.25 359 SER A O 1
ATOM 2816 N N . ASN A 1 360 ? -5.205 12.714 14.556 1.00 79.06 360 ASN A N 1
ATOM 2817 C CA . ASN A 1 360 ? -4.887 11.325 14.211 1.00 79.06 360 ASN A CA 1
ATOM 2818 C C . ASN A 1 360 ? -6.194 10.502 14.181 1.00 79.06 360 ASN A C 1
ATOM 2820 O O . ASN A 1 360 ? -6.803 10.372 15.249 1.00 79.06 360 ASN A O 1
ATOM 2824 N N . PRO A 1 361 ? -6.594 9.892 13.046 1.00 85.00 361 PRO A N 1
ATOM 2825 C CA . PRO A 1 361 ? -7.847 9.138 12.937 1.00 85.00 361 PRO A CA 1
ATOM 2826 C C . PRO A 1 361 ? -8.005 8.043 14.000 1.00 85.00 361 PRO A C 1
ATOM 2828 O O . PRO A 1 361 ? -9.065 7.899 14.600 1.00 85.00 361 PRO A O 1
ATOM 2831 N N . ILE A 1 362 ? -6.920 7.338 14.343 1.00 87.75 362 ILE A N 1
ATOM 2832 C CA . ILE A 1 362 ? -6.928 6.303 15.394 1.00 87.75 362 ILE A CA 1
ATOM 2833 C C . ILE A 1 362 ? -7.344 6.882 16.748 1.00 87.75 362 ILE A C 1
ATOM 2835 O O . ILE A 1 362 ? -8.083 6.263 17.512 1.00 87.75 362 ILE A O 1
ATOM 2839 N N . SER A 1 363 ? -6.887 8.097 17.044 1.00 88.25 363 SER A N 1
ATOM 2840 C CA . SER A 1 363 ? -7.185 8.755 18.311 1.00 88.25 363 SER A CA 1
ATOM 2841 C C . SER A 1 363 ? -8.638 9.215 18.431 1.00 88.25 363 SER A C 1
ATOM 2843 O O . SER A 1 363 ? -9.145 9.349 19.546 1.00 88.25 363 SER A O 1
ATOM 2845 N N . GLU A 1 364 ? -9.297 9.434 17.297 1.00 89.81 364 GLU A N 1
ATOM 2846 C CA . GLU A 1 364 ? -10.711 9.786 17.198 1.00 89.81 364 GLU A CA 1
ATOM 2847 C C . GLU A 1 364 ? -11.587 8.554 17.367 1.00 89.81 364 GLU A C 1
ATOM 2849 O O . GLU A 1 364 ? -12.453 8.537 18.241 1.00 89.81 364 GLU A O 1
ATOM 2854 N N . VAL A 1 365 ? -11.253 7.469 16.666 1.00 92.44 365 VAL A N 1
ATOM 2855 C CA . VAL A 1 365 ? -11.909 6.167 16.837 1.00 92.44 365 VAL A CA 1
ATOM 2856 C C . VAL A 1 365 ? -11.811 5.674 18.275 1.00 92.44 365 VAL A C 1
ATOM 2858 O O . VAL A 1 365 ? -12.819 5.295 18.865 1.00 92.44 365 VAL A O 1
ATOM 2861 N N . ALA A 1 366 ? -10.622 5.727 18.882 1.00 91.81 366 ALA A N 1
ATOM 2862 C CA . ALA A 1 366 ? -10.425 5.328 20.273 1.00 91.81 366 ALA A CA 1
ATOM 2863 C C . ALA A 1 366 ? -11.302 6.145 21.241 1.00 91.81 366 ALA A C 1
ATOM 2865 O O . ALA A 1 366 ? -11.895 5.599 22.174 1.00 91.81 366 ALA A O 1
ATOM 2866 N N . ALA A 1 367 ? -11.427 7.455 21.015 1.00 91.94 367 ALA A N 1
ATOM 2867 C CA . ALA A 1 367 ? -12.290 8.304 21.827 1.00 91.94 367 ALA A CA 1
ATOM 2868 C C . ALA A 1 367 ? -13.780 7.992 21.619 1.00 91.94 367 ALA A C 1
ATOM 2870 O O . ALA A 1 367 ? -14.510 7.911 22.608 1.00 91.94 367 ALA A O 1
ATOM 2871 N N . ALA A 1 368 ? -14.216 7.763 20.379 1.00 93.62 368 ALA A N 1
ATOM 2872 C CA . ALA A 1 368 ? -15.588 7.373 20.064 1.00 93.62 368 ALA A CA 1
ATOM 2873 C C . ALA A 1 368 ? -15.954 6.014 20.689 1.00 93.62 368 ALA A C 1
ATOM 2875 O O . ALA A 1 368 ? -17.007 5.900 21.317 1.00 93.62 368 ALA A O 1
ATOM 2876 N N . PHE A 1 369 ? -15.056 5.019 20.643 1.00 94.75 369 PHE A N 1
ATOM 2877 C CA . PHE A 1 369 ? -15.221 3.755 21.376 1.00 94.75 369 PHE A CA 1
ATOM 2878 C C . PHE A 1 369 ? -15.367 3.983 22.876 1.00 94.75 369 PHE A C 1
ATOM 2880 O O . PHE A 1 369 ? -16.279 3.434 23.492 1.00 94.75 369 PHE A O 1
ATOM 2887 N N . TYR A 1 370 ? -14.514 4.823 23.469 1.00 93.44 370 TYR A N 1
ATOM 2888 C CA . TYR A 1 370 ? -14.600 5.114 24.897 1.00 93.44 370 TYR A CA 1
ATOM 2889 C C . TYR A 1 370 ? -15.936 5.766 25.275 1.00 93.44 370 TYR A C 1
ATOM 2891 O O . TYR A 1 370 ? -16.515 5.413 26.301 1.00 93.44 370 TYR A O 1
ATOM 2899 N N . VAL A 1 371 ? -16.459 6.681 24.452 1.00 92.75 371 VAL A N 1
ATOM 2900 C CA . VAL A 1 371 ? -17.783 7.286 24.670 1.00 92.75 371 VAL A CA 1
ATOM 2901 C C . VAL A 1 371 ? -18.896 6.252 24.554 1.00 92.75 371 VAL A C 1
ATOM 2903 O O . VAL A 1 371 ? -19.682 6.119 25.491 1.00 92.75 371 VAL A O 1
ATOM 2906 N N . ALA A 1 372 ? -18.944 5.503 23.452 1.00 92.56 372 ALA A N 1
ATOM 2907 C CA . ALA A 1 372 ? -20.000 4.530 23.197 1.00 92.56 372 ALA A CA 1
ATOM 2908 C C . ALA A 1 372 ? -20.025 3.420 24.261 1.00 92.56 372 ALA A C 1
ATOM 2910 O O . ALA A 1 372 ? -21.082 3.089 24.799 1.00 92.56 372 ALA A O 1
ATOM 2911 N N . MET A 1 373 ? -18.855 2.897 24.642 1.00 92.81 373 MET A N 1
ATOM 2912 C CA . MET A 1 373 ? -18.750 1.868 25.678 1.00 92.81 373 MET A CA 1
ATOM 2913 C C . MET A 1 373 ? -19.122 2.403 27.064 1.00 92.81 373 MET A C 1
ATOM 2915 O O . MET A 1 373 ? -19.739 1.682 27.837 1.00 92.81 373 MET A O 1
ATOM 2919 N N . LYS A 1 374 ? -18.813 3.668 27.376 1.00 90.38 374 LYS A N 1
ATOM 2920 C CA . LYS A 1 374 ? -19.171 4.296 28.659 1.00 90.38 374 LYS A CA 1
ATOM 2921 C C . LYS A 1 374 ? -20.661 4.628 28.785 1.00 90.38 374 LYS A C 1
ATOM 2923 O O . LYS A 1 374 ? -21.166 4.721 29.900 1.00 90.38 374 LYS A O 1
ATOM 2928 N N . GLN A 1 375 ? -21.352 4.850 27.668 1.00 88.56 375 GLN A N 1
ATOM 2929 C CA . GLN A 1 375 ? -22.805 5.061 27.637 1.00 88.56 375 GLN A CA 1
ATOM 2930 C C . GLN A 1 375 ? -23.600 3.751 27.748 1.00 88.56 375 GLN A C 1
ATOM 2932 O O . GLN A 1 375 ? -24.810 3.788 27.960 1.00 88.56 375 GLN A O 1
ATOM 2937 N N . SER A 1 376 ? -22.932 2.606 27.607 1.00 86.56 376 SER A N 1
ATOM 2938 C CA . SER A 1 376 ? -23.529 1.278 27.680 1.00 86.56 376 SER A CA 1
ATOM 2939 C C . SER A 1 376 ? -23.249 0.626 29.034 1.00 86.56 376 SER A C 1
ATOM 2941 O O . SER A 1 376 ? -22.113 0.599 29.499 1.00 86.56 376 SER A O 1
ATOM 2943 N N . ASP A 1 377 ? -24.270 0.017 29.637 1.00 82.38 377 ASP A N 1
ATOM 2944 C CA . ASP A 1 377 ? -24.123 -0.760 30.876 1.00 82.38 377 ASP A CA 1
ATOM 2945 C C . ASP A 1 377 ? -23.439 -2.128 30.650 1.00 82.38 377 ASP A C 1
ATOM 2947 O O . ASP A 1 377 ? -23.142 -2.846 31.605 1.00 82.38 377 ASP A O 1
ATOM 2951 N N . ASN A 1 378 ? -23.184 -2.508 29.390 1.00 82.50 378 ASN A N 1
ATOM 2952 C CA . ASN A 1 378 ? -22.659 -3.828 29.027 1.00 82.50 378 ASN A CA 1
ATOM 2953 C C . ASN A 1 378 ? -21.127 -3.933 29.084 1.00 82.50 378 ASN A C 1
ATOM 2955 O O . ASN A 1 378 ? -20.604 -5.043 28.982 1.00 82.50 378 ASN A O 1
ATOM 2959 N N . TYR A 1 379 ? -20.399 -2.820 29.238 1.00 85.81 379 TYR A N 1
ATOM 2960 C CA . TYR A 1 379 ? -18.933 -2.827 29.227 1.00 85.81 379 TYR A CA 1
ATOM 2961 C C . TYR A 1 379 ? -18.349 -2.208 30.493 1.00 85.81 379 TYR A C 1
ATOM 2963 O O . TYR A 1 379 ? -18.691 -1.100 30.892 1.00 85.81 379 TYR A O 1
ATOM 2971 N N . SER A 1 380 ? -17.379 -2.901 31.085 1.00 80.81 380 SER A N 1
ATOM 2972 C CA . SER A 1 380 ? -16.542 -2.387 32.171 1.00 80.81 380 SER A CA 1
ATOM 2973 C C . SER A 1 380 ? -15.135 -2.073 31.658 1.00 80.81 380 SER A C 1
ATOM 2975 O O . SER A 1 380 ? -14.156 -2.619 32.166 1.00 80.81 380 SER A O 1
ATOM 2977 N N . ILE A 1 381 ? -15.034 -1.265 30.600 1.00 80.81 381 ILE A N 1
ATOM 2978 C CA . ILE A 1 381 ? -13.751 -0.951 29.964 1.00 80.81 381 ILE A CA 1
ATOM 2979 C C . ILE A 1 381 ? -13.140 0.332 30.528 1.00 80.81 381 ILE A C 1
ATOM 2981 O O . ILE A 1 381 ? -13.845 1.309 30.801 1.00 80.81 381 ILE A O 1
ATOM 2985 N N . THR A 1 382 ? -11.821 0.348 30.700 1.00 85.88 382 THR A N 1
ATOM 2986 C CA . THR A 1 382 ? -11.096 1.534 31.163 1.00 85.88 382 THR A CA 1
ATOM 2987 C C . THR A 1 382 ? -10.507 2.333 29.998 1.00 85.88 382 THR A C 1
ATOM 2989 O O . THR A 1 382 ? -10.371 1.843 28.877 1.00 85.88 382 THR A O 1
ATOM 2992 N N . GLN A 1 383 ? -10.127 3.589 30.261 1.00 86.19 383 GLN A N 1
ATOM 2993 C CA . GLN A 1 383 ? -9.347 4.379 29.296 1.00 86.19 383 GLN A CA 1
ATOM 2994 C C . GLN A 1 383 ? -8.013 3.707 28.963 1.00 86.19 383 GLN A C 1
ATOM 2996 O O . GLN A 1 383 ? -7.567 3.797 27.824 1.00 86.19 383 GLN A O 1
ATOM 3001 N N . GLU A 1 384 ? -7.407 3.031 29.942 1.00 88.69 384 GLU A N 1
ATOM 3002 C CA . GLU A 1 384 ? -6.156 2.292 29.782 1.00 88.69 384 GLU A CA 1
ATOM 3003 C C . GLU A 1 384 ? -6.314 1.133 28.789 1.00 88.69 384 GLU A C 1
ATOM 3005 O O . GLU A 1 384 ? -5.462 0.947 27.923 1.00 88.69 384 GLU A O 1
ATOM 3010 N N . ASP A 1 385 ? -7.424 0.393 28.853 1.00 89.38 385 ASP A N 1
ATOM 3011 C CA . ASP A 1 385 ? -7.680 -0.724 27.935 1.00 89.38 385 ASP A CA 1
ATOM 3012 C C . ASP A 1 385 ? -7.799 -0.245 26.483 1.00 89.38 385 ASP A C 1
ATOM 3014 O O . ASP A 1 385 ? -7.217 -0.839 25.577 1.00 89.38 385 ASP A O 1
ATOM 3018 N N . ILE A 1 386 ? -8.494 0.875 26.265 1.00 90.44 386 ILE A N 1
ATOM 3019 C CA . ILE A 1 386 ? -8.650 1.465 24.929 1.00 90.44 386 ILE A CA 1
ATOM 3020 C C . ILE A 1 386 ? -7.339 2.089 24.445 1.00 90.44 386 ILE A C 1
ATOM 3022 O O . ILE A 1 386 ? -6.990 1.948 23.276 1.00 90.44 386 ILE A O 1
ATOM 3026 N N . ALA A 1 387 ? -6.588 2.744 25.334 1.00 88.31 387 ALA A N 1
ATOM 3027 C CA . ALA A 1 387 ? -5.265 3.290 25.033 1.00 88.31 387 ALA A CA 1
ATOM 3028 C C . ALA A 1 387 ? -4.306 2.191 24.572 1.00 88.31 387 ALA A C 1
ATOM 3030 O O . ALA A 1 387 ? -3.621 2.360 23.566 1.00 88.31 387 ALA A O 1
ATOM 3031 N N . ARG A 1 388 ? -4.321 1.047 25.266 1.00 88.12 388 ARG A N 1
ATOM 3032 C CA . ARG A 1 388 ? -3.534 -0.135 24.916 1.00 88.12 388 ARG A CA 1
ATOM 3033 C C . ARG A 1 388 ? -3.954 -0.714 23.565 1.00 88.12 388 ARG A C 1
ATOM 3035 O O . ARG A 1 388 ? -3.087 -0.985 22.751 1.00 88.12 388 ARG A O 1
ATOM 3042 N N . ALA A 1 389 ? -5.255 -0.860 23.311 1.00 86.75 389 ALA A N 1
ATOM 3043 C CA . ALA A 1 389 ? -5.767 -1.407 22.051 1.00 86.75 389 ALA A CA 1
ATOM 3044 C C . ALA A 1 389 ? -5.494 -0.513 20.828 1.00 86.75 389 ALA A C 1
ATOM 3046 O O . ALA A 1 389 ? -5.396 -1.010 19.713 1.00 86.75 389 ALA A O 1
ATOM 3047 N N . ALA A 1 390 ? -5.403 0.801 21.032 1.00 83.56 390 ALA A N 1
ATOM 3048 C CA . ALA A 1 390 ? -5.122 1.775 19.981 1.00 83.56 390 ALA A CA 1
ATOM 3049 C C . ALA A 1 390 ? -3.642 2.199 19.917 1.00 83.56 390 ALA A C 1
ATOM 3051 O O . ALA A 1 390 ? -3.303 3.047 19.095 1.00 83.56 390 ALA A O 1
ATOM 3052 N N . GLU A 1 391 ? -2.796 1.668 20.805 1.00 85.19 391 GLU A N 1
ATOM 3053 C CA . GLU A 1 391 ? -1.378 2.024 20.961 1.00 85.19 391 GLU A CA 1
ATOM 3054 C C . GLU A 1 391 ? -1.116 3.537 21.083 1.00 85.19 391 GLU A C 1
ATOM 3056 O O . GLU A 1 391 ? -0.171 4.108 20.536 1.00 85.19 391 GLU A O 1
ATOM 3061 N N . ILE A 1 392 ? -1.971 4.223 21.842 1.00 85.81 392 ILE A N 1
ATOM 3062 C CA . ILE A 1 392 ? -1.862 5.662 22.117 1.00 85.81 392 ILE A CA 1
ATOM 3063 C C . ILE A 1 392 ? -1.864 5.936 23.618 1.00 85.81 392 ILE A C 1
ATOM 3065 O O . ILE A 1 392 ? -2.170 5.078 24.437 1.00 85.81 392 ILE A O 1
ATOM 3069 N N . SER A 1 393 ? -1.552 7.172 24.009 1.00 87.44 393 SER A N 1
ATOM 3070 C CA . SER A 1 393 ? -1.637 7.568 25.417 1.00 87.44 393 SER A CA 1
ATOM 3071 C C . SER A 1 393 ? -3.087 7.799 25.866 1.00 87.44 393 SER A C 1
ATOM 3073 O O . SER A 1 393 ? -3.897 8.365 25.126 1.00 87.44 393 SER A O 1
ATOM 3075 N N . GLU A 1 394 ? -3.395 7.489 27.127 1.00 86.19 394 GLU A N 1
ATOM 3076 C CA . GLU A 1 394 ? -4.681 7.840 27.757 1.00 86.19 394 GLU A CA 1
ATOM 3077 C C . GLU A 1 394 ? -4.982 9.346 27.672 1.00 86.19 394 GLU A C 1
ATOM 3079 O O . GLU A 1 394 ? -6.131 9.770 27.522 1.00 86.19 394 GLU A O 1
ATOM 3084 N N . VAL A 1 395 ? -3.939 10.183 27.726 1.00 83.62 395 VAL A N 1
ATOM 3085 C CA . VAL A 1 395 ? -4.065 11.639 27.584 1.00 83.62 395 VAL A CA 1
ATOM 3086 C C . VAL A 1 395 ? -4.602 12.004 26.199 1.00 83.62 395 VAL A C 1
ATOM 3088 O O . VAL A 1 395 ? -5.440 12.901 26.096 1.00 83.62 395 VAL A O 1
ATOM 3091 N N . THR A 1 396 ? -4.173 11.292 25.153 1.00 84.69 396 THR A N 1
ATOM 3092 C CA . THR A 1 396 ? -4.673 11.460 23.783 1.00 84.69 396 THR A CA 1
ATOM 3093 C C . THR A 1 396 ? -6.166 11.139 23.709 1.00 84.69 396 THR A C 1
ATOM 3095 O O . THR A 1 396 ? -6.935 11.950 23.192 1.00 84.69 396 THR A O 1
ATOM 3098 N N . ILE A 1 397 ? -6.600 10.020 24.302 1.00 84.75 397 ILE A N 1
ATOM 3099 C CA . ILE A 1 397 ? -8.026 9.657 24.378 1.00 84.75 397 ILE A CA 1
ATOM 3100 C C . ILE A 1 397 ? -8.811 10.739 25.115 1.00 84.75 397 ILE A C 1
ATOM 3102 O O . ILE A 1 397 ? -9.841 11.198 24.631 1.00 84.75 397 ILE A O 1
ATOM 3106 N N . ARG A 1 398 ? -8.315 11.211 26.263 1.00 84.25 398 ARG A N 1
ATOM 3107 C CA . ARG A 1 398 ? -8.988 12.243 27.064 1.00 84.25 398 ARG A CA 1
ATOM 3108 C C . ARG A 1 398 ? -9.139 13.570 26.318 1.00 84.25 398 ARG A C 1
ATOM 3110 O O . ARG A 1 398 ? -10.147 14.254 26.502 1.00 84.25 398 ARG A O 1
ATOM 3117 N N . ASN A 1 399 ? -8.149 13.950 25.515 1.00 83.88 399 ASN A N 1
ATOM 3118 C CA . ASN A 1 399 ? -8.206 15.175 24.721 1.00 83.88 399 ASN A CA 1
ATOM 3119 C C . ASN A 1 399 ? -9.286 15.081 23.633 1.00 83.88 399 ASN A C 1
ATOM 3121 O O . ASN A 1 399 ? -10.058 16.025 23.480 1.00 83.88 399 ASN A O 1
ATOM 3125 N N . ASN A 1 400 ? -9.389 13.938 22.947 1.00 82.81 400 ASN A N 1
ATOM 3126 C CA . ASN A 1 400 ? -10.404 13.711 21.914 1.00 82.81 400 ASN A CA 1
ATOM 3127 C C . ASN A 1 400 ? -11.798 13.405 22.480 1.00 82.81 400 ASN A C 1
ATOM 3129 O O . ASN A 1 400 ? -12.790 13.788 21.877 1.00 82.81 400 ASN A O 1
ATOM 3133 N N . TYR A 1 401 ? -11.903 12.809 23.671 1.00 83.88 401 TYR A N 1
ATOM 3134 C CA . TYR A 1 401 ? -13.179 12.518 24.345 1.00 83.88 401 TYR A CA 1
ATOM 3135 C C . TYR A 1 401 ? -14.073 13.754 24.506 1.00 83.88 401 TYR A C 1
ATOM 3137 O O . TYR A 1 401 ? -15.297 13.650 24.474 1.00 83.88 401 TYR A O 1
ATOM 3145 N N . ARG A 1 402 ? -13.475 14.939 24.684 1.00 80.75 402 ARG A N 1
ATOM 3146 C CA . ARG A 1 402 ? -14.223 16.198 24.800 1.00 80.75 402 ARG A CA 1
ATOM 3147 C C . ARG A 1 402 ? -14.971 16.580 23.526 1.00 80.75 402 ARG A C 1
ATOM 3149 O O . ARG A 1 402 ? -15.961 17.281 23.661 1.00 80.75 402 ARG A O 1
ATOM 3156 N N . LYS A 1 403 ? -14.517 16.127 22.352 1.00 80.75 403 LYS A N 1
ATOM 3157 C CA . LYS A 1 403 ? -15.219 16.330 21.077 1.00 80.75 403 LYS A CA 1
ATOM 3158 C C . LYS A 1 403 ? -16.567 15.600 21.128 1.00 80.75 403 LYS A C 1
ATOM 3160 O O . LYS A 1 403 ? -17.611 16.218 21.190 1.00 80.75 403 LYS A O 1
ATOM 3165 N N . TYR A 1 404 ? -16.516 14.299 21.396 1.00 80.50 404 TYR A N 1
ATOM 3166 C CA . TYR A 1 404 ? -17.684 13.411 21.430 1.00 80.50 404 TYR A CA 1
ATOM 3167 C C . TYR A 1 404 ? -18.596 13.519 22.671 1.00 80.50 404 TYR A C 1
ATOM 3169 O O . TYR A 1 404 ? -19.620 12.845 22.745 1.00 80.50 404 TYR A O 1
ATOM 3177 N N . THR A 1 405 ? -18.225 14.294 23.696 1.00 77.81 405 THR A N 1
ATOM 3178 C CA . THR A 1 405 ? -19.046 14.480 24.917 1.00 77.81 405 THR A CA 1
ATOM 3179 C C . THR A 1 405 ? -19.413 15.927 25.208 1.00 77.81 405 THR A C 1
ATOM 3181 O O . THR A 1 405 ? -20.105 16.197 26.191 1.00 77.81 405 THR A O 1
ATOM 3184 N N . GLY A 1 406 ? -18.945 16.854 24.375 1.00 58.31 406 GLY A N 1
ATOM 3185 C CA . GLY A 1 406 ? -19.189 18.275 24.512 1.00 58.31 406 GLY A CA 1
ATOM 3186 C C . GLY A 1 406 ? -20.099 18.783 23.408 1.00 58.31 406 GLY A C 1
ATOM 3187 O O . GLY A 1 406 ? -19.614 19.214 22.378 1.00 58.31 406 GLY A O 1
ATOM 3188 N N . SER A 1 407 ? -21.395 18.841 23.692 1.00 33.22 407 SER A N 1
ATOM 3189 C CA . SER A 1 407 ? -22.180 20.051 23.424 1.00 33.22 407 SER A CA 1
ATOM 3190 C C . SER A 1 407 ? -23.237 20.176 24.530 1.00 33.22 407 SER A C 1
ATOM 3192 O O . SER A 1 407 ? -23.616 19.167 25.137 1.00 33.22 407 SER A O 1
ATOM 3194 N N . PRO A 1 408 ? -23.664 21.390 24.905 1.00 36.28 408 PRO A N 1
ATOM 3195 C CA . PRO A 1 408 ? -24.030 22.477 23.999 1.00 36.28 408 PRO A CA 1
ATOM 3196 C C . PRO A 1 408 ? -22.874 23.343 23.515 1.00 36.28 408 PRO A C 1
ATOM 3198 O O . PRO A 1 408 ? -22.099 23.850 24.358 1.00 36.28 408 PRO A O 1
#

Radius of gyration: 29.43 Å; chains: 1; bounding box: 82×50×83 Å

pLDDT: mean 75.77, std 18.36, range [26.88, 96.94]

Sequence (408 aa):
MYDRNRFVAVTGDHLERTPAEITSGDRLLNELEAEYASVSSETPDRTIAEPQRSRDELHEIETTSDIQDIFDAINQTRPSDIRMRSTQTREHGDGTYSYDPSWVHSESGTRLGVLDDVWIYRKGMIALDALQLVALEEGIIANEREYPEGRDFWEAVGALRGRGAHIPKFESSNEPLSESSETDPGAEINKWKVAKKINYGDRVRTYVHPYDRDYQERLALELTPVIIDTVESLYLSPAVAYRTAELYAKGHAAGVVPGAAHESSVGAALRIAAIEAGTPRPLADIADTVEEDPTSIRNKFQRIMKETSLSETLDVSDLIVDPVDYVPYIARHLGVTDDTSLRNSVCELLTQEEHGGGSNPISEVAAAFYVAMKQSDNYSITQEDIARAAEISEVTIRNNYRKYTGSP

Foldseek 3Di:
DDDDDDDDDDDDDDDPPDDPDDDPCVVVVVVCCVVCVVVCPLAPPDPLFQQPDDCVVLLVAQEDQDCSSQVSLQSPDFPVQFDAPWAFDDADPVRKTFTQQQQDDDPVRGQWIDDGRWIFRNPSRQIDTLLLSQLSNVVLDNDSRDDQADPSSVVSSVSSVVGRRRGHHHDNPPPQPDPDDDQPLPPDQDLVLLLCLLLVNDQFPPSDDPVVRVVSNVVSVVCSVLLRQLCSQQSHGSQLSNQLSNLLSLCVVLVLDDPPCSLLLSLLSSQVSCLSVLQHDDLVSSCVSSVHDSVSNVSSNVSSCVRGCVCVVDPPVSSLRQLLSCLCQLCVLLVNNVVPVLNVQLSVLSVVFDDDSVADSLLLSLLSSVVSQVVDPPDPDDLVSSCVSSVHDSVSSVVNNCRSVDDD